Protein 4P3F (pdb70)

Organism: Homo sapiens (NCBI:txid9606)

B-factor: mean 26.04, std 13.27, range [7.31, 86.02]

Foldseek 3Di:
DAEEDPLLVVLVVLCVPQANVVLNLVSSLVVLVVLLVVLVVVQCVQLVCQPPDDPDPDGDDPRNYCSVLSNLSSQLSNLVSVLVNLVVVDVSLVVNLVSLVRSLVSLVVSLVVCVDPRHDPLRNLVSLLSSLQSQLVSCLSVLVLVSNLVSLVSNLVSLCVVLVPDDVVVNVSSVVVNVVCVVSNVVSVVVVD/DLFEEDPLLVVLVVLCVVQAVVPLRLVRSLVVLVVVLVVLVVVQVCQQPDADPPPRHRPDPDPGNYCSVLSNLSSQLSNLQSVLSVLVVVCVPVVVSVVVSLVSLVSSLVSLVVSLVVCVDPRHDPLRNLVSLLVSLQSQLVSCVSVVVLVSNLVSLVSSLVSLVVSLVVDDVVVSVSSVVVNVVCVVVNVVSVVVVD

CATH classification: 1.10.3450.40

Secondary structure (DSSP, 8-state):
--B---HHHHHHHHHHHSSGGGT-HHHHHHHHHHHHHHHHHHHHHHHHTTTS-SS-SSPP-TTSSSHHHHHHHHHHHHHHHHHHHHHH---HHHHHHHHHHHHHHHHHHHHHHTTSTTB-HHHHHHHHHHHHHHHHHHHHHTT-HHHHHHHHHHHHHHHHHHHTTS-HHHHHHHHHHHHHHHHHHHHHHHHH-/---B---HHHHHHHHHHHTTGGGT-HHHHHHHHHHHHHHHHHHHHHHHH-B-TTT--BS--STTSSSHHHHHHHHHHHHHHHHHHHHHHHHTT-GGGHHHHHHHHHHHHHHHHHHHHHHTSTTB-HHHHHHHHHHHHHHHHHHHHHTT-HHHHHHHHHHHHHHHHHHHHSS-HHHHHHHHHHHHHHHHHHHHHHTT--

Structure (mmCIF, N/CA/C/O backbone):
data_4P3F
#
_entry.id   4P3F
#
_cell.length_a   37.810
_cell.length_b   93.310
_cell.length_c   60.100
_cell.angle_alpha   90.000
_cell.angle_beta   109.340
_cell.angle_gamma   90.000
#
_symmetry.space_group_name_H-M   'P 1 21 1'
#
loop_
_entity.id
_entity.type
_entity.pdbx_description
1 polymer 'Signal recognition particle subunit SRP68'
2 non-polymer DI(HYDROXYETHYL)ETHER
3 non-polymer 1,2-ETHANEDIOL
4 water water
#
loop_
_atom_site.group_PDB
_atom_site.id
_atom_site.type_symbol
_atom_site.label_atom_id
_atom_site.label_alt_id
_atom_site.label_comp_id
_atom_site.label_asym_id
_atom_site.label_entity_id
_atom_site.label_seq_id
_atom_site.pdbx_PDB_ins_code
_atom_site.Cartn_x
_atom_site.Cartn_y
_atom_site.Cartn_z
_atom_site.occupancy
_atom_site.B_iso_or_equiv
_atom_site.auth_seq_id
_atom_site.auth_comp_id
_atom_site.auth_asym_id
_atom_site.auth_atom_id
_atom_site.pdbx_PDB_model_num
ATOM 1 N N . ASP A 1 18 ? 15.525 -33.904 -3.128 1.00 44.73 48 ASP A N 1
ATOM 2 C CA . ASP A 1 18 ? 15.344 -33.125 -1.919 1.00 40.13 48 ASP A CA 1
ATOM 3 C C . ASP A 1 18 ? 14.624 -31.811 -2.192 1.00 34.58 48 ASP A C 1
ATOM 4 O O . ASP A 1 18 ? 13.396 -31.731 -2.086 1.00 35.47 48 ASP A O 1
ATOM 9 N N . SER A 1 19 ? 15.378 -30.781 -2.562 1.00 34.30 49 SER A N 1
ATOM 10 C CA . SER A 1 19 ? 14.792 -29.459 -2.748 1.00 26.22 49 SER A CA 1
ATOM 11 C C . SER A 1 19 ? 13.727 -29.447 -3.844 1.00 23.45 49 SER A C 1
ATOM 12 O O . SER A 1 19 ? 13.806 -30.214 -4.814 1.00 27.39 49 SER A O 1
ATOM 15 N N . LEU A 1 20 ? 12.742 -28.562 -3.686 1.00 20.89 50 LEU A N 1
ATOM 16 C CA . LEU A 1 20 ? 11.692 -28.364 -4.674 1.00 18.12 50 LEU A CA 1
ATOM 17 C C . LEU A 1 20 ? 12.231 -27.601 -5.866 1.00 19.66 50 LEU A C 1
ATOM 18 O O . LEU A 1 20 ? 13.077 -26.701 -5.725 1.00 21.15 50 LEU A O 1
ATOM 23 N N . SER A 1 21 ? 11.735 -27.956 -7.044 1.00 16.67 51 SER A N 1
ATOM 24 C CA . SER A 1 21 ? 12.120 -27.264 -8.272 1.00 15.53 51 SER A CA 1
ATOM 25 C C . SER A 1 21 ? 10.874 -26.868 -9.033 1.00 16.23 51 SER A C 1
ATOM 26 O O . SER A 1 21 ? 9.917 -27.643 -9.107 1.00 20.00 51 SER A O 1
ATOM 29 N N . LEU A 1 22 ? 10.857 -25.641 -9.552 1.00 16.99 52 LEU A N 1
ATOM 30 C CA . LEU A 1 22 ? 9.774 -25.212 -10.413 1.00 16.06 52 LEU A CA 1
ATOM 31 C C . LEU A 1 22 ? 10.372 -24.429 -11.573 1.00 17.66 52 LEU A C 1
ATOM 32 O O . LEU A 1 22 ? 10.933 -23.345 -11.378 1.00 12.76 52 LEU A O 1
ATOM 37 N N . GLU A 1 23 ? 10.258 -24.966 -12.780 1.00 13.14 53 GLU A N 1
ATOM 38 C CA . GLU A 1 23 ? 10.921 -24.340 -13.930 1.00 11.48 53 GLU A CA 1
ATOM 39 C C . GLU A 1 23 ? 9.975 -23.318 -14.505 1.00 16.24 53 GLU A C 1
ATOM 40 O O . GLU A 1 23 ? 9.356 -23.557 -15.545 1.00 15.04 53 GLU A O 1
ATOM 46 N N . ILE A 1 24 ? 9.869 -22.161 -13.839 1.00 11.50 54 ILE A N 1
ATOM 47 C CA . ILE A 1 24 ? 8.799 -21.203 -14.127 1.00 13.72 54 ILE A CA 1
ATOM 48 C C . ILE A 1 24 ? 8.782 -20.739 -15.588 1.00 8.83 54 ILE A C 1
ATOM 49 O O . ILE A 1 24 ? 7.746 -20.828 -16.262 1.00 9.15 54 ILE A O 1
ATOM 54 N N . LEU A 1 25 ? 9.908 -20.277 -16.111 1.00 9.27 55 LEU A N 1
ATOM 55 C CA . LEU A 1 25 ? 9.860 -19.744 -17.465 1.00 10.53 55 LEU A CA 1
ATOM 56 C C . LEU A 1 25 ? 9.521 -20.856 -18.483 1.00 9.68 55 LEU A C 1
ATOM 57 O O . LEU A 1 25 ? 8.715 -20.651 -19.394 1.00 11.69 55 LEU A O 1
ATOM 62 N N . GLN A 1 26 ? 10.073 -22.061 -18.301 1.00 10.33 56 GLN A N 1
ATOM 63 C CA . GLN A 1 26 ? 9.783 -23.122 -19.267 1.00 11.49 56 GLN A CA 1
ATOM 64 C C . GLN A 1 26 ? 8.299 -23.476 -19.211 1.00 11.66 56 GLN A C 1
ATOM 65 O O . GLN A 1 26 ? 7.675 -23.721 -20.255 1.00 11.64 56 GLN A O 1
ATOM 71 N N . ILE A 1 27 ? 7.726 -23.493 -18.001 1.00 10.70 57 ILE A N 1
ATOM 72 C CA . ILE A 1 27 ? 6.309 -23.841 -17.868 1.00 9.59 57 ILE A CA 1
ATOM 73 C C . ILE A 1 27 ? 5.424 -22.790 -18.498 1.00 12.88 57 ILE A C 1
ATOM 74 O O . ILE A 1 27 ? 4.500 -23.098 -19.259 1.00 13.44 57 ILE A O 1
ATOM 79 N N . ILE A 1 28 ? 5.679 -21.532 -18.185 1.00 8.43 58 ILE A N 1
ATOM 80 C CA . ILE A 1 28 ? 4.798 -20.496 -18.764 1.00 10.07 58 ILE A CA 1
ATOM 81 C C . ILE A 1 28 ? 4.957 -20.370 -20.271 1.00 10.61 58 ILE A C 1
ATOM 82 O O . ILE A 1 28 ? 3.981 -20.128 -20.976 1.00 8.94 58 ILE A O 1
ATOM 87 N N . LYS A 1 29 ? 6.160 -20.589 -20.810 1.00 8.67 59 LYS A N 1
ATOM 88 C CA . LYS A 1 29 ? 6.278 -20.426 -22.270 1.00 11.66 59 LYS A CA 1
ATOM 89 C C . LYS A 1 29 ? 5.624 -21.597 -23.000 1.00 11.99 59 LYS A C 1
ATOM 90 O O . LYS A 1 29 ? 4.893 -21.399 -23.969 1.00 11.31 59 LYS A O 1
ATOM 96 N N . GLU A 1 30 ? 5.872 -22.819 -22.547 1.00 9.70 60 GLU A N 1
ATOM 97 C CA . GLU A 1 30 ? 5.276 -23.969 -23.241 1.00 12.98 60 GLU A CA 1
ATOM 98 C C . GLU A 1 30 ? 3.754 -23.941 -23.086 1.00 11.43 60 GLU A C 1
ATOM 99 O O . GLU A 1 30 ? 3.017 -24.285 -24.035 1.00 14.75 60 GLU A O 1
ATOM 105 N N . SER A 1 31 ? 3.275 -23.478 -21.937 1.00 9.95 61 SER A N 1
ATOM 106 C CA . SER A 1 31 ? 1.834 -23.413 -21.697 1.00 11.05 61 SER A CA 1
ATOM 107 C C . SER A 1 31 ? 1.179 -22.337 -22.537 1.00 10.61 61 SER A C 1
ATOM 108 O O . SER A 1 31 ? 0.114 -22.557 -23.139 1.00 10.42 61 SER A O 1
ATOM 111 N N . GLN A 1 32 ? 1.785 -21.157 -22.583 1.00 8.36 62 GLN A N 1
ATOM 112 C CA . GLN A 1 32 ? 1.194 -20.062 -23.391 1.00 8.80 62 GLN A CA 1
ATOM 113 C C . GLN A 1 32 ? 1.172 -20.452 -24.883 1.00 11.95 62 GLN A C 1
ATOM 114 O O . GLN A 1 32 ? 0.221 -20.126 -25.621 1.00 12.89 62 GLN A O 1
ATOM 120 N N . GLN A 1 33 ? 2.206 -21.157 -25.320 1.00 13.10 63 GLN A N 1
ATOM 121 C CA . GLN A 1 33 ? 2.307 -21.525 -26.727 1.00 11.14 63 GLN A CA 1
ATOM 122 C C . GLN A 1 33 ? 1.284 -22.591 -27.114 1.00 16.11 63 GLN A C 1
ATOM 123 O O . GLN A 1 33 ? 0.617 -22.445 -28.158 1.00 15.15 63 GLN A O 1
ATOM 129 N N . GLN A 1 34 ? 1.100 -23.630 -26.275 1.00 9.43 64 GLN A N 1
ATOM 130 C CA . GLN A 1 34 ? 0.162 -24.696 -26.656 1.00 9.97 64 GLN A CA 1
ATOM 131 C C . GLN A 1 34 ? -1.284 -24.284 -26.462 1.00 11.98 64 GLN A C 1
ATOM 132 O O . GLN A 1 34 ? -2.169 -24.662 -27.257 1.00 10.76 64 GLN A O 1
ATOM 138 N N . HIS A 1 35 ? -1.534 -23.496 -25.418 1.00 9.51 65 HIS A N 1
ATOM 139 C CA . HIS A 1 35 ? -2.900 -23.333 -24.942 1.00 11.68 65 HIS A CA 1
ATOM 140 C C . HIS A 1 35 ? -3.540 -21.988 -25.210 1.00 12.56 65 HIS A C 1
ATOM 141 O O . HIS A 1 35 ? -4.515 -21.625 -24.577 1.00 11.24 65 HIS A O 1
ATOM 148 N N . GLY A 1 36 ? -3.026 -21.255 -26.183 1.00 13.93 66 GLY A N 1
ATOM 149 C CA . GLY A 1 36 ? -3.878 -20.215 -26.724 1.00 13.15 66 GLY A CA 1
ATOM 150 C C . GLY A 1 36 ? -3.234 -18.863 -26.742 1.00 17.64 66 GLY A C 1
ATOM 151 O O . GLY A 1 36 ? -3.494 -18.078 -27.670 1.00 19.62 66 GLY A O 1
ATOM 152 N N . LEU A 1 37 ? -2.384 -18.583 -25.749 1.00 16.09 67 LEU A N 1
ATOM 153 C CA . LEU A 1 37 ? -2.014 -17.180 -25.513 1.00 29.60 67 LEU A CA 1
ATOM 154 C C . LEU A 1 37 ? -1.200 -16.626 -26.661 1.00 27.51 67 LEU A C 1
ATOM 155 O O . LEU A 1 37 ? -1.340 -15.447 -27.003 1.00 26.41 67 LEU A O 1
ATOM 160 N N . ARG A 1 38 ? -0.341 -17.451 -27.256 1.00 28.15 68 ARG A N 1
ATOM 161 C CA . ARG A 1 38 ? 0.513 -16.958 -28.334 1.00 27.88 68 ARG A CA 1
ATOM 162 C C . ARG A 1 38 ? -0.258 -16.586 -29.593 1.00 34.50 68 ARG A C 1
ATOM 163 O O . ARG A 1 38 ? 0.175 -15.686 -30.331 1.00 36.90 68 ARG A O 1
ATOM 171 N N . HIS A 1 39 ? -1.381 -17.251 -29.871 1.00 34.09 69 HIS A N 1
ATOM 172 C CA . HIS A 1 39 ? -2.174 -16.843 -31.042 1.00 35.10 69 HIS A CA 1
ATOM 173 C C . HIS A 1 39 ? -3.473 -16.107 -30.691 1.00 28.86 69 HIS A C 1
ATOM 174 O O . HIS A 1 39 ? -4.429 -16.056 -31.481 1.00 27.68 69 HIS A O 1
ATOM 181 N N . GLY A 1 40 ? -3.490 -15.542 -29.489 1.00 19.36 70 GLY A N 1
ATOM 182 C CA . GLY A 1 40 ? -4.467 -14.517 -29.148 1.00 16.08 70 GLY A CA 1
ATOM 183 C C . GLY A 1 40 ? -5.779 -15.104 -28.702 1.00 15.32 70 GLY A C 1
ATOM 184 O O . GLY A 1 40 ? -6.805 -14.417 -28.726 1.00 22.27 70 GLY A O 1
ATOM 185 N N . ASP A 1 41 ? -5.755 -16.369 -28.276 1.00 14.01 71 ASP A N 1
ATOM 186 C CA . ASP A 1 41 ? -6.929 -16.989 -27.674 1.00 10.66 71 ASP A CA 1
ATOM 187 C C . ASP A 1 41 ? -6.723 -16.981 -26.161 1.00 12.25 71 ASP A C 1
ATOM 188 O O . ASP A 1 41 ? -6.424 -18.015 -25.553 1.00 10.65 71 ASP A O 1
ATOM 193 N N . PHE A 1 42 ? -6.885 -15.806 -25.584 1.00 11.71 72 PHE A N 1
ATOM 194 C CA . PHE A 1 42 ? -6.519 -15.566 -24.207 1.00 10.95 72 PHE A CA 1
ATOM 195 C C . PHE A 1 42 ? -7.455 -16.325 -23.276 1.00 11.70 72 PHE A C 1
ATOM 196 O O . PHE A 1 42 ? -7.039 -16.806 -22.221 1.00 11.44 72 PHE A O 1
ATOM 204 N N . GLN A 1 43 ? -8.724 -16.461 -23.663 1.00 12.00 73 GLN A N 1
ATOM 205 C CA . GLN A 1 43 ? -9.674 -17.144 -22.789 1.00 14.37 73 GLN A CA 1
ATOM 206 C C . GLN A 1 43 ? -9.410 -18.641 -22.738 1.00 9.98 73 GLN A C 1
ATOM 207 O O . GLN A 1 43 ? -9.560 -19.273 -21.688 1.00 13.75 73 GLN A O 1
ATOM 213 N N . ARG A 1 44 ? -8.988 -19.205 -23.856 1.00 11.19 74 ARG A N 1
ATOM 214 C CA . ARG A 1 44 ? -8.629 -20.618 -23.882 1.00 9.69 74 ARG A CA 1
ATOM 215 C C . ARG A 1 44 ? -7.472 -20.865 -22.924 1.00 12.60 74 ARG A C 1
ATOM 216 O O . ARG A 1 44 ? -7.431 -21.898 -22.253 1.00 11.14 74 ARG A O 1
ATOM 224 N N . TYR A 1 45 ? -6.539 -19.915 -22.859 1.00 8.53 75 TYR A N 1
ATOM 225 C CA . TYR A 1 45 ? -5.370 -20.080 -21.992 1.00 8.56 75 TYR A CA 1
ATOM 226 C C . TYR A 1 45 ? -5.803 -20.047 -20.531 1.00 11.50 75 TYR A C 1
ATOM 227 O O . TYR A 1 45 ? -5.359 -20.865 -19.733 1.00 9.89 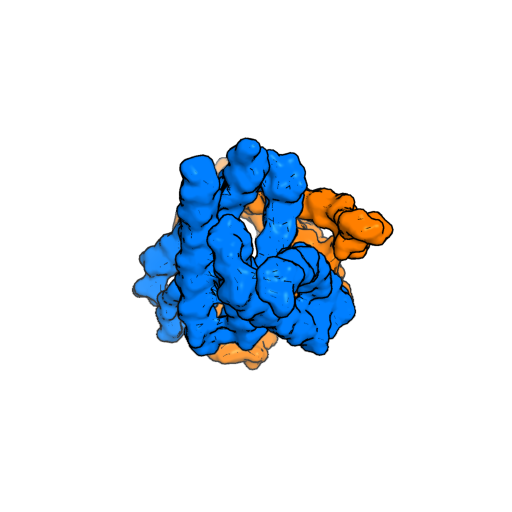75 TYR A O 1
ATOM 236 N N . ARG A 1 46 ? -6.676 -19.096 -20.204 1.00 8.65 76 ARG A N 1
ATOM 237 C CA . ARG A 1 46 ? -7.251 -19.022 -18.863 1.00 10.89 76 ARG A CA 1
ATOM 238 C C . ARG A 1 46 ? -7.937 -20.301 -18.450 1.00 11.70 76 ARG A C 1
ATOM 239 O O . ARG A 1 46 ? -7.830 -20.713 -17.297 1.00 11.46 76 ARG A O 1
ATOM 247 N N . GLY A 1 47 ? -8.681 -20.893 -19.380 1.00 11.27 77 GLY A N 1
ATOM 248 C CA . GLY A 1 47 ? -9.405 -22.134 -19.113 1.00 12.57 77 GLY A CA 1
ATOM 249 C C . GLY A 1 47 ? -8.449 -23.251 -18.812 1.00 9.83 77 GLY A C 1
ATOM 250 O O . GLY A 1 47 ? -8.712 -24.091 -17.947 1.00 10.53 77 GLY A O 1
ATOM 251 N N . TYR A 1 48 ? -7.351 -23.295 -19.561 1.00 8.17 78 TYR A N 1
ATOM 252 C CA . TYR A 1 48 ? -6.353 -24.315 -19.339 1.00 11.09 78 TYR A CA 1
ATOM 253 C C . TYR A 1 48 ? -5.765 -24.101 -17.943 1.00 9.55 78 TYR A C 1
ATOM 254 O O . TYR A 1 48 ? -5.536 -25.068 -17.201 1.00 11.67 78 TYR A O 1
ATOM 263 N N . CYS A 1 49 ? -5.462 -22.852 -17.590 1.00 7.94 79 CYS A N 1
ATOM 264 C CA . CYS A 1 49 ? -4.864 -22.585 -16.258 1.00 7.92 79 CYS A CA 1
ATOM 265 C C . CYS A 1 49 ? -5.847 -23.042 -15.192 1.00 9.70 79 CYS A C 1
ATOM 266 O O . CYS A 1 49 ? -5.453 -23.630 -14.183 1.00 9.95 79 CYS A O 1
ATOM 269 N N . SER A 1 50 ? -7.123 -22.718 -15.378 1.00 9.82 80 SER A N 1
ATOM 270 C CA . SER A 1 50 ? -8.151 -23.120 -14.411 1.00 12.19 80 SER A CA 1
ATOM 271 C C . SER A 1 50 ? -8.302 -24.623 -14.289 1.00 9.03 80 SER A C 1
ATOM 272 O O . SER A 1 50 ? -8.447 -25.157 -13.170 1.00 11.74 80 SER A O 1
ATOM 275 N N . ARG A 1 51 ? -8.321 -25.321 -15.426 1.00 9.55 81 ARG A N 1
ATOM 276 C CA . ARG A 1 51 ? -8.472 -26.772 -15.389 1.00 14.33 81 ARG A CA 1
ATOM 277 C C . ARG A 1 51 ? -7.256 -27.405 -14.697 1.00 12.97 81 ARG A C 1
ATOM 278 O O . ARG A 1 51 ? -7.417 -28.354 -13.908 1.00 13.12 81 ARG A O 1
ATOM 286 N N . ARG A 1 52 ? -6.055 -26.891 -14.979 1.00 10.96 82 ARG A N 1
ATOM 287 C CA . ARG A 1 52 ? -4.832 -27.420 -14.337 1.00 9.73 82 ARG A CA 1
ATOM 288 C C . ARG A 1 52 ? -4.896 -27.162 -12.836 1.00 10.47 82 ARG A C 1
ATOM 289 O O . ARG A 1 52 ? -4.594 -28.041 -12.014 1.00 12.92 82 ARG A O 1
ATOM 297 N N . GLN A 1 53 ? -5.245 -25.938 -12.463 1.00 8.00 83 GLN A N 1
ATOM 298 C CA . GLN A 1 53 ? -5.485 -25.655 -11.045 1.00 10.16 83 GLN A CA 1
ATOM 299 C C . GLN A 1 53 ? -6.466 -26.609 -10.364 1.00 10.60 83 GLN A C 1
ATOM 300 O O . GLN A 1 53 ? -6.249 -27.018 -9.227 1.00 12.35 83 GLN A O 1
ATOM 306 N N . ARG A 1 54 ? -7.562 -26.953 -11.033 1.00 11.13 84 ARG A N 1
ATOM 307 C CA . ARG A 1 54 ? -8.562 -27.807 -10.417 1.00 12.93 84 ARG A CA 1
ATOM 308 C C . ARG A 1 54 ? -7.966 -29.193 -10.162 1.00 14.53 84 ARG A C 1
ATOM 309 O O . ARG A 1 54 ? -8.224 -29.798 -9.112 1.00 15.34 84 ARG A O 1
ATOM 317 N N . ARG A 1 55 ? -7.152 -29.681 -11.102 1.00 10.55 85 ARG A N 1
ATOM 318 C CA . ARG A 1 55 ? -6.490 -30.988 -10.938 1.00 9.75 85 ARG A CA 1
ATOM 319 C C . ARG A 1 55 ? -5.496 -30.899 -9.776 1.00 10.67 85 ARG A C 1
ATOM 320 O O . ARG A 1 55 ? -5.450 -31.820 -8.959 1.00 12.57 85 ARG A O 1
ATOM 328 N N . LEU A 1 56 ? -4.742 -29.789 -9.689 1.00 11.40 86 LEU A N 1
ATOM 329 C CA . LEU A 1 56 ? -3.747 -29.622 -8.608 1.00 9.82 86 LEU A CA 1
ATOM 330 C C . LEU A 1 56 ? -4.450 -29.544 -7.260 1.00 11.53 86 LEU A C 1
ATOM 331 O O . LEU A 1 56 ? -3.978 -30.111 -6.267 1.00 14.62 86 LEU A O 1
ATOM 336 N N . ARG A 1 57 ? -5.557 -28.810 -7.217 1.00 11.33 87 ARG A N 1
ATOM 337 C CA . ARG A 1 57 ? -6.332 -28.680 -5.975 1.00 11.89 87 ARG A CA 1
ATOM 338 C C . ARG A 1 57 ? -6.774 -30.050 -5.488 1.00 18.33 87 ARG A C 1
ATOM 339 O O . ARG A 1 57 ? -6.655 -30.370 -4.299 1.00 15.14 87 ARG A O 1
ATOM 347 N N . LYS A 1 58 ? -7.260 -30.892 -6.401 1.00 10.93 88 LYS A N 1
ATOM 348 C CA . LYS A 1 58 ? -7.775 -32.198 -5.957 1.00 13.95 88 LYS A CA 1
ATOM 349 C C . LYS A 1 58 ? -6.672 -33.086 -5.398 1.00 14.96 88 LYS A C 1
ATOM 350 O O . LYS A 1 58 ? -6.885 -33.804 -4.401 1.00 17.95 88 LYS A O 1
ATOM 356 N N . THR A 1 59 ? -5.504 -33.047 -6.041 1.00 13.51 89 THR A N 1
ATOM 357 C CA . THR A 1 59 ? -4.345 -33.841 -5.615 1.00 12.45 89 THR A CA 1
ATOM 358 C C . THR A 1 59 ? -3.867 -33.335 -4.262 1.00 14.91 89 THR A C 1
ATOM 359 O O . THR A 1 59 ? -3.579 -34.103 -3.353 1.00 14.98 89 THR A O 1
ATOM 363 N N . LEU A 1 60 ? -3.815 -32.015 -4.106 1.00 10.93 90 LEU A N 1
ATOM 364 C CA . LEU A 1 60 ? -3.356 -31.439 -2.844 1.00 14.21 90 LEU A CA 1
ATOM 365 C C . LEU A 1 60 ? -4.333 -31.737 -1.722 1.00 17.54 90 LEU A C 1
ATOM 366 O O . LEU A 1 60 ? -3.907 -32.016 -0.614 1.00 18.14 90 LEU A O 1
ATOM 371 N N . ASN A 1 61 ? -5.637 -31.662 -1.998 1.00 13.61 91 ASN A N 1
ATOM 372 C CA . ASN A 1 61 ? -6.632 -31.980 -0.985 1.00 13.59 91 ASN A CA 1
ATOM 373 C C . ASN A 1 61 ? -6.557 -33.440 -0.581 1.00 16.49 91 ASN A C 1
ATOM 374 O O . ASN A 1 61 ? -6.755 -33.780 0.599 1.00 17.44 91 ASN A O 1
ATOM 379 N N . PHE A 1 62 ? -6.294 -34.300 -1.561 1.00 13.99 92 PHE A N 1
ATOM 380 C CA . PHE A 1 62 ? -6.232 -35.727 -1.288 1.00 15.55 92 PHE A CA 1
ATOM 381 C C . PHE A 1 62 ? -5.043 -36.002 -0.369 1.00 21.99 92 PHE A C 1
ATOM 382 O O . PHE A 1 62 ? -5.158 -36.740 0.633 1.00 20.61 92 PHE A O 1
ATOM 390 N N . LYS A 1 63 ? -3.903 -35.415 -0.708 1.00 17.82 93 LYS A N 1
ATOM 391 C CA . LYS A 1 63 ? -2.687 -35.628 0.076 1.00 18.20 93 LYS A CA 1
ATOM 392 C C . LYS A 1 63 ? -2.839 -35.078 1.491 1.00 16.73 93 LYS A C 1
ATOM 393 O O . LYS A 1 63 ? -2.539 -35.764 2.470 1.00 20.13 93 LYS A O 1
ATOM 399 N N . MET A 1 64 ? -3.310 -33.844 1.597 1.00 18.76 94 MET A N 1
ATOM 400 C CA . MET A 1 64 ? -3.386 -33.200 2.900 1.00 17.23 94 MET A CA 1
ATOM 401 C C . MET A 1 64 ? -4.500 -33.813 3.738 1.00 21.17 94 MET A C 1
ATOM 402 O O . MET A 1 64 ? -4.443 -33.782 4.983 1.00 22.74 94 MET A O 1
ATOM 407 N N . GLY A 1 65 ? -5.503 -34.379 3.056 1.00 21.25 95 GLY A N 1
ATOM 408 C CA . GLY A 1 65 ? -6.642 -34.955 3.755 1.00 26.16 95 GLY A CA 1
ATOM 409 C C . GLY A 1 65 ? -6.248 -36.222 4.482 1.00 30.37 95 GLY A C 1
ATOM 410 O O . GLY A 1 65 ? -6.859 -36.569 5.494 1.00 35.63 95 GLY A O 1
ATOM 411 N N . ASN A 1 66 ? -5.224 -36.901 3.970 1.00 23.83 96 ASN A N 1
ATOM 412 C CA . ASN A 1 66 ? -4.758 -38.173 4.511 1.00 28.24 96 ASN A CA 1
ATOM 413 C C . ASN A 1 66 ? -3.518 -38.027 5.381 1.00 23.48 96 ASN A C 1
ATOM 414 O O . ASN A 1 66 ? -2.939 -39.026 5.816 1.00 24.92 96 ASN A O 1
ATOM 419 N N . ARG A 1 67 ? -3.050 -36.800 5.584 1.00 22.49 97 ARG A N 1
ATOM 420 C CA . ARG A 1 67 ? -1.694 -36.671 6.097 1.00 24.17 97 ARG A CA 1
ATOM 421 C C . ARG A 1 67 ? -1.555 -37.158 7.539 1.00 28.16 97 ARG A C 1
ATOM 422 O O . ARG A 1 67 ? -0.450 -37.409 8.008 1.00 28.79 97 ARG A O 1
ATOM 430 N N . HIS A 1 68 ? -2.677 -37.338 8.229 1.00 27.07 98 HIS A N 1
ATOM 431 C CA A HIS A 1 68 ? -2.718 -37.794 9.620 0.50 30.51 98 HIS A CA 1
ATOM 432 C CA B HIS A 1 68 ? -2.584 -37.806 9.610 0.50 30.92 98 HIS A CA 1
ATOM 433 C C . HIS A 1 68 ? -2.753 -39.314 9.745 1.00 28.11 98 HIS A C 1
ATOM 434 O O . HIS A 1 68 ? -2.811 -39.864 10.858 1.00 25.46 98 HIS A O 1
ATOM 447 N N . LYS A 1 69 ? -2.764 -39.998 8.608 1.00 22.02 99 LYS A N 1
ATOM 448 C CA . LYS A 1 69 ? -2.766 -41.448 8.650 1.00 23.72 99 LYS A CA 1
ATOM 449 C C . LYS A 1 69 ? -1.348 -41.988 8.824 1.00 28.25 99 LYS A C 1
ATOM 450 O O . LYS A 1 69 ? -0.383 -41.417 8.307 1.00 29.31 99 LYS A O 1
ATOM 456 N N . PHE A 1 70 ? -1.205 -43.066 9.586 1.00 21.84 100 PHE A N 1
ATOM 457 C CA . PHE A 1 70 ? 0.094 -43.722 9.666 1.00 22.10 100 PHE A CA 1
ATOM 458 C C . PHE A 1 70 ? 0.349 -44.523 8.413 1.00 37.67 100 PHE A C 1
ATOM 459 O O . PHE A 1 70 ? -0.429 -45.414 8.057 1.00 44.08 100 PHE A O 1
ATOM 467 N N . THR A 1 71 ? 1.460 -44.229 7.758 1.00 28.90 101 THR A N 1
ATOM 468 C CA . THR A 1 71 ? 1.841 -45.001 6.578 1.00 30.21 101 THR A CA 1
ATOM 469 C C . THR A 1 71 ? 3.304 -45.415 6.607 1.00 36.21 101 THR A C 1
ATOM 470 O O . THR A 1 71 ? 3.893 -45.668 5.547 1.00 38.09 101 THR A O 1
ATOM 474 N N . GLY A 1 72 ? 3.903 -45.454 7.796 1.00 28.51 102 GLY A N 1
ATOM 475 C CA . GLY A 1 72 ? 5.310 -45.816 7.905 1.00 31.35 102 GLY A CA 1
ATOM 476 C C . GLY A 1 72 ? 6.315 -44.666 7.742 1.00 35.03 102 GLY A C 1
ATOM 477 O O . GLY A 1 72 ? 7.514 -44.861 7.974 1.00 38.54 102 GLY A O 1
ATOM 478 N N . LYS A 1 73 ? 5.860 -43.479 7.343 1.00 34.43 103 LYS A N 1
ATOM 479 C CA . LYS A 1 73 ? 6.765 -42.322 7.309 1.00 31.16 103 LYS A CA 1
ATOM 480 C C . LYS A 1 73 ? 6.919 -41.659 8.690 1.00 37.85 103 LYS A C 1
ATOM 481 O O . LYS A 1 73 ? 6.087 -41.860 9.583 1.00 33.60 103 LYS A O 1
ATOM 487 N N . LYS A 1 74 ? 8.012 -40.918 8.875 1.00 36.39 104 LYS A N 1
ATOM 488 C CA . LYS A 1 74 ? 8.275 -40.227 10.137 1.00 38.91 104 LYS A CA 1
ATOM 489 C C . LYS A 1 74 ? 7.856 -38.784 10.007 1.00 42.04 104 LYS A C 1
ATOM 490 O O . LYS A 1 74 ? 7.483 -38.137 10.983 1.00 48.87 104 LYS A O 1
ATOM 496 N N . VAL A 1 75 ? 7.924 -38.283 8.783 1.00 37.41 105 VAL A N 1
ATOM 497 C CA . VAL A 1 75 ? 7.619 -36.890 8.529 1.00 39.02 105 VAL A CA 1
ATOM 498 C C . VAL A 1 75 ? 6.190 -36.758 8.018 1.00 37.72 105 VAL A C 1
ATOM 499 O O . VAL A 1 75 ? 5.719 -37.593 7.235 1.00 29.78 105 VAL A O 1
ATOM 503 N N . THR A 1 76 ? 5.502 -35.716 8.479 1.00 36.98 106 THR A N 1
ATOM 504 C CA . THR A 1 76 ? 4.138 -35.444 8.034 1.00 26.33 106 THR A CA 1
ATOM 505 C C . THR A 1 76 ? 4.171 -34.541 6.815 1.00 32.44 106 THR A C 1
ATOM 506 O O . THR A 1 76 ? 4.837 -33.496 6.824 1.00 32.44 106 THR A O 1
ATOM 510 N N . GLU A 1 77 ? 3.457 -34.944 5.769 1.00 36.27 107 GLU A N 1
ATOM 511 C CA . GLU A 1 77 ? 3.418 -34.172 4.541 1.00 33.61 107 GLU A CA 1
ATOM 512 C C . GLU A 1 77 ? 2.888 -32.754 4.754 1.00 32.32 107 GLU A C 1
ATOM 513 O O . GLU A 1 77 ? 2.199 -32.479 5.735 1.00 36.33 107 GLU A O 1
ATOM 519 N N . ASP A 1 78 ? 3.243 -31.856 3.848 1.00 26.60 108 ASP A N 1
ATOM 520 C CA . ASP A 1 78 ? 2.704 -30.491 3.874 1.00 25.76 108 ASP A CA 1
ATOM 521 C C . ASP A 1 78 ? 2.701 -29.876 2.479 1.00 24.96 108 ASP A C 1
ATOM 522 O O . ASP A 1 78 ? 2.937 -30.567 1.489 1.00 26.16 108 ASP A O 1
ATOM 527 N N . LEU A 1 79 ? 2.426 -28.582 2.376 1.00 22.02 109 LEU A N 1
ATOM 528 C CA . LEU A 1 79 ? 2.223 -28.023 1.040 1.00 20.84 109 LEU A CA 1
ATOM 529 C C . LEU A 1 79 ? 3.536 -27.848 0.257 1.00 23.59 109 LEU A C 1
ATOM 530 O O . LEU A 1 79 ? 3.517 -27.566 -0.945 1.00 27.22 109 LEU A 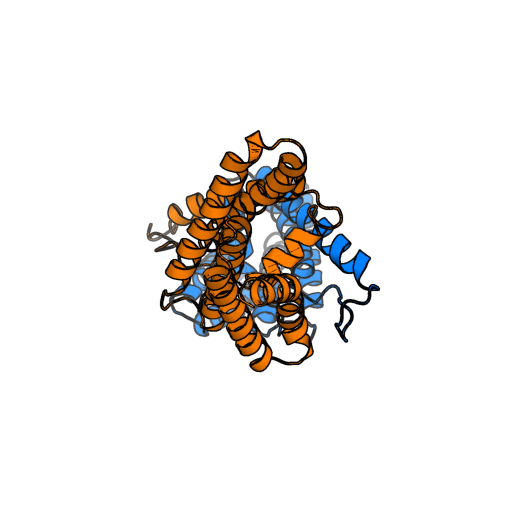O 1
ATOM 535 N N . LEU A 1 80 ? 4.671 -27.993 0.932 1.00 21.50 110 LEU A N 1
ATOM 536 C CA . LEU A 1 80 ? 5.966 -27.877 0.243 1.00 20.89 110 LEU A CA 1
ATOM 537 C C . LEU A 1 80 ? 6.644 -29.246 0.130 1.00 28.35 110 LEU A C 1
ATOM 538 O O . LEU A 1 80 ? 7.861 -29.320 -0.039 1.00 29.46 110 LEU A O 1
ATOM 543 N N . THR A 1 81 ? 5.857 -30.317 0.224 1.00 21.92 111 THR A N 1
ATOM 544 C CA . THR A 1 81 ? 6.370 -31.670 0.054 1.00 26.68 111 THR A CA 1
ATOM 545 C C . THR A 1 81 ? 6.703 -31.906 -1.411 1.00 21.42 111 THR A C 1
ATOM 546 O O . TH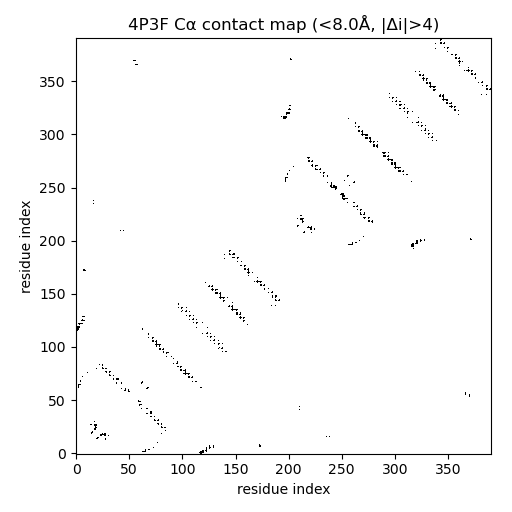R A 1 81 ? 7.643 -32.633 -1.740 1.00 23.36 111 THR A O 1
ATOM 550 N N . ASP A 1 82 ? 5.904 -31.308 -2.288 1.00 21.26 112 ASP A N 1
ATOM 551 C CA . ASP A 1 82 ? 6.179 -31.318 -3.725 1.00 21.06 112 ASP A CA 1
ATOM 552 C C . ASP A 1 82 ? 5.903 -29.919 -4.241 1.00 16.02 112 ASP A C 1
ATOM 553 O O . ASP A 1 82 ? 5.555 -29.036 -3.444 1.00 18.12 112 ASP A O 1
ATOM 558 N N . ASN A 1 83 ? 6.015 -29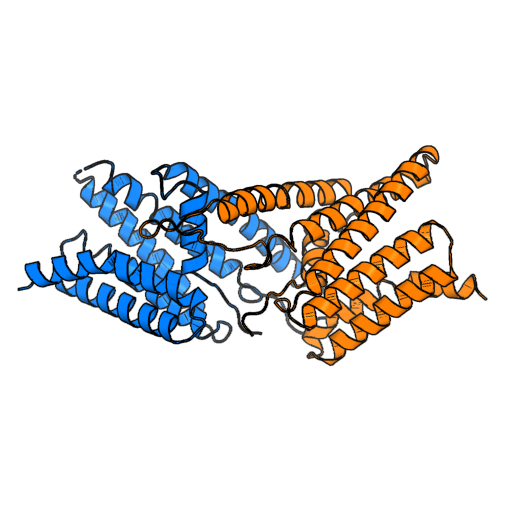.705 -5.550 1.00 15.65 113 ASN A N 1
ATOM 559 C CA . ASN A 1 83 ? 5.911 -28.324 -6.062 1.00 16.52 113 ASN A CA 1
ATOM 560 C C . ASN A 1 83 ? 4.512 -27.916 -6.520 1.00 15.49 113 ASN A C 1
ATOM 561 O O . ASN A 1 83 ? 4.343 -26.863 -7.165 1.00 13.50 113 ASN A O 1
ATOM 566 N N . ARG A 1 84 ? 3.518 -28.752 -6.218 1.00 12.45 114 ARG A N 1
ATOM 567 C CA . ARG A 1 84 ? 2.174 -28.538 -6.754 1.00 11.66 114 ARG A CA 1
ATOM 568 C C . ARG A 1 84 ? 1.534 -27.260 -6.209 1.00 11.64 114 ARG A C 1
ATOM 569 O O . ARG A 1 84 ? 0.768 -26.593 -6.909 1.00 14.49 114 ARG A O 1
ATOM 577 N N . TYR A 1 85 ? 1.809 -26.909 -4.958 1.00 12.92 115 TYR A N 1
ATOM 578 C CA . TYR A 1 85 ? 1.186 -25.689 -4.436 1.00 11.54 115 TYR A CA 1
ATOM 579 C C . TYR A 1 85 ? 1.808 -24.474 -5.111 1.00 11.88 115 TYR A C 1
ATOM 580 O O . TYR A 1 85 ? 1.107 -23.490 -5.417 1.00 13.17 115 TYR A O 1
ATOM 589 N N . LEU A 1 86 ? 3.129 -24.517 -5.294 1.00 10.80 116 LEU A N 1
ATOM 590 C CA . LEU A 1 86 ? 3.808 -23.425 -6.019 1.00 11.18 116 LEU A CA 1
ATOM 591 C C . LEU A 1 86 ? 3.210 -23.277 -7.430 1.00 13.13 116 LEU A C 1
ATOM 592 O O . LEU A 1 86 ? 2.958 -22.170 -7.907 1.00 10.43 116 LEU A O 1
ATOM 597 N N . LEU A 1 87 ? 2.977 -24.398 -8.111 1.00 12.17 117 LEU A N 1
ATOM 598 C CA . LEU A 1 87 ? 2.424 -24.355 -9.484 1.00 8.38 117 LEU A CA 1
ATOM 599 C C . LEU A 1 87 ? 1.009 -23.786 -9.490 1.00 13.30 117 LEU A C 1
ATOM 600 O O . LEU A 1 87 ? 0.637 -23.039 -10.402 1.00 12.92 117 LEU A O 1
ATOM 605 N N . LEU A 1 88 ? 0.229 -24.098 -8.449 1.00 12.08 118 LEU A N 1
ATOM 606 C CA . LEU A 1 88 ? -1.107 -23.516 -8.284 1.00 10.26 118 LEU A CA 1
ATOM 607 C C . LEU A 1 88 ? -1.074 -21.990 -8.230 1.00 10.15 118 LEU A C 1
ATOM 608 O O . LEU A 1 88 ? -1.924 -21.301 -8.840 1.00 15.18 118 LEU A O 1
ATOM 613 N N . VAL A 1 89 ? -0.133 -21.448 -7.479 1.00 9.15 119 VAL A N 1
ATOM 614 C CA . VAL A 1 89 ? -0.025 -20.011 -7.377 1.00 9.33 119 VAL A CA 1
ATOM 615 C C . VAL A 1 89 ? 0.469 -19.455 -8.716 1.00 11.12 119 VAL A C 1
ATOM 616 O O . VAL A 1 89 ? -0.009 -18.409 -9.165 1.00 12.93 119 VAL A O 1
ATOM 620 N N . LEU A 1 90 ? 1.405 -20.141 -9.372 1.00 10.55 120 LEU A N 1
ATOM 621 C CA . LEU A 1 90 ? 1.865 -19.685 -10.703 1.00 7.31 120 LEU A CA 1
ATOM 622 C C . LEU A 1 90 ? 0.684 -19.544 -11.668 1.00 7.77 120 LEU A C 1
ATOM 623 O O . LEU A 1 90 ? 0.589 -18.548 -12.437 1.00 9.51 120 LEU A O 1
ATOM 628 N N . MET A 1 91 ? -0.241 -20.488 -11.651 1.00 13.22 121 MET A N 1
ATOM 629 C CA . MET A 1 91 ? -1.375 -20.395 -12.569 1.00 14.45 121 MET A CA 1
ATOM 630 C C . MET A 1 91 ? -2.281 -19.183 -12.318 1.00 11.92 121 MET A C 1
ATOM 631 O O . MET A 1 91 ? -2.926 -18.677 -13.260 1.00 10.77 121 MET A O 1
ATOM 636 N N . ASP A 1 92 ? -2.369 -18.734 -11.062 1.00 9.73 122 ASP A N 1
ATOM 637 C CA . ASP A 1 92 ? -3.110 -17.510 -10.771 1.00 9.05 122 ASP A CA 1
ATOM 638 C C . ASP A 1 92 ? -2.457 -16.320 -11.472 1.00 9.83 122 ASP A C 1
ATOM 639 O O . ASP A 1 92 ? -3.167 -15.456 -11.994 1.00 10.42 122 ASP A O 1
ATOM 644 N N . ALA A 1 93 ? -1.119 -16.239 -11.431 1.00 7.78 123 ALA A N 1
ATOM 645 C CA . ALA A 1 93 ? -0.436 -15.076 -11.996 1.00 8.86 123 ALA A CA 1
ATOM 646 C C . ALA A 1 93 ? -0.638 -15.134 -13.502 1.00 7.90 123 ALA A C 1
ATOM 647 O O . ALA A 1 93 ? -0.889 -14.115 -14.158 1.00 10.73 123 ALA A O 1
ATOM 649 N N . GLU A 1 94 ? -0.566 -16.336 -14.072 1.00 7.37 124 GLU A N 1
ATOM 650 C CA . GLU A 1 94 ? -0.726 -16.448 -15.523 1.00 8.29 124 GLU A CA 1
ATOM 651 C C . GLU A 1 94 ? -2.141 -16.087 -15.977 1.00 10.23 124 GLU A C 1
ATOM 652 O O . GLU A 1 94 ? -2.323 -15.505 -17.058 1.00 9.66 124 GLU A O 1
ATOM 658 N N . ARG A 1 95 ? -3.153 -16.435 -15.189 1.00 9.92 125 ARG A N 1
ATOM 659 C CA . ARG A 1 95 ? -4.526 -16.091 -15.597 1.00 10.53 125 ARG A CA 1
ATOM 660 C C . ARG A 1 95 ? -4.674 -14.558 -15.597 1.00 10.70 125 ARG A C 1
ATOM 661 O O . ARG A 1 95 ? -5.266 -13.963 -16.515 1.00 10.22 125 ARG A O 1
ATOM 669 N N . ALA A 1 96 ? -4.125 -13.917 -14.578 1.00 10.75 126 ALA A N 1
ATOM 670 C CA . ALA A 1 96 ? -4.175 -12.447 -14.493 1.00 12.00 126 ALA A CA 1
ATOM 671 C C . ALA A 1 96 ? -3.414 -11.832 -15.652 1.00 14.76 126 ALA A C 1
ATOM 672 O O . ALA A 1 96 ? -3.884 -10.875 -16.256 1.00 12.02 126 ALA A O 1
ATOM 674 N N . TRP A 1 97 ? -2.248 -12.399 -15.998 1.00 10.52 127 TRP A N 1
ATOM 675 C CA . TRP A 1 97 ? -1.475 -11.894 -17.134 1.00 10.44 127 TRP A CA 1
ATOM 676 C C . TRP A 1 97 ? -2.277 -12.000 -18.431 1.00 11.98 127 TRP A C 1
ATOM 677 O O . TRP A 1 97 ? -2.261 -11.080 -19.270 1.00 12.05 127 TRP A O 1
ATOM 688 N N . SER A 1 98 ? -2.992 -13.111 -18.626 1.00 10.47 128 SER A N 1
ATOM 689 C CA A SER A 1 98 ? -3.740 -13.310 -19.865 0.50 11.40 128 SER A CA 1
ATOM 690 C CA B SER A 1 98 ? -3.722 -13.288 -19.888 0.50 11.43 128 SER A CA 1
ATOM 691 C C . SER A 1 98 ? -4.848 -12.262 -20.014 1.00 12.47 128 SER A C 1
ATOM 692 O O . SER A 1 98 ? -5.131 -11.774 -21.103 1.00 13.72 128 SER A O 1
ATOM 697 N N . TYR A 1 99 ? -5.494 -11.928 -18.893 1.00 12.99 129 TYR A N 1
ATOM 698 C CA . TYR A 1 99 ? -6.522 -10.881 -18.925 1.00 14.99 129 TYR A CA 1
ATOM 699 C C . TYR A 1 99 ? -5.860 -9.588 -19.329 1.00 14.56 129 TYR A C 1
ATOM 700 O O . TYR A 1 99 ? -6.421 -8.813 -20.087 1.00 16.02 129 TYR A O 1
ATOM 709 N N . ALA A 1 100 ? -4.683 -9.319 -18.778 1.00 13.92 130 ALA A N 1
ATOM 710 C CA . ALA A 1 100 ? -3.984 -8.090 -19.124 1.00 19.31 130 ALA A CA 1
ATOM 711 C C . ALA A 1 100 ? -3.638 -8.070 -20.606 1.00 15.77 130 ALA A C 1
ATOM 712 O O . ALA A 1 100 ? -3.785 -7.059 -21.280 1.00 17.36 130 ALA A O 1
ATOM 714 N N . MET A 1 101 ? -3.201 -9.211 -21.129 1.00 14.96 131 MET A N 1
ATOM 715 C CA . MET A 1 101 ? -2.799 -9.255 -22.535 1.00 16.14 131 MET A CA 1
ATOM 716 C C . MET A 1 101 ? -3.975 -9.092 -23.453 1.00 20.79 131 MET A C 1
ATOM 717 O O . MET A 1 101 ? -3.859 -8.488 -24.545 1.00 19.38 131 MET A O 1
ATOM 722 N N . GLN A 1 102 ? -5.120 -9.604 -23.020 1.00 16.90 132 GLN A N 1
ATOM 723 C CA . GLN A 1 102 ? -6.304 -9.493 -23.843 1.00 18.51 132 GLN A CA 1
ATOM 724 C C . GLN A 1 102 ? -6.694 -8.032 -23.934 1.00 19.99 132 GLN A C 1
ATOM 725 O O . GLN A 1 102 ? -7.013 -7.535 -25.026 1.00 23.57 132 GLN A O 1
ATOM 731 N N . LEU A 1 103 ? -6.639 -7.335 -22.799 1.00 20.96 133 LEU A N 1
ATOM 732 C CA . LEU A 1 103 ? -7.004 -5.905 -22.752 1.00 22.79 133 LEU A CA 1
ATOM 733 C C . LEU A 1 103 ? -6.035 -5.058 -23.555 1.00 29.53 133 LEU A C 1
ATOM 734 O O . LEU A 1 103 ? -6.457 -4.134 -24.261 1.00 35.74 133 LEU A O 1
ATOM 739 N N . LYS A 1 104 ? -4.739 -5.356 -23.437 1.00 29.38 134 LYS A N 1
ATOM 740 C CA . LYS A 1 104 ? -3.707 -4.636 -24.198 1.00 40.13 134 LYS A CA 1
ATOM 741 C C . LYS A 1 104 ? -4.121 -4.583 -25.661 1.00 43.27 134 LYS A C 1
ATOM 742 O O . LYS A 1 104 ? -3.988 -3.548 -26.317 1.00 45.16 134 LYS A O 1
ATOM 748 N N . GLN A 1 105 ? -4.664 -5.700 -26.142 1.00 42.68 135 GLN A N 1
ATOM 749 C CA . GLN A 1 105 ? -5.191 -5.824 -27.498 1.00 48.79 135 GLN A CA 1
ATOM 750 C C . GLN A 1 105 ? -6.541 -5.113 -27.679 1.00 53.26 135 GLN A C 1
ATOM 751 O O . GLN A 1 105 ? -6.719 -4.341 -28.624 1.00 59.18 135 GLN A O 1
ATOM 757 N N . GLU A 1 106 ? -7.489 -5.375 -26.779 1.00 54.32 136 GLU A N 1
ATOM 758 C CA . GLU A 1 106 ? -8.763 -4.658 -26.784 1.00 60.12 136 GLU A CA 1
ATOM 759 C C . GLU A 1 106 ? -8.523 -3.215 -26.362 1.00 67.02 136 GLU A C 1
ATOM 760 O O . GLU A 1 106 ? -8.687 -2.858 -25.193 1.00 73.70 136 GLU A O 1
ATOM 766 N N . ALA A 1 107 ? -8.131 -2.387 -27.326 1.00 64.42 137 ALA A N 1
ATOM 767 C CA . ALA A 1 107 ? -7.676 -1.035 -27.036 1.00 59.15 137 ALA A CA 1
ATOM 768 C C . ALA A 1 107 ? -8.335 -0.040 -27.968 1.00 59.99 137 ALA A C 1
ATOM 769 O O . ALA A 1 107 ? -7.655 0.593 -28.776 1.00 61.86 137 ALA A O 1
ATOM 771 N N . ARG A 1 112 ? -8.776 4.197 -18.505 1.00 55.12 142 ARG A N 1
ATOM 772 C CA . ARG A 1 112 ? -10.175 3.782 -18.406 1.00 64.29 142 ARG A CA 1
ATOM 773 C C . ARG A 1 112 ? -10.305 2.300 -18.705 1.00 69.59 142 ARG A C 1
ATOM 774 O O . ARG A 1 112 ? -10.638 1.510 -17.817 1.00 74.04 142 ARG A O 1
ATOM 782 N N . LYS A 1 113 ? -10.057 1.918 -19.956 1.00 55.12 143 LYS A N 1
ATOM 783 C CA . LYS A 1 113 ? -9.775 0.521 -20.231 1.00 48.90 143 LYS A CA 1
ATOM 784 C C . LYS A 1 113 ? -8.322 0.361 -19.878 1.00 37.62 143 LYS A C 1
ATOM 785 O O . LYS A 1 113 ? -7.874 -0.731 -19.522 1.00 36.10 143 LYS A O 1
ATOM 791 N N . ARG A 1 114 ? -7.589 1.473 -19.961 1.00 32.96 144 ARG A N 1
ATOM 792 C CA . ARG A 1 114 ? -6.217 1.510 -19.469 1.00 37.57 144 ARG A CA 1
ATOM 793 C C . ARG A 1 114 ? -6.170 1.231 -17.957 1.00 35.71 144 ARG A C 1
ATOM 794 O O . ARG A 1 114 ? -5.263 0.541 -17.490 1.00 27.04 144 ARG A O 1
ATOM 802 N N . PHE A 1 115 ? -7.148 1.742 -17.200 1.00 30.47 145 PHE A N 1
ATOM 803 C CA . PHE A 1 115 ? -7.178 1.491 -15.762 1.00 28.42 145 PHE A CA 1
ATOM 804 C C . PHE A 1 115 ? -7.376 -0.005 -15.534 1.00 26.81 145 PHE A C 1
ATOM 805 O O . PHE A 1 115 ? -6.743 -0.612 -14.664 1.00 17.64 145 PHE A O 1
ATOM 813 N N . HIS A 1 116 ? -8.236 -0.629 -16.329 1.00 21.51 146 HIS A N 1
ATOM 814 C CA . HIS A 1 116 ? -8.442 -2.074 -16.174 1.00 23.27 146 HIS A CA 1
ATOM 815 C C . HIS A 1 116 ? -7.213 -2.862 -16.561 1.00 17.40 146 HIS A C 1
ATOM 816 O O . HIS A 1 116 ? -6.926 -3.913 -15.974 1.00 17.95 146 HIS A O 1
ATOM 823 N N . LEU A 1 117 ? -6.500 -2.381 -17.574 1.00 19.15 147 LEU A N 1
ATOM 824 C CA . LEU A 1 117 ? -5.237 -3.002 -17.928 1.00 15.16 147 LEU A CA 1
ATOM 825 C C . LEU A 1 117 ? -4.285 -2.976 -16.724 1.00 14.59 147 LEU A C 1
ATOM 826 O O . LEU A 1 117 ? -3.674 -3.995 -16.360 1.00 13.84 147 LEU A O 1
ATOM 831 N N . LEU A 1 118 ? -4.159 -1.799 -16.126 1.00 16.63 148 LEU A N 1
ATOM 832 C CA . LEU A 1 118 ? -3.194 -1.618 -15.052 1.00 15.53 148 LEU A CA 1
ATOM 833 C C . LEU A 1 118 ? -3.652 -2.492 -13.905 1.00 15.60 148 LEU A C 1
ATOM 834 O O . LEU A 1 118 ? -2.832 -3.089 -13.200 1.00 16.49 148 LEU A O 1
ATOM 839 N N . SER A 1 119 ? -4.964 -2.592 -13.725 1.00 15.70 149 SER A N 1
ATOM 840 C CA . SER A 1 119 ? -5.463 -3.390 -12.597 1.00 18.07 149 SER A CA 1
ATOM 841 C C . SER A 1 119 ? -5.126 -4.845 -12.769 1.00 14.96 149 SER A C 1
ATOM 842 O O . SER A 1 119 ? -4.739 -5.522 -11.799 1.00 14.36 149 SER A O 1
ATOM 845 N N . ARG A 1 120 ? -5.252 -5.352 -13.999 1.00 14.56 150 ARG A N 1
ATOM 846 C CA . ARG A 1 120 ? -4.961 -6.764 -14.213 1.00 16.20 150 ARG A CA 1
ATOM 847 C C . ARG A 1 120 ? -3.477 -7.035 -14.039 1.00 14.10 150 ARG A C 1
ATOM 848 O O . ARG A 1 120 ? -3.091 -8.072 -13.479 1.00 14.65 150 ARG A O 1
ATOM 856 N N . LEU A 1 121 ? -2.650 -6.098 -14.508 1.00 14.14 151 LEU A N 1
ATOM 857 C CA . LEU A 1 121 ? -1.204 -6.248 -14.390 1.00 14.26 151 LEU A CA 1
ATOM 858 C C . LEU A 1 121 ? -0.796 -6.225 -12.922 1.00 15.55 151 LEU A C 1
ATOM 859 O O . LEU A 1 121 ? 0.090 -6.997 -12.511 1.00 12.69 151 LEU A O 1
ATOM 864 N N . ARG A 1 122 ? -1.422 -5.356 -12.127 1.00 11.64 152 ARG A N 1
ATOM 865 C CA . ARG A 1 122 ? -1.052 -5.287 -10.735 1.00 11.83 152 ARG A CA 1
ATOM 866 C C . ARG A 1 122 ? -1.434 -6.600 -10.049 1.00 11.88 152 ARG A C 1
ATOM 867 O O . ARG A 1 122 ? -0.722 -7.073 -9.163 1.00 13.64 152 ARG A O 1
ATOM 875 N N . LYS A 1 123 ? -2.557 -7.181 -10.438 1.00 11.20 153 LYS A N 1
ATOM 876 C CA . LYS A 1 123 ? -2.966 -8.471 -9.850 1.00 15.69 153 LYS A CA 1
ATOM 877 C C . LYS A 1 123 ? -1.985 -9.602 -10.187 1.00 10.96 153 LYS A C 1
ATOM 878 O O . LYS A 1 123 ? -1.714 -10.482 -9.374 1.00 16.87 153 LYS A O 1
ATOM 884 N N . ALA A 1 124 ? -1.455 -9.583 -11.397 1.00 12.63 154 ALA A N 1
ATOM 885 C CA . ALA A 1 124 ? -0.509 -10.624 -11.814 1.00 9.71 154 ALA A CA 1
ATOM 886 C C . ALA A 1 124 ? 0.722 -10.452 -10.953 1.00 14.84 154 ALA A C 1
ATOM 887 O O . ALA A 1 124 ? 1.297 -11.440 -10.486 1.00 12.20 154 ALA A O 1
ATOM 889 N N . VAL A 1 125 ? 1.116 -9.205 -10.724 1.00 12.14 155 VAL A N 1
ATOM 890 C CA . VAL A 1 125 ? 2.292 -8.944 -9.897 1.00 13.57 155 VAL A CA 1
ATOM 891 C C . VAL A 1 125 ? 2.080 -9.447 -8.480 1.00 13.71 155 VAL A C 1
ATOM 892 O O . VAL A 1 125 ? 2.983 -10.067 -7.884 1.00 15.21 155 VAL A O 1
ATOM 896 N N . LYS A 1 126 ? 0.881 -9.240 -7.939 1.00 11.87 156 LYS A N 1
ATOM 897 C CA . LYS A 1 126 ? 0.660 -9.651 -6.544 1.00 11.88 156 LYS A CA 1
ATOM 898 C C . LYS A 1 126 ? 0.748 -11.172 -6.427 1.00 11.64 156 LYS A C 1
ATOM 899 O O . LYS A 1 126 ? 1.256 -11.679 -5.432 1.00 17.35 156 LYS A O 1
ATOM 905 N N . HIS A 1 127 ? 0.234 -11.894 -7.421 1.00 10.97 157 HIS A N 1
ATOM 906 C CA . HIS A 1 127 ? 0.323 -13.357 -7.415 1.00 9.53 157 HIS A CA 1
ATOM 907 C C . HIS A 1 127 ? 1.760 -13.803 -7.521 1.00 12.44 157 HIS A C 1
ATOM 908 O O . HIS A 1 127 ? 2.180 -14.729 -6.841 1.00 12.09 157 HIS A O 1
ATOM 915 N N . ALA A 1 128 ? 2.525 -13.165 -8.402 1.00 11.53 158 ALA A N 1
ATOM 916 C CA . ALA A 1 128 ? 3.938 -13.497 -8.518 1.00 11.68 158 ALA A CA 1
ATOM 917 C C . ALA A 1 128 ? 4.668 -13.202 -7.219 1.00 13.05 158 ALA A C 1
ATOM 918 O O . ALA A 1 128 ? 5.615 -13.910 -6.855 1.00 11.10 158 ALA A O 1
ATOM 920 N N . GLU A 1 129 ? 4.268 -12.134 -6.520 1.00 13.05 159 GLU A N 1
ATOM 921 C CA . GLU A 1 129 ? 4.925 -11.815 -5.267 1.00 13.64 159 GLU A CA 1
ATOM 922 C C . GLU A 1 129 ? 4.656 -12.924 -4.244 1.00 15.40 159 GLU A C 1
ATOM 923 O O . GLU A 1 129 ? 5.547 -13.255 -3.447 1.00 14.63 159 GLU A O 1
ATOM 929 N N . GLU A 1 130 ? 3.440 -13.488 -4.272 1.00 12.39 160 GLU A N 1
ATOM 930 C CA . GLU A 1 130 ? 3.075 -14.622 -3.394 1.00 13.84 160 GLU A CA 1
ATOM 931 C C . GLU A 1 130 ? 3.966 -15.827 -3.684 1.00 13.92 160 GLU A C 1
ATOM 932 O O . GLU A 1 130 ? 4.481 -16.474 -2.748 1.00 15.04 160 GLU A O 1
ATOM 938 N N . LEU A 1 131 ? 4.145 -16.124 -4.972 1.00 11.07 161 LEU A N 1
ATOM 939 C CA . LEU A 1 131 ? 4.974 -17.250 -5.394 1.00 12.61 161 LEU A CA 1
ATOM 940 C C . LEU A 1 131 ? 6.400 -17.011 -4.972 1.00 12.81 161 LEU A C 1
ATOM 941 O O . LEU A 1 131 ? 7.065 -17.923 -4.452 1.00 14.66 161 LEU A O 1
ATOM 946 N N . GLU A 1 132 ? 6.879 -15.782 -5.150 1.00 11.22 162 GLU A N 1
ATOM 947 C CA . GLU A 1 132 ? 8.234 -15.468 -4.714 1.00 12.92 162 GLU A CA 1
ATOM 948 C C . GLU A 1 132 ? 8.416 -15.629 -3.189 1.00 15.07 162 GLU A C 1
ATOM 949 O O . GLU A 1 132 ? 9.449 -16.167 -2.728 1.00 15.74 162 GLU A O 1
ATOM 955 N N . ARG A 1 133 ? 7.447 -15.172 -2.393 1.00 15.45 163 ARG A N 1
ATOM 956 C CA . ARG A 1 133 ? 7.558 -15.336 -0.944 1.00 20.12 163 ARG A CA 1
ATOM 957 C C . ARG A 1 133 ? 7.580 -16.820 -0.571 1.00 18.09 163 ARG A C 1
ATOM 958 O O . ARG A 1 133 ? 8.325 -17.223 0.323 1.00 22.85 163 ARG A O 1
ATOM 966 N N . LEU A 1 134 ? 6.770 -17.623 -1.265 1.00 16.38 164 LEU A N 1
ATOM 967 C CA . LEU A 1 134 ? 6.728 -19.067 -1.002 1.00 20.56 164 LEU A CA 1
ATOM 968 C C . LEU A 1 134 ? 8.085 -19.664 -1.298 1.00 16.53 164 LEU A C 1
ATOM 969 O O . LEU A 1 134 ? 8.564 -20.507 -0.556 1.00 19.87 164 LEU A O 1
ATOM 974 N N . CYS A 1 135 ? 8.731 -19.171 -2.349 1.00 19.50 165 CYS A N 1
ATOM 975 C CA . CYS A 1 135 ? 10.006 -19.743 -2.765 1.00 16.58 165 CYS A CA 1
ATOM 976 C C . CYS A 1 135 ? 11.157 -19.343 -1.870 1.00 19.06 165 CYS A C 1
ATOM 977 O O . CYS A 1 135 ? 12.257 -19.851 -2.065 1.00 23.68 165 CYS A O 1
ATOM 980 N N . GLU A 1 136 ? 10.922 -18.437 -0.906 1.00 18.87 166 GLU A N 1
ATOM 981 C CA . GLU A 1 136 ? 11.952 -18.065 0.066 1.00 23.17 166 GLU A CA 1
ATOM 982 C C . GLU A 1 136 ? 12.244 -19.200 1.019 1.00 25.36 166 GLU A C 1
ATOM 983 O O . GLU A 1 136 ? 13.255 -19.176 1.728 1.00 26.19 166 GLU A O 1
ATOM 989 N N . SER A 1 137 ? 11.329 -20.160 1.090 1.00 27.60 167 SER A N 1
ATOM 990 C CA . SER A 1 137 ? 11.526 -21.349 1.909 1.00 26.10 167 SER A CA 1
ATOM 991 C C . SER A 1 137 ? 12.855 -22.063 1.623 1.00 26.05 167 SER A C 1
ATOM 992 O O . SER A 1 137 ? 13.304 -22.117 0.483 1.00 22.80 167 SER A O 1
ATOM 995 N N . ASN A 1 138 ? 13.487 -22.619 2.660 1.00 30.47 168 ASN A N 1
ATOM 996 C CA . ASN A 1 138 ? 14.716 -23.386 2.458 1.00 32.23 168 ASN A CA 1
ATOM 997 C C . ASN A 1 138 ? 14.472 -24.729 1.751 1.00 26.56 168 ASN A C 1
ATOM 998 O O . ASN A 1 138 ? 15.411 -25.482 1.485 1.00 32.11 168 ASN A O 1
ATOM 1003 N N . ARG A 1 139 ? 13.204 -25.004 1.442 1.00 25.87 169 ARG A N 1
ATOM 1004 C CA . ARG A 1 139 ? 12.803 -26.243 0.782 1.00 24.47 169 ARG A CA 1
ATOM 1005 C C . ARG A 1 139 ? 12.962 -26.095 -0.709 1.00 22.34 169 ARG A C 1
ATOM 1006 O O . ARG A 1 139 ? 12.907 -27.068 -1.435 1.00 24.32 169 ARG A O 1
ATOM 1014 N N . VAL A 1 140 ? 13.172 -24.865 -1.154 1.00 21.11 170 VAL A N 1
ATOM 1015 C CA . VAL A 1 140 ? 13.110 -24.543 -2.586 1.00 19.38 170 VAL A CA 1
ATOM 1016 C C . VAL A 1 140 ? 14.531 -24.306 -3.107 1.00 20.30 170 VAL A C 1
ATOM 1017 O O . VAL A 1 140 ? 15.329 -23.653 -2.429 1.00 22.57 170 VAL A O 1
ATOM 1021 N N . ASP A 1 141 ? 14.877 -24.835 -4.285 1.00 20.35 171 ASP A N 1
ATOM 1022 C CA . ASP A 1 141 ? 16.265 -24.707 -4.725 1.00 23.85 171 ASP A CA 1
ATOM 1023 C C . ASP A 1 141 ? 16.639 -23.316 -5.230 1.00 22.10 171 ASP A C 1
ATOM 1024 O O . ASP A 1 141 ? 15.758 -22.504 -5.533 1.00 20.34 171 ASP A O 1
ATOM 1029 N N . ALA A 1 142 ? 17.947 -23.069 -5.319 1.00 21.66 172 ALA A N 1
ATOM 1030 C CA . ALA A 1 142 ? 18.480 -21.759 -5.678 1.00 24.57 172 ALA A CA 1
ATOM 1031 C C . ALA A 1 142 ? 17.981 -21.310 -7.017 1.00 17.79 172 ALA A C 1
ATOM 1032 O O . ALA A 1 142 ? 17.699 -20.118 -7.225 1.00 16.80 172 ALA A O 1
ATOM 1034 N N . LYS A 1 143 ? 17.891 -22.253 -7.954 1.00 15.66 173 LYS A N 1
ATOM 1035 C CA . LYS A 1 143 ? 17.519 -21.903 -9.322 1.00 16.48 173 LYS A CA 1
ATOM 1036 C C . LYS A 1 143 ? 16.088 -21.415 -9.350 1.00 14.36 173 LYS A C 1
ATOM 1037 O O . LYS A 1 143 ? 15.756 -20.439 -10.033 1.00 12.72 173 LYS A O 1
ATOM 1043 N N . THR A 1 144 ? 15.239 -22.088 -8.593 1.00 15.32 174 THR A N 1
ATOM 1044 C CA . THR A 1 144 ? 13.832 -21.755 -8.570 1.00 13.77 174 THR A CA 1
ATOM 1045 C C . THR A 1 144 ? 13.607 -20.398 -7.902 1.00 14.79 174 THR A C 1
ATOM 1046 O O . THR A 1 144 ? 12.734 -19.611 -8.323 1.00 14.18 174 THR A O 1
ATOM 1050 N N . LYS A 1 145 ? 14.398 -20.089 -6.870 1.00 15.70 175 LYS A N 1
ATOM 1051 C CA . LYS A 1 145 ? 14.317 -18.746 -6.258 1.00 14.36 175 LYS A CA 1
ATOM 1052 C C . LYS A 1 145 ? 14.632 -17.657 -7.283 1.00 18.01 175 LYS A C 1
ATOM 1053 O O . LYS A 1 145 ? 13.951 -16.621 -7.336 1.00 13.61 175 LYS A O 1
ATOM 1059 N N . LEU A 1 146 ? 15.652 -17.882 -8.097 1.00 14.12 176 LEU A N 1
ATOM 1060 C CA . LEU A 1 146 ? 15.979 -16.910 -9.136 1.00 15.09 176 LEU A CA 1
ATOM 1061 C C . LEU A 1 146 ? 14.872 -16.809 -10.180 1.00 11.30 176 LEU A C 1
ATOM 1062 O O . LEU A 1 146 ? 14.513 -15.704 -10.571 1.00 12.27 176 LEU A O 1
ATOM 1067 N N . GLU A 1 147 ? 14.332 -17.946 -10.628 1.00 11.62 177 GLU A N 1
ATOM 1068 C CA . GLU A 1 147 ? 13.209 -17.904 -11.579 1.00 11.75 177 GLU A CA 1
ATOM 1069 C C . GLU A 1 147 ? 12.028 -17.116 -11.027 1.00 11.77 177 GLU A C 1
ATOM 1070 O O . GLU A 1 147 ? 11.367 -16.336 -11.740 1.00 11.26 177 GLU A O 1
ATOM 1076 N N . ALA A 1 148 ? 11.734 -17.318 -9.751 1.00 12.05 178 ALA A N 1
ATOM 1077 C CA . ALA A 1 148 ? 10.624 -16.572 -9.151 1.00 12.36 178 ALA A CA 1
ATOM 1078 C C . ALA A 1 148 ? 10.913 -15.070 -9.083 1.00 10.69 178 ALA A C 1
ATOM 1079 O O . ALA A 1 148 ? 10.051 -14.237 -9.374 1.00 10.98 178 ALA A O 1
ATOM 1081 N N . GLN A 1 149 ? 12.135 -14.711 -8.694 1.00 10.46 179 GLN A N 1
ATOM 1082 C CA . GLN A 1 149 ? 12.516 -13.300 -8.661 1.00 10.68 179 GLN A CA 1
ATOM 1083 C C . GLN A 1 149 ? 12.414 -12.649 -10.030 1.00 14.26 179 GLN A C 1
ATOM 1084 O O . GLN A 1 149 ? 11.949 -11.508 -10.166 1.00 12.81 179 GLN A O 1
ATOM 1090 N N . ALA A 1 150 ? 12.851 -13.383 -11.045 1.00 9.11 180 ALA A N 1
ATOM 1091 C CA . ALA A 1 150 ? 12.850 -12.898 -12.435 1.00 8.50 180 ALA A CA 1
ATOM 1092 C C . ALA A 1 150 ? 11.424 -12.744 -12.976 1.00 11.72 180 ALA A C 1
ATOM 1093 O O . ALA A 1 150 ? 11.148 -11.839 -13.753 1.00 13.57 180 ALA A O 1
ATOM 1095 N N . TYR A 1 151 ? 10.522 -13.631 -12.565 1.00 11.07 181 TYR A N 1
ATOM 1096 C CA . TYR A 1 151 ? 9.143 -13.583 -13.039 1.00 8.91 181 TYR A CA 1
ATOM 1097 C C . TYR A 1 151 ? 8.440 -12.366 -12.423 1.00 13.55 181 TYR A C 1
ATOM 1098 O O . TYR A 1 151 ? 7.741 -11.592 -13.126 1.00 12.66 181 TYR A O 1
ATOM 1107 N N . THR A 1 152 ? 8.630 -12.175 -11.113 1.00 11.09 182 THR A N 1
ATOM 1108 C CA . THR A 1 152 ? 8.067 -10.982 -10.482 1.00 9.23 182 THR A CA 1
ATOM 1109 C C . THR A 1 152 ? 8.617 -9.709 -11.117 1.00 14.50 182 THR A C 1
ATOM 1110 O O . THR A 1 152 ? 7.882 -8.753 -11.390 1.00 11.15 182 THR A O 1
ATOM 1114 N N . ALA A 1 153 ? 9.926 -9.684 -11.339 1.00 15.14 183 ALA A N 1
ATOM 1115 C CA . ALA A 1 153 ? 10.544 -8.510 -11.942 1.00 14.76 183 ALA A CA 1
ATOM 1116 C C . ALA A 1 153 ? 9.953 -8.205 -13.313 1.00 10.78 183 ALA A C 1
ATOM 1117 O O . ALA A 1 153 ? 9.708 -7.039 -13.653 1.00 12.18 183 ALA A O 1
ATOM 1119 N N . TYR A 1 154 ? 9.689 -9.247 -14.097 1.00 10.84 184 TYR A N 1
ATOM 1120 C CA . TYR A 1 154 ? 9.168 -9.069 -15.442 1.00 8.71 184 TYR A CA 1
ATOM 1121 C C . TYR A 1 154 ? 7.766 -8.477 -15.355 1.00 10.51 184 TYR A C 1
ATOM 1122 O O . TYR A 1 154 ? 7.429 -7.566 -16.093 1.00 9.06 184 TYR A O 1
ATOM 1131 N N . LEU A 1 155 ? 6.936 -9.012 -14.473 1.00 8.68 185 LEU A N 1
ATOM 1132 C CA . LEU A 1 155 ? 5.560 -8.538 -14.416 1.00 9.01 185 LEU A CA 1
ATOM 1133 C C . LEU A 1 155 ? 5.522 -7.122 -13.829 1.00 9.47 185 LEU A C 1
ATOM 1134 O O . LEU A 1 155 ? 4.717 -6.267 -14.235 1.00 11.26 185 LEU A O 1
ATOM 1139 N N . SER A 1 156 ? 6.396 -6.873 -12.852 1.00 8.63 186 SER A N 1
ATOM 1140 C CA A SER A 1 156 ? 6.492 -5.547 -12.245 0.50 10.47 186 SER A CA 1
ATOM 1141 C CA B SER A 1 156 ? 6.508 -5.549 -12.243 0.50 10.53 186 SER A CA 1
ATOM 1142 C C . SER A 1 156 ? 6.952 -4.531 -13.293 1.00 12.36 186 SER A C 1
ATOM 1143 O O . SER A 1 156 ? 6.495 -3.363 -13.327 1.00 11.68 186 SER A O 1
ATOM 1148 N N . GLY A 1 157 ? 7.868 -4.955 -14.136 1.00 8.98 187 GLY A N 1
ATOM 1149 C CA . GLY A 1 157 ? 8.371 -4.070 -15.161 1.00 13.88 187 GLY A CA 1
ATOM 1150 C C . GLY A 1 157 ? 7.225 -3.737 -16.088 1.00 10.32 187 GLY A C 1
ATOM 1151 O O . GLY A 1 157 ? 7.069 -2.580 -16.474 1.00 13.44 187 GLY A O 1
ATOM 1152 N N . MET A 1 158 ? 6.431 -4.741 -16.459 1.00 10.15 188 MET A N 1
ATOM 1153 C CA . MET A 1 158 ? 5.317 -4.509 -17.367 1.00 11.02 188 MET A CA 1
ATOM 1154 C C . MET A 1 158 ? 4.262 -3.537 -16.783 1.00 14.27 188 MET A C 1
ATOM 1155 O O . MET A 1 158 ? 3.755 -2.642 -17.462 1.00 13.52 188 MET A O 1
ATOM 1160 N N . LEU A 1 159 ? 3.959 -3.697 -15.508 1.00 10.24 189 LEU A N 1
ATOM 1161 C CA . LEU A 1 159 ? 3.025 -2.771 -14.846 1.00 9.07 189 LEU A CA 1
ATOM 1162 C C . LEU A 1 159 ? 3.546 -1.322 -14.889 1.00 13.82 189 LEU A C 1
ATOM 1163 O O . LEU A 1 159 ? 2.831 -0.378 -15.303 1.00 13.02 189 LEU A O 1
ATOM 1168 N N A ARG A 1 160 ? 4.787 -1.132 -14.449 0.50 10.70 190 ARG A N 1
ATOM 1169 N N B ARG A 1 160 ? 4.787 -1.137 -14.448 0.50 10.64 190 ARG A N 1
ATOM 1170 C CA A ARG A 1 160 ? 5.375 0.208 -14.434 0.50 13.39 190 ARG A CA 1
ATOM 1171 C CA B ARG A 1 160 ? 5.389 0.198 -14.424 0.50 13.49 190 ARG A CA 1
ATOM 1172 C C A ARG A 1 160 ? 5.495 0.776 -15.836 0.50 13.49 190 ARG A C 1
ATOM 1173 C C B ARG A 1 160 ? 5.532 0.777 -15.824 0.50 13.33 190 ARG A C 1
ATOM 1174 O O A ARG A 1 160 ? 5.266 1.964 -16.050 0.50 12.57 190 ARG A O 1
ATOM 1175 O O B ARG A 1 160 ? 5.352 1.974 -16.026 0.50 13.54 190 ARG A O 1
ATOM 1190 N N . PHE A 1 161 ? 5.842 -0.072 -16.792 1.00 12.90 191 PHE A N 1
ATOM 1191 C CA . PHE A 1 161 ? 6.027 0.377 -18.162 1.00 11.83 191 PHE A CA 1
ATOM 1192 C C . PHE A 1 161 ? 4.707 0.902 -18.723 1.00 13.24 191 PHE A C 1
ATOM 1193 O O . PHE A 1 161 ? 4.662 1.976 -19.347 1.00 13.98 191 PHE A O 1
ATOM 1201 N N . GLU A 1 162 ? 3.631 0.148 -18.520 1.00 12.38 192 GLU A N 1
ATOM 1202 C CA . GLU A 1 162 ? 2.324 0.589 -19.007 1.00 13.14 192 GLU A CA 1
ATOM 1203 C C . GLU A 1 162 ? 1.812 1.835 -18.257 1.00 14.47 192 GLU A C 1
ATOM 1204 O O . GLU A 1 162 ? 1.062 2.639 -18.821 1.00 21.57 192 GLU A O 1
ATOM 1210 N N . HIS A 1 163 ? 2.257 2.038 -17.024 1.00 11.63 193 HIS A N 1
ATOM 1211 C CA . HIS A 1 163 ? 1.918 3.271 -16.320 1.00 13.06 193 HIS A CA 1
ATOM 1212 C C . HIS A 1 163 ? 2.883 4.457 -16.554 1.00 16.63 193 HIS A C 1
ATOM 1213 O O . HIS A 1 163 ? 2.743 5.521 -15.906 1.00 16.65 193 HIS A O 1
ATOM 1220 N N . GLN A 1 164 ? 3.837 4.273 -17.471 1.00 13.13 194 GLN A N 1
ATOM 1221 C CA . GLN A 1 164 ? 4.863 5.273 -17.831 1.00 16.71 194 GLN A CA 1
ATOM 1222 C C . GLN A 1 164 ? 5.796 5.644 -16.690 1.00 18.16 194 GLN A C 1
ATOM 1223 O O . GLN A 1 164 ? 6.390 6.743 -16.683 1.00 17.78 194 GLN A O 1
ATOM 1229 N N . GLU A 1 165 ? 5.927 4.736 -15.726 1.00 14.00 195 GLU A N 1
ATOM 1230 C CA . GLU A 1 165 ? 6.896 4.911 -14.626 1.00 12.81 195 GLU A CA 1
ATOM 1231 C C . GLU A 1 165 ? 8.240 4.405 -15.142 1.00 20.27 195 GLU A C 1
ATOM 1232 O O . GLU A 1 165 ? 8.658 3.282 -14.824 1.00 14.18 195 GLU A O 1
ATOM 1238 N N . TRP A 1 166 ? 8.903 5.231 -15.951 1.00 16.10 196 TRP A N 1
ATOM 1239 C CA . TRP A 1 166 ? 9.992 4.745 -16.790 1.00 17.19 196 TRP A CA 1
ATOM 1240 C C . TRP A 1 166 ? 11.185 4.292 -15.950 1.00 24.33 196 TRP A C 1
ATOM 1241 O O . TRP A 1 166 ? 11.775 3.268 -16.219 1.00 17.30 196 TRP A O 1
ATOM 1252 N N . LYS A 1 167 ? 11.543 5.059 -14.932 1.00 16.90 197 LYS A N 1
ATOM 1253 C CA . LYS A 1 167 ? 12.719 4.703 -14.151 1.00 17.54 197 LYS A CA 1
ATOM 1254 C C . LYS A 1 167 ? 12.462 3.438 -13.359 1.00 17.73 197 LYS A C 1
ATOM 1255 O O . LYS A 1 167 ? 13.342 2.570 -13.237 1.00 21.05 197 LYS A O 1
ATOM 1261 N N . ALA A 1 168 ? 11.270 3.338 -12.774 1.00 17.64 198 ALA A N 1
ATOM 1262 C CA . ALA A 1 168 ? 10.924 2.123 -12.050 1.00 17.40 198 ALA A CA 1
ATOM 1263 C C . ALA A 1 168 ? 10.815 0.906 -12.989 1.00 13.12 198 ALA A C 1
ATOM 1264 O O . ALA A 1 168 ? 11.175 -0.215 -12.600 1.00 13.73 198 ALA A O 1
ATOM 1266 N N . ALA A 1 169 ? 10.308 1.119 -14.208 1.00 14.02 199 ALA A N 1
ATOM 1267 C CA . ALA A 1 169 ? 10.188 0.026 -15.189 1.00 9.86 199 ALA A CA 1
ATOM 1268 C C . ALA A 1 169 ? 11.564 -0.481 -15.591 1.00 15.89 199 ALA A C 1
ATOM 1269 O O . ALA A 1 169 ? 11.803 -1.706 -15.664 1.00 14.41 199 ALA A O 1
ATOM 1271 N N . ILE A 1 170 ? 12.465 0.446 -15.900 1.00 15.70 200 ILE A N 1
ATOM 1272 C CA . ILE A 1 170 ? 13.808 0.053 -16.317 1.00 17.06 200 ILE A CA 1
ATOM 1273 C C . ILE A 1 170 ? 14.558 -0.676 -15.175 1.00 17.36 200 ILE A C 1
ATOM 1274 O O . ILE A 1 170 ? 15.300 -1.648 -15.422 1.00 14.02 200 ILE A O 1
ATOM 1279 N N . GLU A 1 171 ? 14.332 -0.257 -13.928 1.00 13.29 201 GLU A N 1
ATOM 1280 C CA . GLU A 1 171 ? 14.920 -0.968 -12.793 1.00 16.13 201 GLU A CA 1
ATOM 1281 C C . GLU A 1 171 ? 14.465 -2.426 -12.745 1.00 16.42 201 GLU A C 1
ATOM 1282 O O . GLU A 1 171 ? 15.285 -3.341 -12.549 1.00 16.42 201 GLU A O 1
ATOM 1288 N N . ALA A 1 172 ? 13.165 -2.651 -12.919 1.00 11.89 202 ALA A N 1
ATOM 1289 C CA . ALA A 1 172 ? 12.632 -3.999 -12.852 1.00 10.02 202 ALA A CA 1
ATOM 1290 C C . ALA A 1 172 ? 13.071 -4.831 -14.053 1.00 11.28 202 ALA A C 1
ATOM 1291 O O . ALA A 1 172 ? 13.431 -6.001 -13.897 1.00 10.66 202 ALA A O 1
ATOM 1293 N N . PHE A 1 173 ? 13.020 -4.249 -15.250 1.00 11.31 203 PHE A N 1
ATOM 1294 C CA . PHE A 1 173 ? 13.451 -4.998 -16.441 1.00 12.37 203 PHE A CA 1
ATOM 1295 C C . PHE A 1 173 ? 14.947 -5.335 -16.386 1.00 12.08 203 PHE A C 1
ATOM 1296 O O . PHE A 1 173 ? 15.356 -6.424 -16.820 1.00 15.65 203 PHE A O 1
ATOM 1304 N N . ASN A 1 174 ? 15.759 -4.408 -15.886 1.00 12.06 204 ASN A N 1
ATOM 1305 C CA . ASN A 1 174 ? 17.204 -4.662 -15.737 1.00 14.28 204 ASN A CA 1
ATOM 1306 C C . ASN A 1 174 ? 17.465 -5.803 -14.748 1.00 20.85 204 ASN A C 1
ATOM 1307 O O . ASN A 1 174 ? 18.346 -6.647 -14.978 1.00 17.36 204 ASN A O 1
ATOM 1312 N N . LYS A 1 175 ? 16.699 -5.846 -13.659 1.00 17.71 205 LYS A N 1
ATOM 1313 C CA . LYS A 1 175 ? 16.813 -6.945 -12.700 1.00 14.70 205 LYS A CA 1
ATOM 1314 C C . LYS A 1 175 ? 16.445 -8.262 -13.380 1.00 13.29 205 LYS A C 1
ATOM 1315 O O . LYS A 1 175 ? 17.121 -9.284 -13.211 1.00 15.57 205 LYS A O 1
ATOM 1321 N N . CYS A 1 176 ? 15.354 -8.233 -14.147 1.00 11.95 2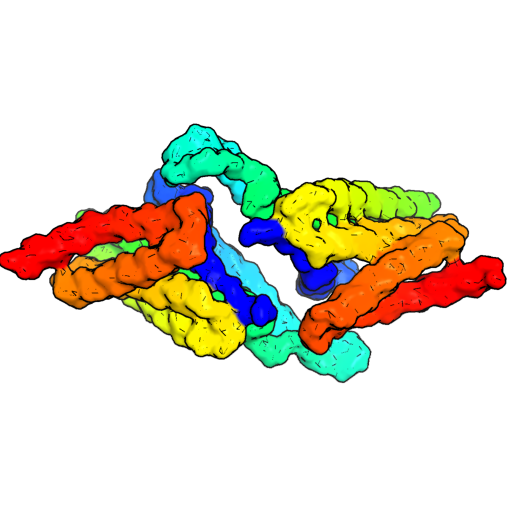06 CYS A N 1
ATOM 1322 C CA . CYS A 1 176 ? 14.861 -9.400 -14.857 1.00 11.56 206 CYS A CA 1
ATOM 1323 C C . CYS A 1 176 ? 15.946 -9.905 -15.833 1.00 13.17 206 CYS A C 1
ATOM 1324 O O . CYS A 1 176 ? 16.289 -11.113 -15.841 1.00 14.16 206 CYS A O 1
ATOM 1327 N N . LYS A 1 177 ? 16.445 -8.993 -16.675 1.00 10.95 207 LYS A N 1
ATOM 1328 C CA . LYS A 1 177 ? 17.514 -9.315 -17.616 1.00 13.11 207 LYS A CA 1
ATOM 1329 C C . LYS A 1 177 ? 18.755 -9.878 -16.949 1.00 15.15 207 LYS A C 1
ATOM 1330 O O . LYS A 1 177 ? 19.322 -10.880 -17.412 1.00 17.91 207 LYS A O 1
ATOM 1336 N N . THR A 1 178 ? 19.166 -9.283 -15.834 1.00 12.89 208 THR A N 1
ATOM 1337 C CA . THR A 1 178 ? 20.373 -9.745 -15.152 1.00 14.52 208 THR A CA 1
ATOM 1338 C C . THR A 1 178 ? 20.217 -11.191 -14.656 1.00 17.74 208 THR A C 1
ATOM 1339 O O . THR A 1 178 ? 21.139 -12.025 -14.786 1.00 15.19 208 THR A O 1
ATOM 1343 N N . ILE A 1 179 ? 19.042 -11.487 -14.110 1.00 13.57 209 ILE A N 1
ATOM 1344 C CA . ILE A 1 179 ? 18.785 -12.821 -13.566 1.00 10.90 209 ILE A CA 1
ATOM 1345 C C . ILE A 1 179 ? 18.704 -13.832 -14.690 1.00 10.37 209 ILE A C 1
ATOM 1346 O O . ILE A 1 179 ? 19.294 -14.909 -14.620 1.00 13.28 209 ILE A O 1
ATOM 1351 N N . TYR A 1 180 ? 17.977 -13.514 -15.751 1.00 10.90 210 TYR A N 1
ATOM 1352 C CA . TYR A 1 180 ? 17.907 -14.489 -16.839 1.00 10.15 210 TYR A CA 1
ATOM 1353 C C . TYR A 1 180 ? 19.239 -14.692 -17.547 1.00 10.88 210 TYR A C 1
ATOM 1354 O O . TYR A 1 180 ? 19.500 -15.799 -17.999 1.00 12.40 210 TYR A O 1
ATOM 1363 N N . GLU A 1 181 ? 20.083 -13.657 -17.655 1.00 16.73 211 GLU A N 1
ATOM 1364 C CA . GLU A 1 181 ? 21.436 -13.847 -18.203 1.00 17.35 211 GLU A CA 1
ATOM 1365 C C . GLU A 1 181 ? 22.262 -14.777 -17.319 1.00 19.84 211 GLU A C 1
ATOM 1366 O O . GLU A 1 181 ? 23.004 -15.652 -17.801 1.00 15.72 211 GLU A O 1
ATOM 1372 N N . LYS A 1 182 ? 22.169 -14.565 -16.014 1.00 14.35 212 LYS A N 1
ATOM 1373 C CA . LYS A 1 182 ? 22.788 -15.472 -15.037 1.00 16.02 212 LYS A CA 1
ATOM 1374 C C . LYS A 1 182 ? 22.312 -16.934 -15.185 1.00 16.94 212 LYS A C 1
ATOM 1375 O O . LYS A 1 182 ? 23.112 -17.863 -15.159 1.00 16.18 212 LYS A O 1
ATOM 1381 N N . LEU A 1 183 ? 21.012 -17.149 -15.343 1.00 13.47 213 LEU A N 1
ATOM 1382 C CA . LEU A 1 183 ? 20.510 -18.510 -15.546 1.00 12.53 213 LEU A CA 1
ATOM 1383 C C . LEU A 1 183 ? 20.984 -19.060 -16.900 1.00 13.10 213 LEU A C 1
ATOM 1384 O O . LEU A 1 183 ? 21.362 -20.245 -16.996 1.00 13.81 213 LEU A O 1
ATOM 1389 N N . ALA A 1 184 ? 20.973 -18.210 -17.942 1.00 13.13 214 ALA A N 1
ATOM 1390 C CA . ALA A 1 184 ? 21.454 -18.662 -19.263 1.00 15.41 214 ALA A CA 1
ATOM 1391 C C . ALA A 1 184 ? 22.929 -19.099 -19.198 1.00 14.68 214 ALA A C 1
ATOM 1392 O O . ALA A 1 184 ? 23.362 -20.076 -19.870 1.00 15.60 214 ALA A O 1
ATOM 1394 N N . SER A 1 185 ? 23.699 -18.386 -18.378 1.00 16.06 215 SER A N 1
ATOM 1395 C CA . SER A 1 185 ? 25.135 -18.615 -18.280 1.00 18.12 215 SER A CA 1
ATOM 1396 C C . SER A 1 185 ? 25.503 -19.748 -17.336 1.00 18.98 215 SER A C 1
ATOM 1397 O O . SER A 1 185 ? 26.677 -20.019 -17.138 1.00 20.36 215 SER A O 1
ATOM 1400 N N . ALA A 1 186 ? 24.523 -20.391 -16.729 1.00 17.07 216 ALA A N 1
ATOM 1401 C CA . ALA A 1 186 ? 24.844 -21.371 -15.686 1.00 16.97 216 ALA A CA 1
ATOM 1402 C C . ALA A 1 186 ? 24.655 -22.817 -16.114 1.00 19.72 216 ALA A C 1
ATOM 1403 O O . ALA A 1 186 ? 25.276 -23.718 -15.541 1.00 19.58 216 ALA A O 1
ATOM 1405 N N . PHE A 1 187 ? 23.790 -23.060 -17.093 1.00 26.45 217 PHE A N 1
ATOM 1406 C CA . PHE A 1 187 ? 23.519 -24.451 -17.461 1.00 29.02 217 PHE A CA 1
ATOM 1407 C C . PHE A 1 187 ? 23.940 -24.820 -18.879 1.00 35.73 217 PHE A C 1
ATOM 1408 O O . PHE A 1 187 ? 24.960 -24.328 -19.374 1.00 37.57 217 PHE A O 1
ATOM 1416 N N . THR A 1 188 ? 23.185 -25.712 -19.514 1.00 40.36 218 THR A N 1
ATOM 1417 C CA . THR A 1 188 ? 23.537 -26.202 -20.846 1.00 40.76 218 THR A CA 1
ATOM 1418 C C . THR A 1 188 ? 23.289 -25.131 -21.893 1.00 28.80 218 THR A C 1
ATOM 1419 O O . THR A 1 188 ? 22.416 -24.288 -21.715 1.00 29.23 218 THR A O 1
ATOM 1423 N N . GLU A 1 189 ? 24.035 -25.188 -22.991 1.00 34.46 219 GLU A N 1
ATOM 1424 C CA . GLU A 1 189 ? 23.747 -24.334 -24.140 1.00 31.12 219 GLU A CA 1
ATOM 1425 C C . GLU A 1 189 ? 22.281 -24.453 -24.540 1.00 33.02 219 GLU A C 1
ATOM 1426 O O . GLU A 1 189 ? 21.660 -23.476 -24.983 1.00 33.84 219 GLU A O 1
ATOM 1432 N N . GLU A 1 190 ? 21.732 -25.653 -24.373 1.00 41.30 220 GLU A N 1
ATOM 1433 C CA . GLU A 1 190 ? 20.337 -25.915 -24.714 1.00 42.05 220 GLU A CA 1
ATOM 1434 C C . GLU A 1 190 ? 19.335 -25.138 -23.869 1.00 37.81 220 GLU A C 1
ATOM 1435 O O . GLU A 1 190 ? 18.421 -24.516 -24.419 1.00 32.77 220 GLU A O 1
ATOM 1441 N N . GLN A 1 191 ? 19.489 -25.162 -22.541 1.00 30.23 221 GLN A N 1
ATOM 1442 C CA . GLN A 1 191 ? 18.621 -24.358 -21.680 1.00 27.13 221 GLN A CA 1
ATOM 1443 C C . GLN A 1 191 ? 18.826 -22.858 -21.855 1.00 21.55 221 GLN A C 1
ATOM 1444 O O . GLN A 1 191 ? 17.916 -22.069 -21.596 1.00 23.11 221 GLN A O 1
ATOM 1450 N N . ALA A 1 192 ? 20.010 -22.462 -22.303 1.00 22.40 222 ALA A N 1
ATOM 1451 C CA . ALA A 1 192 ? 20.293 -21.042 -22.451 1.00 22.74 222 ALA A CA 1
ATOM 1452 C C . ALA A 1 192 ? 19.333 -20.391 -23.457 1.00 21.50 222 ALA A C 1
ATOM 1453 O O . ALA A 1 192 ? 18.998 -19.211 -23.346 1.00 17.20 222 ALA A O 1
ATOM 1455 N N . VAL A 1 193 ? 18.887 -21.153 -24.453 1.00 18.50 223 VAL A N 1
ATOM 1456 C CA . VAL A 1 193 ? 18.057 -20.557 -25.504 1.00 19.51 223 VAL A CA 1
ATOM 1457 C C . VAL A 1 193 ? 16.762 -19.919 -24.962 1.00 16.44 223 VAL A C 1
ATOM 1458 O O . VAL A 1 193 ? 16.388 -18.823 -25.354 1.00 14.15 223 VAL A O 1
ATOM 1462 N N . LEU A 1 194 ? 16.075 -20.610 -24.068 1.00 14.22 224 LEU A N 1
ATOM 1463 C CA . LEU A 1 194 ? 14.856 -20.090 -23.474 1.00 15.02 224 LEU A CA 1
ATOM 1464 C C . LEU A 1 194 ? 15.108 -18.788 -22.745 1.00 12.12 224 LEU A C 1
ATOM 1465 O O . LEU A 1 194 ? 14.374 -17.799 -22.899 1.00 14.48 224 LEU A O 1
ATOM 1470 N N . TYR A 1 195 ? 16.155 -18.770 -21.919 1.00 11.95 225 TYR A N 1
ATOM 1471 C CA . TYR A 1 195 ? 16.428 -17.583 -21.133 1.00 11.13 225 TYR A CA 1
ATOM 1472 C C . TYR A 1 195 ? 16.876 -16.446 -21.996 1.00 11.81 225 TYR A C 1
ATOM 1473 O O . TYR A 1 195 ? 16.526 -15.290 -21.748 1.00 13.86 225 TYR A O 1
ATOM 1482 N N . ASN A 1 196 ? 17.706 -16.760 -22.986 1.00 12.14 226 ASN A N 1
ATOM 1483 C CA . ASN A 1 196 ? 18.164 -15.695 -23.879 1.00 17.40 226 ASN A CA 1
ATOM 1484 C C . ASN A 1 196 ? 17.003 -15.073 -24.656 1.00 15.78 226 ASN A C 1
ATOM 1485 O O . ASN A 1 196 ? 17.014 -13.857 -24.948 1.00 13.99 226 ASN A O 1
ATOM 1490 N N . GLN A 1 197 ? 16.029 -15.908 -25.026 1.00 15.21 227 GLN A N 1
ATOM 1491 C CA . GLN A 1 197 ? 14.874 -15.402 -25.756 1.00 15.11 227 GLN A CA 1
ATOM 1492 C C . GLN A 1 197 ? 14.020 -14.493 -24.884 1.00 16.92 227 GLN A C 1
ATOM 1493 O O . GLN A 1 197 ? 13.408 -13.535 -25.371 1.00 13.83 227 GLN A O 1
ATOM 1499 N N . ARG A 1 198 ? 14.008 -14.731 -23.574 1.00 13.80 228 ARG A N 1
ATOM 1500 C CA . ARG A 1 198 ? 13.209 -13.892 -22.701 1.00 15.72 228 ARG A CA 1
ATOM 1501 C C . ARG A 1 198 ? 13.916 -12.561 -22.558 1.00 13.82 228 ARG A C 1
ATOM 1502 O O . ARG A 1 198 ? 13.258 -11.527 -22.464 1.00 15.11 228 ARG A O 1
ATOM 1510 N N . VAL A 1 199 ? 15.250 -12.573 -22.607 1.00 10.07 229 VAL A N 1
ATOM 1511 C CA . VAL A 1 199 ? 16.001 -11.312 -22.521 1.00 15.62 229 VAL A CA 1
ATOM 1512 C C . VAL A 1 199 ? 15.747 -10.518 -23.792 1.00 18.19 229 VAL A C 1
ATOM 1513 O O . VAL A 1 199 ? 15.552 -9.293 -23.727 1.00 15.31 229 VAL A O 1
ATOM 1517 N N . GLU A 1 200 ? 15.727 -11.202 -24.942 1.00 14.69 230 GLU A N 1
ATOM 1518 C CA . GLU A 1 200 ? 15.426 -10.521 -26.207 1.00 12.66 230 GLU A CA 1
ATOM 1519 C C . GLU A 1 200 ? 14.070 -9.824 -26.148 1.00 17.96 230 GLU A C 1
ATOM 1520 O O . GLU A 1 200 ? 13.892 -8.725 -26.710 1.00 19.32 230 GLU A O 1
ATOM 1526 N N . GLU A 1 201 ? 13.107 -10.482 -25.494 1.00 12.26 231 GLU A N 1
ATOM 1527 C CA . GLU A 1 201 ? 11.732 -10.049 -25.505 1.00 12.50 231 GLU A CA 1
ATOM 1528 C C . GLU A 1 201 ? 11.573 -8.698 -24.820 1.00 18.21 231 GLU A C 1
ATOM 1529 O O . GLU A 1 201 ? 10.748 -7.881 -25.243 1.00 14.06 231 GLU A O 1
ATOM 1535 N N . ILE A 1 202 ? 12.334 -8.486 -23.751 1.00 14.81 232 ILE A N 1
ATOM 1536 C CA . ILE A 1 202 ? 12.176 -7.244 -22.993 1.00 13.35 232 ILE A CA 1
ATOM 1537 C C . ILE A 1 202 ? 13.168 -6.152 -23.365 1.00 14.71 232 ILE A C 1
ATOM 1538 O O . ILE A 1 202 ? 13.050 -5.026 -22.874 1.00 14.96 232 ILE A O 1
ATOM 1543 N N . SER A 1 203 ? 14.127 -6.456 -24.228 1.00 14.37 233 SER A N 1
ATOM 1544 C CA . SER A 1 203 ? 15.084 -5.452 -24.650 1.00 13.67 233 SER A CA 1
ATOM 1545 C C . SER A 1 203 ? 14.454 -4.211 -25.272 1.00 14.32 233 SER A C 1
ATOM 1546 O O . SER A 1 203 ? 14.888 -3.096 -24.938 1.00 16.09 233 SER A O 1
ATOM 1549 N N . PRO A 1 204 ? 13.437 -4.367 -26.158 1.00 17.56 234 PRO A N 1
ATOM 1550 C CA . PRO A 1 204 ? 12.834 -3.126 -26.680 1.00 15.60 234 PRO A CA 1
ATOM 1551 C C . PRO A 1 204 ? 12.185 -2.276 -25.604 1.00 16.88 234 PRO A C 1
ATOM 1552 O O . PRO A 1 204 ? 12.167 -1.044 -25.728 1.00 13.81 234 PRO A O 1
ATOM 1556 N N . ASN A 1 205 ? 11.582 -2.912 -24.597 1.00 13.52 235 ASN A N 1
ATOM 1557 C CA . ASN A 1 205 ? 11.020 -2.146 -23.498 1.00 13.82 235 ASN A CA 1
ATOM 1558 C C . ASN A 1 205 ? 12.109 -1.346 -22.787 1.00 11.34 235 ASN A C 1
ATOM 1559 O O . ASN A 1 205 ? 11.915 -0.164 -22.417 1.00 11.54 235 ASN A O 1
ATOM 1564 N N . ILE A 1 206 ? 13.246 -1.977 -22.557 1.00 12.33 236 ILE A N 1
ATOM 1565 C CA . ILE A 1 206 ? 14.315 -1.295 -21.858 1.00 12.63 236 ILE A CA 1
ATOM 1566 C C . ILE A 1 206 ? 14.746 -0.091 -22.695 1.00 13.81 236 ILE A C 1
ATOM 1567 O O . ILE A 1 206 ? 14.879 1.015 -22.171 1.00 14.77 236 ILE A O 1
ATOM 1572 N N . ARG A 1 207 ? 14.956 -0.280 -23.998 1.00 16.91 237 ARG A N 1
ATOM 1573 C CA . ARG A 1 207 ? 15.325 0.862 -24.842 1.00 13.92 237 ARG A CA 1
ATOM 1574 C C . ARG A 1 207 ? 14.286 1.991 -24.781 1.00 14.09 237 ARG A C 1
ATOM 1575 O O . ARG A 1 207 ? 14.630 3.175 -24.697 1.00 15.02 237 ARG A O 1
ATOM 1583 N N . TYR A 1 208 ? 13.004 1.633 -24.781 1.00 13.78 238 TYR A N 1
ATOM 1584 C CA . TYR A 1 208 ? 11.955 2.659 -24.810 1.00 13.64 238 TYR A CA 1
ATOM 1585 C C . TYR A 1 208 ? 11.980 3.464 -23.506 1.00 16.41 238 TYR A C 1
ATOM 1586 O O . TYR A 1 208 ? 11.825 4.697 -23.493 1.00 17.16 238 TYR A O 1
ATOM 1595 N N . CYS A 1 209 ? 12.187 2.758 -22.396 1.00 16.05 239 CYS A N 1
ATOM 1596 C CA . CYS A 1 209 ? 12.302 3.442 -21.100 1.00 15.55 239 CYS A CA 1
ATOM 1597 C C . CYS A 1 209 ? 13.466 4.414 -21.139 1.00 15.17 239 CYS A C 1
ATOM 1598 O O . CYS A 1 209 ? 13.349 5.575 -20.752 1.00 16.41 239 CYS A O 1
ATOM 1601 N N . ALA A 1 210 ? 14.610 3.926 -21.596 1.00 14.35 240 ALA A N 1
ATOM 1602 C CA . ALA A 1 210 ? 15.818 4.736 -21.534 1.00 15.69 240 ALA A CA 1
ATOM 1603 C C . ALA A 1 210 ? 15.657 6.042 -22.292 1.00 19.32 240 ALA A C 1
ATOM 1604 O O . ALA A 1 210 ? 16.096 7.084 -21.818 1.00 20.79 240 ALA A O 1
ATOM 1606 N N . TYR A 1 211 ? 15.052 5.982 -23.478 1.00 21.94 241 TYR A N 1
ATOM 1607 C CA . TYR A 1 211 ? 14.889 7.192 -24.311 1.00 19.32 241 TYR A CA 1
ATOM 1608 C C . TYR A 1 211 ? 13.788 8.118 -23.792 1.00 25.61 241 TYR A C 1
ATOM 1609 O O . TYR A 1 211 ? 13.774 9.323 -24.085 1.00 25.53 241 TYR A O 1
ATOM 1618 N N . ASN A 1 212 ? 12.869 7.579 -22.997 1.00 25.55 242 ASN A N 1
ATOM 1619 C CA . ASN A 1 212 ? 11.948 8.465 -22.298 1.00 24.06 242 ASN A CA 1
ATOM 1620 C C . ASN A 1 212 ? 12.617 9.164 -21.121 1.00 33.90 242 ASN A C 1
ATOM 1621 O O . ASN A 1 212 ? 12.330 10.331 -20.827 1.00 42.15 242 ASN A O 1
ATOM 1626 N N . ILE A 1 213 ? 13.535 8.463 -20.470 1.00 27.79 243 ILE A N 1
ATOM 1627 C CA . ILE A 1 213 ? 14.293 9.040 -19.371 1.00 33.36 243 ILE A CA 1
ATOM 1628 C C . ILE A 1 213 ? 15.258 10.094 -19.924 1.00 37.62 243 ILE A C 1
ATOM 1629 O O . ILE A 1 213 ? 15.220 11.248 -19.504 1.00 37.16 243 ILE A O 1
ATOM 1634 N N . GLY A 1 214 ? 16.093 9.702 -20.887 1.00 32.32 244 GLY A N 1
ATOM 1635 C CA . GLY A 1 214 ? 16.985 10.637 -21.558 1.00 42.68 244 GLY A CA 1
ATOM 1636 C C . GLY A 1 214 ? 18.287 10.781 -20.801 1.00 40.25 244 GLY A C 1
ATOM 1637 O O . GLY A 1 214 ? 18.596 9.928 -19.963 1.00 38.15 244 GLY A O 1
ATOM 1638 N N . GLY B 1 17 ? 23.979 -34.225 -15.327 1.00 56.43 47 GLY B N 1
ATOM 1639 C CA . GLY B 1 17 ? 22.883 -34.136 -14.374 1.00 59.50 47 GLY B CA 1
ATOM 1640 C C . GLY B 1 17 ? 21.638 -33.453 -14.924 1.00 59.91 47 GLY B C 1
ATOM 1641 O O . GLY B 1 17 ? 20.662 -33.251 -14.199 1.00 60.49 47 GLY B O 1
ATOM 1642 N N . ASP B 1 18 ? 21.670 -33.082 -16.203 1.00 59.85 48 ASP B N 1
ATOM 1643 C CA . ASP B 1 18 ? 20.467 -32.591 -16.874 1.00 55.58 48 ASP B CA 1
ATOM 1644 C C . ASP B 1 18 ? 19.733 -33.777 -17.497 1.00 51.43 48 ASP B C 1
ATOM 1645 O O . ASP B 1 18 ? 19.013 -33.657 -18.494 1.00 50.57 48 ASP B O 1
ATOM 1650 N N . SER B 1 19 ? 19.912 -34.929 -16.866 1.00 48.17 49 SER B N 1
ATOM 1651 C CA . SER B 1 19 ? 19.307 -36.168 -17.315 1.00 46.19 49 SER B CA 1
ATOM 1652 C C . SER B 1 19 ? 17.793 -36.160 -17.126 1.00 38.33 49 SER B C 1
ATOM 1653 O O . SER B 1 19 ? 17.249 -35.358 -16.367 1.00 37.66 49 SER B O 1
ATOM 1656 N N . LEU B 1 20 ? 17.108 -37.053 -17.824 1.00 26.90 50 LEU B N 1
ATOM 1657 C CA . LEU B 1 20 ? 15.679 -37.206 -17.621 1.00 24.18 50 LEU B CA 1
ATOM 1658 C C . LEU B 1 20 ? 15.494 -38.060 -16.389 1.00 22.94 50 LEU B C 1
ATOM 1659 O O . LEU B 1 20 ? 16.334 -38.926 -16.082 1.00 28.11 50 LEU B O 1
ATOM 1664 N N . SER B 1 21 ? 14.389 -37.822 -15.700 1.00 20.94 51 SER B N 1
ATOM 1665 C CA . SER B 1 21 ? 14.036 -38.609 -14.530 1.00 21.38 51 SER B CA 1
ATOM 1666 C C . SER B 1 21 ? 12.539 -38.931 -14.596 1.00 27.90 51 SER B C 1
ATOM 1667 O O . SER B 1 21 ? 11.736 -38.084 -15.041 1.00 27.67 51 SER B O 1
ATOM 1670 N N . LEU B 1 22 ? 12.162 -40.149 -14.187 1.00 19.69 52 LEU B N 1
ATOM 1671 C CA . LEU B 1 22 ? 10.750 -40.510 -14.037 1.00 17.43 52 LEU B CA 1
ATOM 1672 C C . LEU B 1 22 ? 10.613 -41.331 -12.762 1.00 17.08 52 LEU B C 1
ATOM 1673 O O . LEU B 1 22 ? 11.120 -42.453 -12.689 1.00 20.25 52 LEU B O 1
ATOM 1678 N N . GLU B 1 23 ? 9.938 -40.775 -11.759 1.00 18.24 53 GLU B N 1
ATOM 1679 C CA . GLU B 1 23 ? 9.820 -41.434 -10.458 1.00 19.29 53 GLU B CA 1
ATOM 1680 C C . GLU B 1 23 ? 8.662 -42.422 -10.530 1.00 18.11 53 GLU B C 1
ATOM 1681 O O . GLU B 1 23 ? 7.591 -42.182 -9.987 1.00 15.57 53 GLU B O 1
ATOM 1687 N N . ILE B 1 24 ? 8.889 -43.530 -11.231 1.00 13.12 54 ILE B N 1
ATOM 1688 C CA . ILE B 1 24 ? 7.795 -44.412 -11.613 1.00 13.73 54 ILE B CA 1
ATOM 1689 C C . ILE B 1 24 ? 6.962 -44.911 -10.412 1.00 17.44 54 ILE B C 1
ATOM 1690 O O . ILE B 1 24 ? 5.728 -44.832 -10.455 1.00 15.90 54 ILE B O 1
ATOM 1695 N N . LEU B 1 25 ? 7.603 -45.432 -9.363 1.00 16.32 55 LEU B N 1
ATOM 1696 C CA . LEU B 1 25 ? 6.816 -46.013 -8.258 1.00 17.24 55 LEU B C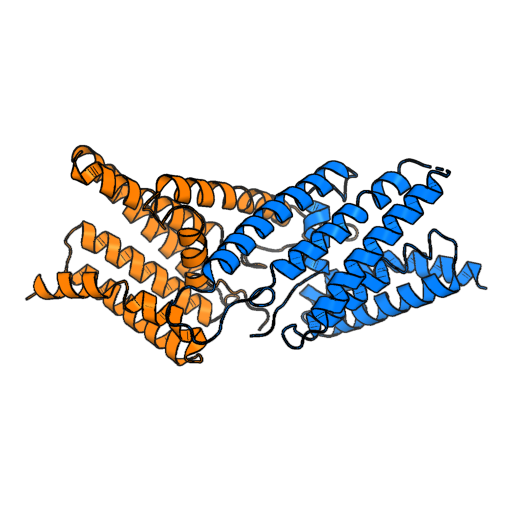A 1
ATOM 1697 C C . LEU B 1 25 ? 6.008 -44.922 -7.548 1.00 15.89 55 LEU B C 1
ATOM 1698 O O . LEU B 1 25 ? 4.838 -45.109 -7.252 1.00 14.72 55 LEU B O 1
ATOM 1703 N N . GLN B 1 26 ? 6.635 -43.786 -7.290 1.00 16.63 56 GLN B N 1
ATOM 1704 C CA . GLN B 1 26 ? 5.952 -42.652 -6.695 1.00 19.70 56 GLN B CA 1
ATOM 1705 C C . GLN B 1 26 ? 4.721 -42.210 -7.503 1.00 18.81 56 GLN B C 1
ATOM 1706 O O . GLN B 1 26 ? 3.659 -41.948 -6.938 1.00 18.19 56 GLN B O 1
ATOM 1712 N N . ILE B 1 27 ? 4.900 -42.051 -8.804 1.00 14.12 57 ILE B N 1
ATOM 1713 C CA . ILE B 1 27 ? 3.823 -41.646 -9.704 1.00 10.74 57 ILE B CA 1
ATOM 1714 C C . ILE B 1 27 ? 2.647 -42.632 -9.702 1.00 14.98 57 ILE B C 1
ATOM 1715 O O . ILE B 1 27 ? 1.483 -42.206 -9.522 1.00 17.04 57 ILE B O 1
ATOM 1720 N N . ILE B 1 28 ? 2.927 -43.924 -9.870 1.00 13.16 58 ILE B N 1
ATOM 1721 C CA . ILE B 1 28 ? 1.839 -44.901 -9.938 1.00 10.08 58 ILE B CA 1
ATOM 1722 C C . ILE B 1 28 ? 1.132 -45.040 -8.580 1.00 15.80 58 ILE B C 1
ATOM 1723 O O . ILE B 1 28 ? -0.084 -45.154 -8.537 1.00 15.25 58 ILE B O 1
ATOM 1728 N N . LYS B 1 29 ? 1.883 -45.020 -7.487 1.00 11.88 59 LYS B N 1
ATOM 1729 C CA . LYS B 1 29 ? 1.247 -45.234 -6.171 1.00 16.85 59 LYS B CA 1
ATOM 1730 C C . LYS B 1 29 ? 0.348 -44.060 -5.803 1.00 14.34 59 LYS B C 1
ATOM 1731 O O . LYS B 1 29 ? -0.739 -44.234 -5.202 1.00 18.70 59 LYS B O 1
ATOM 1737 N N . GLU B 1 30 ? 0.804 -42.850 -6.109 1.00 13.67 60 GLU B N 1
ATOM 1738 C CA . GLU B 1 30 ? 0.041 -41.666 -5.713 1.00 15.53 60 GLU B CA 1
ATOM 1739 C C . GLU B 1 30 ? -1.204 -41.540 -6.602 1.00 14.87 60 GLU B C 1
ATOM 1740 O O . GLU B 1 30 ? -2.297 -41.230 -6.113 1.00 20.29 60 GLU B O 1
ATOM 1746 N N . SER B 1 31 ? -1.032 -41.801 -7.895 1.00 13.27 61 SER B N 1
ATOM 1747 C CA . SER B 1 31 ? -2.139 -41.855 -8.854 1.00 16.79 61 SER B CA 1
ATOM 1748 C C . SER B 1 31 ? -3.169 -42.935 -8.517 1.00 14.20 61 SER B C 1
ATOM 1749 O O . SER B 1 31 ? -4.377 -42.679 -8.537 1.00 15.62 61 SER B O 1
ATOM 1752 N N . GLN B 1 32 ? -2.696 -44.133 -8.231 1.00 12.40 62 GLN B N 1
ATOM 1753 C CA . GLN B 1 32 ? -3.611 -45.228 -7.915 1.00 13.96 62 GLN B CA 1
ATOM 1754 C C . GLN B 1 32 ? -4.431 -44.912 -6.689 1.00 16.59 62 GLN B C 1
ATOM 1755 O O . GLN B 1 32 ? -5.637 -45.179 -6.675 1.00 17.98 62 GLN B O 1
ATOM 1761 N N . GLN B 1 33 ? -3.794 -44.352 -5.658 1.00 15.82 63 GLN B N 1
ATOM 1762 C CA . GLN B 1 33 ? -4.508 -44.058 -4.422 1.00 18.05 63 GLN B CA 1
ATOM 1763 C C . GLN B 1 33 ? -5.543 -42.950 -4.574 1.00 18.89 63 GLN B C 1
ATOM 1764 O O . GLN B 1 33 ? -6.618 -43.007 -3.971 1.00 20.80 63 GLN B O 1
ATOM 1770 N N . GLN B 1 34 ? -5.243 -41.931 -5.378 1.00 17.89 64 GLN B N 1
ATOM 1771 C CA . GLN B 1 34 ? -6.191 -40.821 -5.496 1.00 19.23 64 GLN B CA 1
ATOM 1772 C C . GLN B 1 34 ? -7.379 -41.203 -6.384 1.00 19.21 64 GLN B C 1
ATOM 1773 O O . GLN B 1 34 ? -8.535 -40.778 -6.137 1.00 23.25 64 GLN B O 1
ATOM 1779 N N . HIS B 1 35 ? -7.110 -42.030 -7.381 1.00 18.46 65 HIS B N 1
ATOM 1780 C CA . HIS B 1 35 ? -8.056 -42.221 -8.480 1.00 20.24 65 HIS B CA 1
ATOM 1781 C C . HIS B 1 35 ? -8.742 -43.579 -8.563 1.00 24.49 65 HIS B C 1
ATOM 1782 O O . HIS B 1 35 ? -9.019 -44.052 -9.652 1.00 23.62 65 HIS B O 1
ATOM 1789 N N . GLY B 1 36 ? -9.018 -44.202 -7.424 1.00 25.45 66 GLY B N 1
ATOM 1790 C CA . GLY B 1 36 ? -9.925 -45.334 -7.425 1.00 23.37 66 GLY B CA 1
ATOM 1791 C C . GLY B 1 36 ? -9.516 -46.547 -6.617 1.00 27.17 66 GLY B C 1
ATOM 1792 O O . GLY B 1 36 ? -10.379 -47.312 -6.174 1.00 26.47 66 GLY B O 1
ATOM 1793 N N . LEU B 1 37 ? -8.220 -46.742 -6.407 1.00 24.95 67 LEU B N 1
ATOM 1794 C CA . LEU B 1 37 ? -7.787 -48.035 -5.868 1.00 26.00 67 LEU B CA 1
ATOM 1795 C C . LEU B 1 37 ? -7.931 -48.161 -4.356 1.00 22.46 67 LEU B C 1
ATOM 1796 O O . LEU B 1 37 ? -7.799 -49.261 -3.800 1.00 23.87 67 LEU B O 1
ATOM 1801 N N . ARG B 1 38 ? -8.224 -47.045 -3.697 1.00 30.66 68 ARG B N 1
ATOM 1802 C CA . ARG B 1 38 ? -8.694 -47.089 -2.307 1.00 38.60 68 ARG B CA 1
ATOM 1803 C C . ARG B 1 38 ? -9.849 -48.084 -2.112 1.00 38.10 68 ARG B C 1
ATOM 1804 O O . ARG B 1 38 ? -9.972 -48.711 -1.049 1.00 37.00 68 ARG B O 1
ATOM 1812 N N . HIS B 1 39 ? -10.700 -48.246 -3.126 1.00 28.17 69 HIS B N 1
ATOM 1813 C CA A HIS B 1 39 ? -11.811 -49.201 -3.013 0.50 34.36 69 HIS B CA 1
ATOM 1814 C CA B HIS B 1 39 ? -11.822 -49.181 -3.022 0.50 34.37 69 HIS B CA 1
ATOM 1815 C C . HIS B 1 39 ? -11.931 -50.090 -4.244 1.00 31.41 69 HIS B C 1
ATOM 1816 O O . HIS B 1 39 ? -13.031 -50.487 -4.630 1.00 37.25 69 HIS B O 1
ATOM 1829 N N . GLY B 1 40 ? -10.793 -50.393 -4.851 1.00 28.07 70 GLY B N 1
ATOM 1830 C CA . GLY B 1 40 ? -10.747 -51.314 -5.968 1.00 34.73 70 GLY B CA 1
ATOM 1831 C C . GLY B 1 40 ? -11.522 -50.859 -7.188 1.00 33.69 70 GLY B C 1
ATOM 1832 O O . GLY B 1 40 ? -12.123 -51.690 -7.880 1.00 27.78 70 GLY B O 1
ATOM 1833 N N . ASP B 1 41 ? -11.517 -49.552 -7.462 1.00 26.04 71 ASP B N 1
ATOM 1834 C CA . ASP B 1 41 ? -12.253 -49.058 -8.608 1.00 25.98 71 ASP B CA 1
ATOM 1835 C C . ASP B 1 41 ? -11.260 -48.910 -9.720 1.00 22.53 71 ASP B C 1
ATOM 1836 O O . ASP B 1 41 ? -10.757 -47.807 -10.012 1.00 20.89 71 ASP B O 1
ATOM 1841 N N . PHE B 1 42 ? -10.935 -50.050 -10.316 1.00 20.88 72 PHE B N 1
ATOM 1842 C CA . PHE B 1 42 ? -9.925 -50.083 -11.364 1.00 18.55 72 PHE B CA 1
ATOM 1843 C C . PHE B 1 42 ? -10.464 -49.429 -12.636 1.00 22.36 72 PHE B C 1
ATOM 1844 O O . PHE B 1 42 ? -9.700 -48.891 -13.443 1.00 26.54 72 PHE B O 1
ATOM 1852 N N . GLN B 1 43 ? -11.776 -49.492 -12.835 1.00 23.57 73 GLN B N 1
ATOM 1853 C CA . GLN B 1 43 ? -12.379 -48.807 -13.975 1.00 22.63 73 GLN B CA 1
ATOM 1854 C C . GLN B 1 43 ? -12.193 -47.294 -13.845 1.00 22.53 73 GLN B C 1
ATOM 1855 O O . GLN B 1 43 ? -11.914 -46.595 -14.833 1.00 23.48 73 GLN B O 1
ATOM 1861 N N . ARG B 1 44 ? -12.349 -46.773 -12.631 1.00 24.10 74 ARG B N 1
ATOM 1862 C CA . ARG B 1 44 ? -12.138 -45.335 -12.429 1.00 18.07 74 ARG B CA 1
ATOM 1863 C C . ARG B 1 44 ? -10.667 -44.977 -12.707 1.00 22.13 74 ARG B C 1
ATOM 1864 O O . ARG B 1 44 ? -10.374 -43.972 -13.382 1.00 22.93 74 ARG B O 1
ATOM 1872 N N . TYR B 1 45 ? -9.748 -45.809 -12.221 1.00 17.18 75 TYR B N 1
ATOM 1873 C CA . TYR B 1 45 ? -8.312 -45.531 -12.412 1.00 20.76 75 TYR B CA 1
ATOM 1874 C C . TYR B 1 45 ? -7.908 -45.551 -13.892 1.00 23.53 75 TYR B C 1
ATOM 1875 O O . TYR B 1 45 ? -7.137 -44.703 -14.368 1.00 19.07 75 TYR B O 1
ATOM 1884 N N . ARG B 1 46 ? -8.431 -46.519 -14.624 1.00 18.51 76 ARG B N 1
ATOM 1885 C CA . ARG B 1 46 ? -8.118 -46.612 -16.035 1.00 21.06 76 ARG B CA 1
ATOM 1886 C C . ARG B 1 46 ? -8.578 -45.358 -16.778 1.00 19.88 76 ARG B C 1
ATOM 1887 O O . ARG B 1 46 ? -7.894 -44.884 -17.702 1.00 17.20 76 ARG B O 1
ATOM 1895 N N . GLY B 1 47 ? -9.734 -44.839 -16.388 1.00 18.38 77 GLY B N 1
ATOM 1896 C CA . GLY B 1 47 ? -10.290 -43.629 -16.964 1.00 23.24 77 GLY B CA 1
ATOM 1897 C C . GLY B 1 47 ? -9.320 -42.490 -16.759 1.00 21.77 77 GLY B C 1
ATOM 1898 O O . GLY B 1 47 ? -9.006 -41.745 -17.702 1.00 20.71 77 GLY B O 1
ATOM 1899 N N . TYR B 1 48 ? -8.826 -42.362 -15.532 1.00 21.36 78 TYR B N 1
ATOM 1900 C CA . TYR B 1 48 ? -7.862 -41.316 -15.212 1.00 23.06 78 TYR B CA 1
ATOM 1901 C C . TYR B 1 48 ? -6.614 -41.424 -16.083 1.00 22.39 78 TYR B C 1
ATOM 1902 O O . TYR B 1 48 ? -6.145 -40.428 -16.613 1.00 17.84 78 TYR B O 1
ATOM 1911 N N . CYS B 1 49 ? -6.074 -42.632 -16.225 1.00 18.20 79 CYS B N 1
ATOM 1912 C CA . CYS B 1 49 ? -4.844 -42.817 -17.002 1.00 13.42 79 CYS B CA 1
ATOM 1913 C C . CYS B 1 49 ? -5.087 -42.429 -18.440 1.00 16.28 79 CYS B C 1
ATOM 1914 O O . CYS B 1 49 ? -4.197 -41.880 -19.123 1.00 15.72 79 CYS B O 1
ATOM 1917 N N . SER B 1 50 ? -6.284 -42.738 -18.920 1.00 18.17 80 SER B N 1
ATOM 1918 C CA . SER B 1 50 ? -6.632 -42.457 -20.301 1.00 20.10 80 SER B CA 1
ATOM 1919 C C . SER B 1 50 ? -6.669 -40.959 -20.525 1.00 18.49 80 SER B C 1
ATOM 1920 O O . SER B 1 50 ? -6.145 -40.470 -21.528 1.00 17.88 80 SER B O 1
ATOM 1923 N N . ARG B 1 51 ? -7.292 -40.237 -19.598 1.00 17.21 81 ARG B N 1
ATOM 1924 C CA . ARG B 1 51 ? -7.358 -38.765 -19.694 1.00 18.17 81 ARG B CA 1
ATOM 1925 C C . ARG B 1 51 ? -5.976 -38.129 -19.593 1.00 21.99 81 ARG B C 1
ATOM 1926 O O . ARG B 1 51 ? -5.640 -37.243 -20.393 1.00 20.84 81 ARG B O 1
ATOM 1934 N N . ARG B 1 52 ? -5.167 -38.579 -18.632 1.00 14.55 82 ARG B N 1
ATOM 1935 C CA . ARG B 1 52 ? -3.763 -38.136 -18.605 1.00 20.59 82 ARG B CA 1
ATOM 1936 C C . ARG B 1 52 ? -3.002 -38.392 -19.907 1.00 21.49 82 ARG B C 1
ATOM 1937 O O . ARG B 1 52 ? -2.268 -37.524 -20.423 1.00 17.17 82 ARG B O 1
ATOM 1945 N N . GLN B 1 53 ? -3.158 -39.591 -20.453 1.00 12.66 83 GLN B N 1
ATOM 1946 C CA . GLN B 1 53 ? -2.452 -39.936 -21.670 1.00 12.87 83 GLN B CA 1
ATOM 1947 C C . GLN B 1 53 ? -2.847 -39.054 -22.825 1.00 15.78 83 GLN B C 1
ATOM 1948 O O . GLN B 1 53 ? -2.002 -38.701 -23.652 1.00 16.22 83 GLN B O 1
ATOM 1954 N N . ARG B 1 54 ? -4.125 -38.709 -22.909 1.00 16.92 84 ARG B N 1
ATOM 1955 C CA A ARG B 1 54 ? -4.595 -37.840 -23.976 0.50 20.25 84 ARG B CA 1
ATOM 1956 C CA B ARG B 1 54 ? -4.583 -37.844 -23.984 0.50 20.30 84 ARG B CA 1
ATOM 1957 C C . ARG B 1 54 ? -3.975 -36.448 -23.880 1.00 22.46 84 ARG B C 1
ATOM 1958 O O . ARG B 1 54 ? -3.581 -35.861 -24.901 1.00 16.94 84 ARG B O 1
ATOM 1973 N N . ARG B 1 55 ? -3.889 -35.915 -22.658 1.00 18.87 85 ARG B N 1
ATOM 1974 C CA . ARG B 1 55 ? -3.240 -34.614 -22.445 1.00 15.38 85 ARG B CA 1
ATOM 1975 C C . ARG B 1 55 ? -1.787 -34.721 -22.863 1.00 19.23 85 ARG B C 1
ATOM 1976 O O . ARG B 1 55 ? -1.252 -33.824 -23.505 1.00 14.26 85 ARG B O 1
ATOM 1984 N N . LEU B 1 56 ? -1.137 -35.814 -22.488 1.00 13.36 86 LEU B N 1
ATOM 1985 C CA . LEU B 1 56 ? 0.272 -36.017 -22.860 1.00 14.09 86 LEU B CA 1
ATOM 1986 C C . LEU B 1 56 ? 0.470 -36.108 -24.363 1.00 14.56 86 LEU B C 1
ATOM 1987 O O . LEU B 1 56 ? 1.432 -35.517 -24.894 1.00 17.44 86 LEU B O 1
ATOM 1992 N N . ARG B 1 57 ? -0.416 -36.839 -25.049 1.00 14.02 87 ARG B N 1
ATOM 1993 C CA . ARG B 1 57 ? -0.344 -36.922 -26.512 1.00 15.00 87 ARG B CA 1
ATOM 1994 C C . ARG B 1 57 ? -0.467 -35.547 -27.157 1.00 15.83 87 ARG B C 1
ATOM 1995 O O . ARG B 1 57 ? 0.292 -35.243 -28.097 1.00 19.02 87 ARG B O 1
ATOM 2003 N N . LYS B 1 58 ? -1.420 -34.732 -26.701 1.00 15.32 88 LYS B N 1
ATOM 2004 C CA . LYS B 1 58 ? -1.589 -33.413 -27.315 1.00 18.98 88 LYS B CA 1
ATOM 2005 C C . LYS B 1 58 ? -0.346 -32.548 -27.098 1.00 17.12 88 LYS B C 1
ATOM 2006 O O . LYS B 1 58 ? 0.127 -31.864 -28.036 1.00 18.11 88 LYS B O 1
ATOM 2012 N N . THR B 1 59 ? 0.202 -32.598 -25.886 1.00 15.19 89 THR B N 1
ATOM 2013 C CA . THR B 1 59 ? 1.437 -31.872 -25.622 1.00 16.50 89 THR B CA 1
ATOM 2014 C C . THR B 1 59 ? 2.589 -32.386 -26.514 1.00 18.21 89 THR B C 1
ATOM 2015 O O . THR B 1 59 ? 3.340 -31.586 -27.049 1.00 16.40 89 THR B O 1
ATOM 2019 N N . LEU B 1 60 ? 2.730 -33.704 -26.693 1.00 15.62 90 LEU B N 1
ATOM 2020 C CA . LEU B 1 60 ? 3.837 -34.222 -27.503 1.00 16.61 90 LEU B CA 1
ATOM 2021 C C . LEU B 1 60 ? 3.672 -33.783 -28.933 1.00 17.44 90 LEU B C 1
ATOM 2022 O O . LEU B 1 60 ? 4.636 -33.394 -29.599 1.00 20.18 90 LEU B O 1
ATOM 2027 N N . ASN B 1 61 ? 2.440 -33.811 -29.417 1.00 17.44 91 ASN B N 1
ATOM 2028 C CA . ASN B 1 61 ? 2.218 -33.392 -30.789 1.00 18.82 91 ASN B CA 1
ATOM 2029 C C . ASN B 1 61 ? 2.543 -31.921 -30.998 1.00 19.01 91 ASN B C 1
ATOM 2030 O O . ASN B 1 61 ? 3.077 -31.536 -32.054 1.00 20.28 91 ASN B O 1
ATOM 2035 N N . PHE B 1 62 ? 2.191 -31.098 -30.021 1.00 19.57 92 PHE B N 1
ATOM 2036 C CA . PHE B 1 62 ? 2.558 -29.682 -30.046 1.00 20.25 92 PHE B CA 1
ATOM 2037 C C . PHE B 1 62 ? 4.074 -29.494 -29.999 1.00 19.46 92 PHE B C 1
ATOM 2038 O O . PHE B 1 62 ? 4.642 -28.709 -30.784 1.00 20.29 92 PHE B O 1
ATOM 2046 N N . LYS B 1 63 ? 4.739 -30.169 -29.067 1.00 20.83 93 LYS B N 1
ATOM 2047 C CA . LYS B 1 63 ? 6.178 -29.948 -28.942 1.00 19.65 93 LYS B CA 1
ATOM 2048 C C . LYS B 1 63 ? 6.931 -30.398 -30.175 1.00 24.12 93 LYS B C 1
ATOM 2049 O O . LYS B 1 63 ? 7.901 -29.742 -30.558 1.00 25.74 93 LYS B O 1
ATOM 2055 N N . MET B 1 64 ? 6.506 -31.505 -30.789 1.00 22.04 94 MET B N 1
ATOM 2056 C CA . MET B 1 64 ? 7.246 -32.012 -31.951 1.00 22.24 94 MET B CA 1
ATOM 2057 C C . MET B 1 64 ? 7.053 -31.111 -33.160 1.00 29.43 94 MET B C 1
ATOM 2058 O O . MET B 1 64 ? 7.823 -31.196 -34.118 1.00 32.88 94 MET B O 1
ATOM 2063 N N . GLY B 1 65 ? 6.033 -30.250 -33.116 1.00 23.78 95 GLY B N 1
ATOM 2064 C CA . GLY B 1 65 ? 5.777 -29.327 -34.219 1.00 24.11 95 GLY B CA 1
ATOM 2065 C C . GLY B 1 65 ? 6.303 -27.921 -33.995 1.00 26.75 95 GLY B C 1
ATOM 2066 O O . GLY B 1 65 ? 6.395 -27.143 -34.932 1.00 28.12 95 GLY B O 1
ATOM 2067 N N . ASN B 1 66 ? 6.676 -27.610 -32.761 1.00 24.80 96 ASN B N 1
ATOM 2068 C CA . ASN B 1 66 ? 6.962 -26.230 -32.348 1.00 24.96 96 ASN B CA 1
ATOM 2069 C C . ASN B 1 66 ? 8.277 -25.738 -32.946 1.00 27.77 96 ASN B C 1
ATOM 2070 O O . ASN B 1 66 ? 9.254 -26.493 -33.010 1.00 24.78 96 ASN B O 1
ATOM 2075 N N . ARG B 1 67 ? 8.282 -24.482 -33.404 1.00 26.62 97 ARG B N 1
ATOM 2076 C CA . ARG B 1 67 ? 9.425 -23.885 -34.101 1.00 28.59 97 ARG B CA 1
ATOM 2077 C C . ARG B 1 67 ? 9.760 -22.527 -33.531 1.00 27.52 97 ARG B C 1
ATOM 2078 O O . ARG B 1 67 ? 8.864 -21.780 -33.122 1.00 27.41 97 ARG B O 1
ATOM 2086 N N . HIS B 1 68 ? 11.050 -22.198 -33.516 1.00 28.82 98 HIS B N 1
ATOM 2087 C CA A HIS B 1 68 ? 11.488 -20.898 -33.025 0.50 30.12 98 HIS B CA 1
ATOM 2088 C CA B HIS B 1 68 ? 11.485 -20.892 -33.024 0.50 30.12 98 HIS B CA 1
ATOM 2089 C C . HIS B 1 68 ? 11.060 -19.797 -33.988 1.00 37.90 98 HIS B C 1
ATOM 2090 O O . HIS B 1 68 ? 11.147 -19.966 -35.216 1.00 36.96 98 HIS B O 1
ATOM 2103 N N . LYS B 1 69 ? 10.601 -18.676 -33.423 1.00 31.91 99 LYS B N 1
ATOM 2104 C CA . LYS B 1 69 ? 10.090 -17.564 -34.207 1.00 37.51 99 LYS B CA 1
ATOM 2105 C C . LYS B 1 69 ? 11.118 -17.008 -35.185 1.00 41.38 99 LYS B C 1
ATOM 2106 O O . LYS B 1 69 ? 10.819 -16.838 -36.372 1.00 41.66 99 LYS B O 1
ATOM 2112 N N . PHE B 1 70 ? 12.321 -16.718 -34.687 1.00 40.34 100 PHE B N 1
ATOM 2113 C CA . PHE B 1 70 ? 13.358 -16.071 -35.514 1.00 37.85 100 PHE B CA 1
ATOM 2114 C C . PHE B 1 70 ? 13.997 -16.994 -36.562 1.00 37.75 100 PHE B C 1
ATOM 2115 O O . PHE B 1 70 ? 13.974 -16.697 -37.761 1.00 38.73 100 PHE B O 1
ATOM 2123 N N . THR B 1 71 ? 14.563 -18.113 -36.113 1.00 40.73 101 THR B N 1
ATOM 2124 C CA . THR B 1 71 ? 15.365 -18.992 -36.977 1.00 37.89 101 THR B CA 1
ATOM 2125 C C . THR B 1 71 ? 14.522 -20.054 -37.684 1.00 36.67 101 THR B C 1
ATOM 2126 O O . THR B 1 71 ? 14.995 -20.714 -38.606 1.00 44.30 101 THR B O 1
ATOM 2130 N N . GLY B 1 72 ? 13.287 -20.252 -37.225 1.00 37.21 102 GLY B N 1
ATOM 2131 C CA . GLY B 1 72 ? 12.432 -21.268 -37.807 1.00 37.56 102 GLY B CA 1
ATOM 2132 C C . GLY B 1 72 ? 12.843 -22.682 -37.429 1.00 40.54 102 GLY B C 1
ATOM 2133 O O . GLY B 1 72 ? 12.217 -23.659 -37.874 1.00 33.03 102 GLY B O 1
ATOM 2134 N N . LYS B 1 73 ? 13.886 -22.810 -36.608 1.00 33.83 103 LYS B N 1
ATOM 2135 C CA . LYS B 1 73 ? 14.374 -24.141 -36.221 1.00 34.00 103 LYS B CA 1
ATOM 2136 C C . LYS B 1 73 ? 13.430 -24.847 -35.252 1.00 31.71 103 LYS B C 1
ATOM 2137 O O . LYS B 1 73 ? 12.766 -24.212 -34.415 1.00 30.27 103 LYS B O 1
ATOM 2143 N N . LYS B 1 74 ? 13.361 -26.169 -35.366 1.00 31.73 104 LYS B N 1
ATOM 2144 C CA . LYS B 1 74 ? 12.616 -26.948 -34.393 1.00 33.21 104 LYS B CA 1
ATOM 2145 C C . LYS B 1 74 ? 13.067 -26.624 -32.962 1.00 29.54 104 LYS B C 1
ATOM 2146 O O . LYS B 1 74 ? 14.261 -26.433 -32.709 1.00 33.55 104 LYS B O 1
ATOM 2152 N N . VAL B 1 75 ? 12.107 -26.542 -32.041 1.00 27.60 105 VAL B N 1
ATOM 2153 C CA . VAL B 1 75 ? 12.386 -26.186 -30.651 1.00 27.72 105 VAL B CA 1
ATOM 2154 C C . VAL B 1 75 ? 12.849 -27.423 -29.888 1.00 29.33 105 VAL B C 1
ATOM 2155 O O . VAL B 1 75 ? 13.794 -27.358 -29.084 1.00 31.60 105 VAL B O 1
ATOM 2159 N N . THR B 1 76 ? 12.189 -28.549 -30.162 1.00 32.49 106 THR B N 1
ATOM 2160 C CA . THR B 1 76 ? 12.454 -29.795 -29.470 1.00 29.25 106 THR B CA 1
ATOM 2161 C C . THR B 1 76 ? 12.927 -30.860 -30.459 1.00 44.30 106 THR B C 1
ATOM 2162 O O . THR B 1 76 ? 12.136 -31.339 -31.279 1.00 43.48 106 THR B O 1
ATOM 2166 N N . GLU B 1 77 ? 14.198 -31.257 -30.369 1.00 43.69 107 GLU B N 1
ATOM 2167 C CA . GLU B 1 77 ? 14.783 -32.109 -31.410 1.00 47.73 107 GLU B CA 1
ATOM 2168 C C . GLU B 1 77 ? 14.229 -33.537 -31.404 1.00 40.55 107 GLU B C 1
ATOM 2169 O O . GLU B 1 77 ? 14.075 -34.144 -32.477 1.00 38.07 107 GLU B O 1
ATOM 2175 N N . ASP B 1 78 ? 13.927 -34.083 -30.225 1.00 25.27 108 ASP B N 1
ATOM 2176 C CA . ASP B 1 78 ? 13.351 -35.431 -30.188 1.00 30.57 108 ASP B CA 1
ATOM 2177 C C . ASP B 1 78 ? 12.443 -35.706 -28.993 1.00 28.75 108 ASP B C 1
ATOM 2178 O O . ASP B 1 78 ? 12.133 -34.805 -28.193 1.00 25.73 108 ASP B O 1
ATOM 2183 N N . LEU B 1 79 ? 12.006 -36.955 -28.874 1.00 20.63 109 LEU B N 1
ATOM 2184 C CA . LEU B 1 79 ? 11.014 -37.294 -27.859 1.00 21.81 109 LEU B CA 1
ATOM 2185 C C . LEU B 1 79 ? 11.624 -37.383 -26.472 1.00 18.79 109 LEU B C 1
ATOM 2186 O O . LEU B 1 79 ? 10.889 -37.587 -25.486 1.00 18.59 109 LEU B O 1
ATOM 2191 N N . LEU B 1 80 ? 12.950 -37.222 -26.382 1.00 20.17 110 LEU B N 1
ATOM 2192 C CA . LEU B 1 80 ? 13.619 -37.416 -25.097 1.00 20.08 110 LEU B CA 1
ATOM 2193 C C . LEU B 1 80 ? 14.291 -36.155 -24.521 1.00 19.46 110 LEU B C 1
ATOM 2194 O O . LEU B 1 80 ? 15.269 -36.244 -23.773 1.00 24.00 110 LEU B O 1
ATOM 2199 N N . THR B 1 81 ? 13.788 -34.978 -24.889 1.00 21.45 111 THR B N 1
ATOM 2200 C CA . THR B 1 81 ? 14.269 -33.754 -24.271 1.00 22.68 111 THR B CA 1
ATOM 2201 C C . THR B 1 81 ? 13.505 -33.483 -22.973 1.00 23.05 111 THR B C 1
ATOM 2202 O O . THR B 1 81 ? 13.886 -32.601 -22.192 1.00 25.90 111 THR B O 1
ATOM 2206 N N . ASP B 1 82 ? 12.400 -34.195 -22.770 1.00 21.43 112 ASP B N 1
ATOM 2207 C CA . ASP B 1 82 ? 11.735 -34.201 -21.456 1.00 19.97 112 ASP B CA 1
ATOM 2208 C C . ASP B 1 82 ? 11.144 -35.565 -21.184 1.00 21.29 112 ASP B C 1
ATOM 2209 O O . ASP B 1 82 ? 11.224 -36.447 -22.032 1.00 20.89 112 ASP B O 1
ATOM 221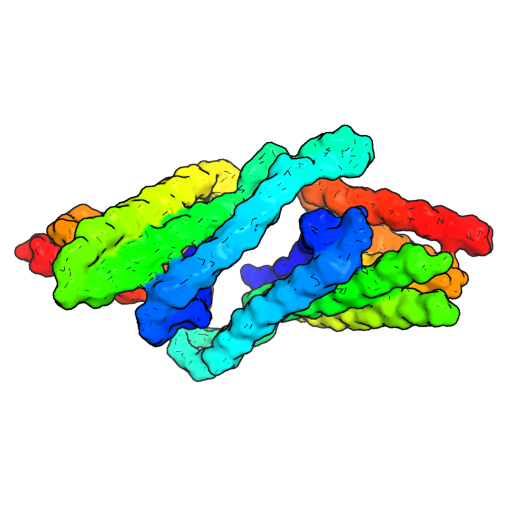4 N N . ASN B 1 83 ? 10.530 -35.759 -20.019 1.00 19.50 113 ASN B N 1
ATOM 2215 C CA . ASN B 1 83 ? 10.065 -37.118 -19.722 1.00 18.85 113 ASN B CA 1
ATOM 2216 C C . ASN B 1 83 ? 8.646 -37.453 -20.175 1.00 14.71 113 ASN B C 1
ATOM 2217 O O . ASN B 1 83 ? 8.114 -38.500 -19.816 1.00 13.32 113 ASN B O 1
ATOM 2222 N N . ARG B 1 84 ? 8.044 -36.606 -20.997 1.00 16.26 114 ARG B N 1
ATOM 2223 C CA . ARG B 1 84 ? 6.633 -36.818 -21.351 1.00 13.12 114 ARG B CA 1
ATOM 2224 C C . ARG B 1 84 ? 6.318 -38.056 -22.192 1.00 12.75 114 ARG B C 1
ATOM 2225 O O . ARG B 1 84 ? 5.269 -38.700 -22.020 1.00 12.99 114 ARG B O 1
ATOM 2233 N N . TYR B 1 85 ? 7.211 -38.428 -23.093 1.00 11.88 115 TYR B N 1
ATOM 2234 C CA . TYR B 1 85 ? 6.976 -39.645 -23.848 1.00 11.81 115 TYR B CA 1
ATOM 2235 C C . TYR B 1 85 ? 7.121 -40.871 -22.949 1.00 14.36 115 TYR B C 1
ATOM 2236 O O . TYR B 1 85 ? 6.361 -41.845 -23.072 1.00 11.77 115 TYR B O 1
ATOM 2245 N N . LEU B 1 86 ? 8.093 -40.830 -22.042 1.00 10.28 116 LEU B N 1
ATOM 2246 C CA . LEU B 1 86 ? 8.240 -41.904 -21.081 1.00 10.56 116 LEU B CA 1
ATOM 2247 C C . LEU B 1 86 ? 6.950 -42.027 -20.259 1.00 12.90 116 LEU B C 1
ATOM 2248 O O . LEU B 1 86 ? 6.458 -43.142 -19.999 1.00 14.37 116 LEU B O 1
ATOM 2253 N N . LEU B 1 87 ? 6.379 -40.890 -19.886 1.00 13.83 117 LEU B N 1
ATOM 2254 C CA A LEU B 1 87 ? 5.166 -40.898 -19.079 0.50 12.92 117 LEU B CA 1
ATOM 2255 C CA B LEU B 1 87 ? 5.147 -40.854 -19.096 0.50 12.85 117 LEU B CA 1
ATOM 2256 C C . LEU B 1 87 ? 3.971 -41.407 -19.895 1.00 13.85 117 LEU B C 1
ATOM 2257 O O . LEU B 1 87 ? 3.095 -42.080 -19.371 1.00 12.12 117 LEU B O 1
ATOM 2266 N N . LEU B 1 88 ? 3.950 -41.112 -21.193 1.00 9.69 118 LEU B N 1
ATOM 2267 C CA . LEU B 1 88 ? 2.875 -41.629 -22.041 1.00 12.18 118 LEU B CA 1
ATOM 2268 C C . LEU B 1 88 ? 2.889 -43.173 -22.089 1.00 13.57 118 LEU B C 1
ATOM 2269 O O . LEU B 1 88 ? 1.839 -43.823 -22.046 1.00 12.51 118 LEU B O 1
ATOM 2274 N N . VAL B 1 89 ? 4.083 -43.764 -22.167 1.00 10.58 119 VAL B N 1
ATOM 2275 C CA . VAL B 1 89 ? 4.192 -45.228 -22.227 1.00 9.04 119 VAL B CA 1
ATOM 2276 C C . VAL B 1 89 ? 3.816 -45.791 -20.844 1.00 8.58 119 VAL B C 1
ATOM 2277 O O . VAL B 1 89 ? 3.134 -46.829 -20.716 1.00 12.38 119 VAL B O 1
ATOM 2281 N N . LEU B 1 90 ? 4.249 -45.113 -19.789 1.00 10.95 120 LEU B N 1
ATOM 2282 C CA . LEU B 1 90 ? 3.866 -45.597 -18.452 1.00 12.64 120 LEU B CA 1
ATOM 2283 C C . LEU B 1 90 ? 2.330 -45.612 -18.303 1.00 10.62 120 LEU B C 1
ATOM 2284 O O . LEU B 1 90 ? 1.768 -46.574 -17.743 1.00 14.39 120 LEU B O 1
ATOM 2289 N N . MET B 1 91 ? 1.640 -44.586 -18.790 1.00 12.45 121 MET B N 1
ATOM 2290 C CA . MET B 1 91 ? 0.169 -44.622 -18.764 1.00 17.11 121 MET B CA 1
ATOM 2291 C C . MET B 1 91 ? -0.409 -45.783 -19.562 1.00 14.37 121 MET B C 1
ATOM 2292 O O . MET B 1 91 ? -1.473 -46.312 -19.208 1.00 11.27 121 MET B O 1
ATOM 2297 N N . ASP B 1 92 ? 0.243 -46.192 -20.645 1.00 14.41 122 ASP B N 1
ATOM 2298 C CA . ASP B 1 92 ? -0.301 -47.279 -21.446 1.00 15.56 122 ASP B CA 1
ATOM 2299 C C . ASP B 1 92 ? -0.187 -48.532 -20.597 1.00 13.46 122 ASP B C 1
ATOM 2300 O O . ASP B 1 92 ? -1.101 -49.374 -20.588 1.00 14.05 122 ASP B O 1
ATOM 2305 N N . ALA B 1 93 ? 0.944 -48.671 -19.895 1.00 10.67 123 ALA B N 1
ATOM 2306 C CA . ALA B 1 93 ? 1.147 -49.844 -19.040 1.00 11.96 123 ALA B CA 1
ATOM 2307 C C . ALA B 1 93 ? 0.110 -49.859 -17.925 1.00 10.72 123 ALA B C 1
ATOM 2308 O O . ALA B 1 93 ? -0.495 -50.914 -17.635 1.00 10.90 123 ALA B O 1
ATOM 2310 N N . GLU B 1 94 ? -0.072 -48.715 -17.277 1.00 9.01 124 GLU B N 1
ATOM 2311 C CA . GLU B 1 94 ? -0.966 -48.629 -16.127 1.00 9.04 124 GLU B CA 1
ATOM 2312 C C . GLU B 1 94 ? -2.394 -48.874 -16.573 1.00 12.25 124 GLU B C 1
ATOM 2313 O O . GLU B 1 94 ? -3.174 -49.476 -15.835 1.00 15.63 124 GLU B O 1
ATOM 2319 N N . ARG B 1 95 ? -2.760 -48.375 -17.753 1.00 10.81 125 ARG B N 1
ATOM 2320 C CA . ARG B 1 95 ? -4.111 -48.579 -18.265 1.00 10.43 125 ARG B CA 1
ATOM 2321 C C . ARG B 1 95 ? -4.405 -50.055 -18.520 1.00 16.36 125 ARG B C 1
ATOM 2322 O O . ARG B 1 95 ? -5.495 -50.550 -18.157 1.00 17.34 125 ARG B O 1
ATOM 2330 N N . ALA B 1 96 ? -3.464 -50.750 -19.177 1.00 12.07 126 ALA B N 1
ATOM 2331 C CA . ALA B 1 96 ? -3.611 -52.186 -19.459 1.00 14.43 126 ALA B CA 1
ATOM 2332 C C . ALA B 1 96 ? -3.666 -52.965 -18.137 1.00 16.61 126 ALA B C 1
ATOM 2333 O O . ALA B 1 96 ? -4.485 -53.877 -17.959 1.00 15.54 126 ALA B O 1
ATOM 2335 N N . TRP B 1 97 ? -2.816 -52.592 -17.189 1.00 14.69 127 TRP B N 1
ATOM 2336 C CA . TRP B 1 97 ? -2.809 -53.326 -15.932 1.00 13.63 127 TRP B CA 1
ATOM 2337 C C . TRP B 1 97 ? -4.108 -53.132 -15.149 1.00 16.28 127 TRP B C 1
ATOM 2338 O O . TRP B 1 97 ? -4.665 -54.091 -14.585 1.00 14.28 127 TRP B O 1
ATOM 2349 N N A SER B 1 98 ? -4.608 -51.900 -15.104 0.50 14.75 128 SER B N 1
ATOM 2350 N N B SER B 1 98 ? -4.610 -51.903 -15.097 0.50 14.77 128 SER B N 1
ATOM 2351 C CA A SER B 1 98 ? -5.845 -51.646 -14.375 0.50 14.63 128 SER B CA 1
ATOM 2352 C CA B SER B 1 98 ? -5.845 -51.665 -14.361 0.50 14.62 128 SER B CA 1
ATOM 2353 C C A SER B 1 98 ? -7.016 -52.379 -15.026 0.50 14.21 128 SER B C 1
ATOM 2354 C C B SER B 1 98 ? -7.021 -52.375 -15.024 0.50 14.22 128 SER B C 1
ATOM 2355 O O A SER B 1 98 ? -7.929 -52.836 -14.341 0.50 15.65 128 SER B O 1
ATOM 2356 O O B SER B 1 98 ? -7.948 -52.809 -14.343 0.50 15.67 128 SER B O 1
ATOM 2361 N N . TYR B 1 99 ? -6.966 -52.502 -16.351 1.00 19.62 129 TYR B N 1
ATOM 2362 C CA . TYR B 1 99 ? -8.013 -53.177 -17.107 1.00 18.25 129 TYR B CA 1
ATOM 2363 C C . TYR B 1 99 ? -7.941 -54.643 -16.777 1.00 17.16 129 TYR B C 1
ATOM 2364 O O . TYR B 1 99 ? -8.973 -55.308 -16.591 1.00 18.59 129 TYR B O 1
ATOM 2373 N N . ALA B 1 100 ? -6.721 -55.157 -16.659 1.00 14.94 130 ALA B N 1
ATOM 2374 C CA . ALA B 1 100 ? -6.555 -56.558 -16.287 1.00 17.77 130 ALA B CA 1
ATOM 2375 C C . ALA B 1 100 ? -7.102 -56.813 -14.905 1.00 17.02 130 ALA B C 1
ATOM 2376 O O . ALA B 1 100 ? -7.684 -57.873 -14.634 1.00 18.64 130 ALA B O 1
ATOM 2378 N N . MET B 1 101 ? -6.899 -55.864 -14.001 1.00 16.44 131 MET B N 1
ATOM 2379 C CA . MET B 1 101 ? -7.335 -56.094 -12.623 1.00 17.93 131 MET B CA 1
ATOM 2380 C C . MET B 1 101 ? -8.859 -55.970 -12.494 1.00 20.44 131 MET B C 1
ATOM 2381 O O . MET B 1 101 ? -9.474 -56.632 -11.659 1.00 22.95 131 MET B O 1
ATOM 2386 N N . GLN B 1 102 ? -9.459 -55.119 -13.321 1.00 18.85 132 GLN B N 1
ATOM 2387 C CA . GLN B 1 102 ? -10.910 -55.037 -13.401 1.00 20.69 132 GLN B CA 1
ATOM 2388 C C . GLN B 1 102 ? -11.435 -56.377 -13.878 1.00 23.88 132 GLN B C 1
ATOM 2389 O O . GLN B 1 102 ? -12.382 -56.933 -13.325 1.00 24.31 132 GLN B O 1
ATOM 2395 N N . LEU B 1 103 ? -10.810 -56.897 -14.930 1.00 20.95 133 LEU B N 1
ATOM 2396 C CA . LEU B 1 103 ? -11.277 -58.153 -15.518 1.00 22.55 133 LEU B CA 1
ATOM 2397 C C . LEU B 1 103 ? -11.103 -59.312 -14.555 1.00 23.61 133 LEU B C 1
ATOM 2398 O O . LEU B 1 103 ? -11.895 -60.259 -14.549 1.00 27.90 133 LEU B O 1
ATOM 2403 N N . LYS B 1 104 ? -10.055 -59.247 -13.744 1.00 22.62 134 LYS B N 1
ATOM 2404 C CA . LYS B 1 104 ? -9.847 -60.305 -12.775 1.00 24.21 134 LYS B CA 1
ATOM 2405 C C . LYS B 1 104 ? -11.001 -60.329 -11.777 1.00 29.90 134 LYS B C 1
ATOM 2406 O O . LYS B 1 104 ? -11.464 -61.408 -11.379 1.00 28.68 134 LYS B O 1
ATOM 2412 N N . GLN B 1 105 ? -11.481 -59.149 -11.383 1.00 25.63 135 GLN B N 1
ATOM 2413 C CA . GLN B 1 105 ? -12.635 -59.086 -10.480 1.00 36.18 135 GLN B CA 1
ATOM 2414 C C . GLN B 1 105 ? -13.844 -59.744 -11.153 1.00 37.83 135 GLN B C 1
ATOM 2415 O O . GLN B 1 105 ? -14.578 -60.520 -10.543 1.00 38.84 135 GLN B O 1
ATOM 2421 N N . GLU B 1 106 ? -14.031 -59.449 -12.433 1.00 35.06 136 GLU B N 1
ATOM 2422 C CA . GLU B 1 106 ? -15.190 -59.962 -13.165 1.00 34.14 136 GLU B CA 1
ATOM 2423 C C . GLU B 1 106 ? -15.086 -61.458 -13.463 1.00 32.11 136 GLU B C 1
ATOM 2424 O O . GLU B 1 106 ? -16.108 -62.155 -13.518 1.00 34.73 136 GLU B O 1
ATOM 2430 N N . ALA B 1 107 ? -13.855 -61.948 -13.633 1.00 31.08 137 ALA B N 1
ATOM 2431 C CA . ALA B 1 107 ? -13.598 -63.335 -14.059 1.00 32.29 137 ALA B CA 1
ATOM 2432 C C . ALA B 1 107 ? -13.760 -64.301 -12.895 1.00 58.43 137 ALA B C 1
ATOM 2433 O O . ALA B 1 107 ? -13.932 -65.515 -13.083 1.00 56.33 137 ALA B O 1
ATOM 2435 N N . ASN B 1 108 ? -13.698 -63.742 -11.690 1.00 56.44 138 ASN B N 1
ATOM 2436 C CA . ASN B 1 108 ? -14.026 -64.462 -10.474 1.00 57.01 138 ASN B CA 1
ATOM 2437 C C . ASN B 1 108 ? -15.344 -65.220 -10.644 1.00 58.72 138 ASN B C 1
ATOM 2438 O O . ASN B 1 108 ? -15.487 -66.353 -10.184 1.00 62.09 138 ASN B O 1
ATOM 2443 N N . THR B 1 109 ? -16.287 -64.597 -11.348 1.00 57.51 139 THR B N 1
ATOM 2444 C CA . THR B 1 109 ? -17.625 -65.158 -11.544 1.00 54.18 139 THR B CA 1
ATOM 2445 C C . THR B 1 109 ? -17.953 -65.421 -13.025 1.00 56.49 139 THR B C 1
ATOM 2446 O O . THR B 1 109 ? -18.830 -66.239 -13.342 1.00 54.05 139 THR B O 1
ATOM 2450 N N . GLU B 1 110 ? -17.251 -64.713 -13.916 1.00 49.24 140 GLU B N 1
ATOM 2451 C CA . GLU B 1 110 ? -17.423 -64.839 -15.360 1.00 48.64 140 GLU B CA 1
ATOM 2452 C C . GLU B 1 110 ? -16.150 -65.417 -15.975 1.00 51.07 140 GLU B C 1
ATOM 2453 O O . GLU B 1 110 ? -15.269 -64.670 -16.400 1.00 46.26 140 GLU B O 1
ATOM 2459 N N . PRO B 1 111 ? -16.042 -66.749 -16.030 1.00 48.35 141 PRO B N 1
ATOM 2460 C CA . PRO B 1 111 ? -14.806 -67.359 -16.540 1.00 51.40 141 PRO B CA 1
ATOM 2461 C C . PRO B 1 111 ? -14.455 -66.967 -17.985 1.00 52.01 141 PRO B C 1
ATOM 2462 O O . PRO B 1 111 ? -13.275 -66.999 -18.361 1.00 48.17 141 PRO B O 1
ATOM 2466 N N . ARG B 1 112 ? -15.458 -66.590 -18.776 1.00 50.35 142 ARG B N 1
ATOM 2467 C CA . ARG B 1 112 ? -15.232 -66.163 -20.158 1.00 47.79 142 ARG B CA 1
ATOM 2468 C C . ARG B 1 112 ? -14.343 -64.917 -20.247 1.00 48.33 142 ARG B C 1
ATOM 2469 O O . ARG B 1 112 ? -13.816 -64.598 -21.318 1.00 47.08 142 ARG B O 1
ATOM 2477 N N . LYS B 1 113 ? -14.190 -64.204 -19.137 1.00 29.00 143 LYS B N 1
ATOM 2478 C CA . LYS B 1 113 ? -13.393 -62.976 -19.153 1.00 28.06 143 LYS B CA 1
ATOM 2479 C C . LYS B 1 113 ? -11.894 -63.231 -19.007 1.00 30.03 143 LYS B C 1
ATOM 2480 O O . LYS B 1 113 ? -11.078 -62.311 -19.132 1.00 28.65 143 LYS B O 1
ATOM 2486 N N . ARG B 1 114 ? -11.525 -64.483 -18.761 1.00 32.47 144 ARG B N 1
ATOM 2487 C CA . ARG B 1 114 ? -10.117 -64.803 -18.564 1.00 34.63 144 ARG B CA 1
ATOM 2488 C C . ARG B 1 114 ? -9.214 -64.512 -19.772 1.00 26.55 144 ARG B C 1
ATOM 2489 O O . ARG B 1 114 ? -8.110 -64.013 -19.569 1.00 23.29 144 ARG B O 1
ATOM 2497 N N . PHE B 1 115 ? -9.663 -64.816 -20.997 1.00 27.43 145 PHE B N 1
ATOM 2498 C CA . PHE B 1 115 ? -8.905 -64.465 -22.198 1.00 21.59 145 PHE B CA 1
ATOM 2499 C C . PHE B 1 115 ? -8.573 -62.974 -22.188 1.00 22.85 145 PHE B C 1
ATOM 2500 O O . PHE B 1 115 ? -7.416 -62.548 -22.394 1.00 19.36 145 PHE B O 1
ATOM 2508 N N . HIS B 1 116 ? -9.608 -62.166 -21.974 1.00 24.58 146 HIS B N 1
ATOM 2509 C CA . HIS B 1 116 ? -9.442 -60.726 -22.029 1.00 24.47 146 HIS B CA 1
ATOM 2510 C C . HIS B 1 116 ? -8.536 -60.262 -20.866 1.00 24.31 146 HIS B C 1
ATOM 2511 O O . HIS B 1 116 ? -7.674 -59.387 -21.054 1.00 23.26 146 HIS B O 1
ATOM 2518 N N . LEU B 1 117 ? -8.714 -60.844 -19.676 1.00 19.57 147 LEU B N 1
ATOM 2519 C CA . LEU B 1 117 ? -7.791 -60.588 -18.558 1.00 18.92 147 LEU B CA 1
ATOM 2520 C C . LEU B 1 117 ? -6.335 -60.845 -18.969 1.00 24.40 147 LEU B C 1
ATOM 2521 O O . LEU B 1 117 ? -5.473 -59.974 -18.818 1.00 21.58 147 LEU B O 1
ATOM 2526 N N . LEU B 1 118 ? -6.058 -62.052 -19.457 1.00 18.33 148 LEU B N 1
ATOM 2527 C CA . LEU B 1 118 ? -4.681 -62.437 -19.788 1.00 23.14 148 LEU B CA 1
ATOM 2528 C C . LEU B 1 118 ? -4.076 -61.568 -20.886 1.00 17.72 148 LEU B C 1
ATOM 2529 O O . LEU B 1 118 ? -2.869 -61.268 -20.861 1.00 18.20 148 LEU B O 1
ATOM 2534 N N . SER B 1 119 ? -4.915 -61.122 -21.826 1.00 15.97 149 SER B N 1
ATOM 2535 C CA . SER B 1 119 ? -4.459 -60.304 -22.942 1.00 17.42 149 SER B CA 1
ATOM 2536 C C . SER B 1 119 ? -4.032 -58.930 -22.459 1.00 16.72 149 SER B C 1
ATOM 2537 O O . SER B 1 119 ? -3.031 -58.366 -22.920 1.00 15.77 149 SER B O 1
ATOM 2540 N N . ARG B 1 120 ? -4.812 -58.369 -21.538 1.00 23.87 150 ARG B N 1
ATOM 2541 C CA . ARG B 1 120 ? -4.499 -57.045 -21.043 1.00 17.21 150 ARG B CA 1
ATOM 2542 C C . ARG B 1 120 ? -3.277 -57.079 -20.151 1.00 17.73 150 ARG B C 1
ATOM 2543 O O . ARG B 1 120 ? -2.487 -56.133 -20.160 1.00 16.66 150 ARG B O 1
ATOM 2551 N N . LEU B 1 121 ? -3.133 -58.137 -19.351 1.00 14.14 151 LEU B N 1
ATOM 2552 C CA . LEU B 1 121 ? -1.970 -58.226 -18.471 1.00 15.24 151 LEU B CA 1
ATOM 2553 C C . LEU B 1 121 ? -0.674 -58.367 -19.258 1.00 12.65 151 LEU B C 1
ATOM 2554 O O . LEU B 1 121 ? 0.340 -57.725 -18.927 1.00 17.16 151 LEU B O 1
ATOM 2559 N N . ARG B 1 122 ? -0.715 -59.164 -20.328 1.00 12.94 152 ARG B N 1
ATOM 2560 C CA . ARG B 1 122 ? 0.433 -59.268 -21.204 1.00 12.99 152 ARG B CA 1
ATOM 2561 C C . ARG B 1 122 ? 0.727 -57.919 -21.860 1.00 13.28 152 ARG B C 1
ATOM 2562 O O . ARG B 1 122 ? 1.883 -57.525 -22.027 1.00 14.11 152 ARG B O 1
ATOM 2570 N N . LYS B 1 123 ? -0.324 -57.238 -22.290 1.00 14.29 153 LYS B N 1
ATOM 2571 C CA . LYS B 1 123 ? -0.172 -55.901 -22.864 1.00 18.97 153 LYS B CA 1
ATOM 2572 C C . LYS B 1 123 ? 0.562 -54.979 -21.877 1.00 16.88 153 LYS B C 1
ATOM 2573 O O . LYS B 1 123 ? 1.426 -54.199 -22.279 1.00 16.33 153 LYS B O 1
ATOM 2579 N N . ALA B 1 124 ? 0.232 -55.065 -20.594 1.00 13.02 154 ALA B N 1
ATOM 2580 C CA . ALA B 1 124 ? 0.893 -54.196 -19.606 1.00 15.01 154 ALA B CA 1
ATOM 2581 C C . ALA B 1 124 ? 2.393 -54.474 -19.543 1.00 12.71 154 ALA B C 1
ATOM 2582 O O . ALA B 1 124 ? 3.203 -53.537 -19.458 1.00 12.98 154 ALA B O 1
ATOM 2584 N N . VAL B 1 125 ? 2.756 -55.746 -19.530 1.00 12.23 155 VAL B N 1
ATOM 2585 C CA . VAL B 1 125 ? 4.178 -56.121 -19.500 1.00 14.89 155 VAL B CA 1
ATOM 2586 C C . VAL B 1 125 ? 4.881 -55.583 -20.735 1.00 15.25 155 VAL B C 1
ATOM 2587 O O . VAL B 1 125 ? 6.031 -55.110 -20.682 1.00 13.52 155 VAL B O 1
ATOM 2591 N N . LYS B 1 126 ? 4.193 -55.677 -21.865 1.00 14.97 156 LYS B N 1
ATOM 2592 C CA . LYS B 1 126 ? 4.786 -55.222 -23.116 1.00 12.76 156 LYS B CA 1
ATOM 2593 C C . LYS B 1 126 ? 5.090 -53.724 -23.095 1.00 12.53 156 LYS B C 1
ATOM 2594 O O . LYS B 1 126 ? 6.152 -53.277 -23.577 1.00 15.34 156 LYS B O 1
ATOM 2600 N N . HIS B 1 127 ? 4.166 -52.941 -22.541 1.00 12.17 157 HIS B N 1
ATOM 2601 C CA . HIS B 1 127 ? 4.396 -51.503 -22.435 1.00 9.88 157 HIS B CA 1
ATOM 2602 C C . HIS B 1 127 ? 5.486 -51.203 -21.428 1.00 10.70 157 HIS B C 1
ATOM 2603 O O . HIS B 1 127 ? 6.282 -50.277 -21.613 1.00 10.94 157 HIS B O 1
ATOM 2610 N N . ALA B 1 128 ? 5.564 -52.000 -20.376 1.00 10.57 158 ALA B N 1
ATOM 2611 C CA . ALA B 1 128 ? 6.613 -51.780 -19.379 1.00 9.94 158 ALA B CA 1
ATOM 2612 C C . ALA B 1 128 ? 7.976 -52.086 -20.028 1.00 9.91 158 ALA B C 1
ATOM 2613 O O . ALA B 1 128 ? 8.967 -51.403 -19.767 1.00 13.28 158 ALA B O 1
ATOM 2615 N N . GLU B 1 129 ? 8.040 -53.137 -20.856 1.00 11.71 159 GLU B N 1
ATOM 2616 C CA . GLU B 1 129 ? 9.257 -53.487 -21.574 1.00 11.98 159 GLU B CA 1
ATOM 2617 C C . GLU B 1 129 ? 9.696 -52.339 -22.487 1.00 16.55 159 GLU B C 1
ATOM 2618 O O . GLU B 1 129 ? 10.881 -52.001 -22.588 1.00 14.17 159 GLU B O 1
ATOM 2624 N N . GLU B 1 130 ? 8.723 -51.760 -23.172 1.00 12.50 160 GLU B N 1
ATOM 2625 C CA . GLU B 1 130 ? 8.980 -50.614 -24.057 1.00 15.73 160 GLU B CA 1
ATOM 2626 C C . GLU B 1 130 ? 9.540 -49.466 -23.218 1.00 15.44 160 GLU B C 1
ATOM 2627 O O . GLU B 1 130 ? 10.524 -48.842 -23.604 1.00 15.63 160 GLU B O 1
ATOM 2633 N N . LEU B 1 131 ? 8.948 -49.209 -22.052 1.00 13.53 161 LEU B N 1
ATOM 2634 C CA . LEU B 1 131 ? 9.420 -48.102 -21.226 1.00 17.29 161 LEU B CA 1
ATOM 2635 C C . LEU B 1 131 ? 10.841 -48.404 -20.761 1.00 14.83 161 LEU B C 1
ATOM 2636 O O . LEU B 1 131 ? 11.739 -47.561 -20.847 1.00 11.43 161 LEU B O 1
ATOM 2641 N N . GLU B 1 132 ? 11.076 -49.635 -20.346 1.00 11.18 162 GLU B N 1
ATOM 2642 C CA . GLU B 1 132 ? 12.408 -50.000 -19.849 1.00 13.94 162 GLU B CA 1
ATOM 2643 C C . GLU B 1 132 ? 13.479 -49.800 -20.931 1.00 19.16 162 GLU B C 1
ATOM 2644 O O . GLU B 1 132 ? 14.603 -49.349 -20.643 1.00 14.93 162 GLU B O 1
ATOM 2650 N N . ARG B 1 133 ? 13.138 -50.103 -22.182 1.00 13.22 163 ARG B N 1
ATOM 2651 C CA . ARG B 1 133 ? 14.128 -49.970 -23.224 1.00 19.89 163 ARG B CA 1
ATOM 2652 C C . ARG B 1 133 ? 14.373 -48.486 -23.503 1.00 14.12 163 ARG B C 1
ATOM 2653 O O . ARG B 1 133 ? 15.501 -48.074 -23.780 1.00 17.96 163 ARG B O 1
ATOM 2661 N N . LEU B 1 134 ? 13.312 -47.684 -23.447 1.00 12.38 164 LEU B N 1
ATOM 2662 C CA . LEU B 1 134 ? 13.486 -46.245 -23.625 1.00 22.02 164 LEU B CA 1
ATOM 2663 C C . LEU B 1 134 ? 14.410 -45.689 -22.540 1.00 20.46 164 LEU B C 1
ATOM 2664 O O . LEU B 1 134 ? 15.263 -44.820 -22.805 1.00 16.23 164 LEU B O 1
ATOM 2669 N N . CYS B 1 135 ? 14.287 -46.221 -21.330 1.00 16.58 165 CYS B N 1
ATOM 2670 C CA . CYS B 1 135 ? 15.097 -45.703 -20.228 1.00 14.83 165 CYS B CA 1
ATOM 2671 C C . CYS B 1 135 ? 16.558 -46.110 -20.327 1.00 18.89 165 CYS B C 1
ATOM 2672 O O . CYS B 1 135 ? 17.405 -45.579 -19.582 1.00 16.93 165 CYS B O 1
ATOM 2675 N N . GLU B 1 136 ? 16.874 -47.049 -21.226 1.00 19.75 166 GLU B N 1
ATOM 2676 C CA . GLU B 1 136 ? 18.268 -47.420 -21.449 1.00 18.98 166 GLU B CA 1
ATOM 2677 C C . GLU B 1 136 ? 19.045 -46.311 -22.177 1.00 18.92 166 GLU B C 1
ATOM 2678 O O . GLU B 1 136 ? 20.265 -46.362 -22.279 1.00 21.90 166 GLU B O 1
ATOM 2684 N N . SER B 1 137 ? 18.315 -45.300 -22.657 1.00 27.32 167 SER B N 1
ATOM 2685 C CA A SER B 1 137 ? 18.922 -44.136 -23.294 0.50 18.74 167 SER B CA 1
ATOM 2686 C CA B SER B 1 137 ? 18.914 -44.132 -23.294 0.50 18.76 167 SER B CA 1
ATOM 2687 C C . SER B 1 137 ? 19.911 -43.472 -22.362 1.00 19.38 167 SER B C 1
ATOM 2688 O O . SER B 1 137 ? 19.665 -43.386 -21.156 1.00 20.78 167 SER B O 1
ATOM 2693 N N . ASN B 1 138 ? 21.009 -42.977 -22.927 1.00 26.87 168 ASN B N 1
ATOM 2694 C CA . ASN B 1 138 ? 22.059 -42.356 -22.133 1.00 21.60 168 ASN B CA 1
ATOM 2695 C C . ASN B 1 138 ? 21.635 -41.002 -21.569 1.00 20.69 168 ASN B C 1
ATOM 2696 O O . ASN B 1 138 ? 22.315 -40.447 -20.700 1.00 29.47 168 ASN B O 1
ATOM 2701 N N . ARG B 1 139 ? 20.496 -40.491 -22.028 1.00 19.10 169 ARG B N 1
ATOM 2702 C CA . ARG B 1 139 ? 19.932 -39.281 -21.414 1.00 26.70 169 ARG B CA 1
ATOM 2703 C C . ARG B 1 139 ? 19.107 -39.513 -20.163 1.00 20.66 169 ARG B C 1
ATOM 2704 O O . ARG B 1 139 ? 18.777 -38.562 -19.462 1.00 25.11 169 ARG B O 1
ATOM 2712 N N . VAL B 1 140 ? 18.781 -40.769 -19.881 1.00 20.07 170 VAL B N 1
ATOM 2713 C CA . VAL B 1 140 ? 17.955 -41.093 -18.721 1.00 18.76 170 VAL B CA 1
ATOM 2714 C C . VAL B 1 140 ? 18.829 -41.424 -17.519 1.00 21.33 170 VAL B C 1
ATOM 2715 O O . VAL B 1 140 ? 19.809 -42.162 -17.650 1.00 19.86 170 VAL B O 1
ATOM 2719 N N . ASP B 1 141 ? 18.508 -40.878 -16.341 1.00 22.54 171 ASP B N 1
ATOM 2720 C CA . ASP B 1 141 ? 19.390 -41.075 -15.186 1.00 28.77 171 ASP B CA 1
ATOM 2721 C C . ASP B 1 141 ? 19.391 -42.521 -14.663 1.00 28.11 171 ASP B C 1
ATOM 2722 O O . ASP B 1 141 ? 18.490 -43.294 -14.981 1.00 28.04 171 ASP B O 1
ATOM 2727 N N . ALA B 1 142 ? 20.387 -42.868 -13.850 1.00 22.05 172 ALA B N 1
ATOM 2728 C CA . ALA B 1 142 ? 20.553 -44.246 -13.390 1.00 20.23 172 ALA B CA 1
ATOM 2729 C C . ALA B 1 142 ? 19.408 -44.719 -12.466 1.00 22.32 172 ALA B C 1
ATOM 2730 O O . ALA B 1 142 ? 18.995 -45.880 -12.516 1.00 29.44 172 ALA B O 1
ATOM 2732 N N . LYS B 1 143 ? 18.881 -43.815 -11.646 1.00 25.88 173 LYS B N 1
ATOM 2733 C CA . LYS B 1 143 ? 17.797 -44.176 -10.728 1.00 22.71 173 LYS B CA 1
ATOM 2734 C C . LYS B 1 143 ? 16.557 -44.584 -11.514 1.00 20.68 173 LYS B C 1
ATOM 2735 O O . LYS B 1 143 ? 15.866 -45.527 -11.142 1.00 20.51 173 LYS B O 1
ATOM 2741 N N . THR B 1 144 ? 16.307 -43.902 -12.628 1.00 17.44 174 THR B N 1
ATOM 2742 C CA . THR B 1 144 ? 15.092 -44.178 -13.417 1.00 18.37 174 THR B CA 1
ATOM 2743 C C . THR B 1 144 ? 15.224 -45.506 -14.137 1.00 16.46 174 THR B C 1
ATOM 2744 O O . THR B 1 144 ? 14.245 -46.249 -14.313 1.00 19.19 174 THR B O 1
ATOM 2748 N N . LYS B 1 145 ? 16.439 -45.824 -14.544 1.00 18.11 175 LYS B N 1
ATOM 2749 C CA . LYS B 1 145 ? 16.682 -47.110 -15.156 1.00 17.43 175 LYS B CA 1
ATOM 2750 C C . LYS B 1 145 ? 16.299 -48.186 -14.140 1.00 22.85 175 LYS B C 1
ATOM 2751 O O . LYS B 1 145 ? 15.600 -49.139 -14.472 1.00 15.25 175 LYS B O 1
ATOM 2757 N N . LEU B 1 146 ? 16.698 -48.005 -12.880 1.00 19.98 176 LEU B N 1
ATOM 2758 C CA . LEU B 1 146 ? 16.362 -49.001 -11.875 1.00 19.53 176 LEU B CA 1
ATOM 2759 C C . LEU B 1 146 ? 14.845 -49.071 -11.699 1.00 14.28 176 LEU B C 1
ATOM 2760 O O . LEU B 1 146 ? 14.275 -50.160 -11.615 1.00 16.11 176 LEU B O 1
ATOM 2765 N N . GLU B 1 147 ? 14.192 -47.903 -11.643 1.00 14.60 177 GLU B N 1
ATOM 2766 C CA . GLU B 1 147 ? 12.738 -47.830 -11.493 1.00 15.30 177 GLU B CA 1
ATOM 2767 C C . GLU B 1 147 ? 12.024 -48.596 -12.611 1.00 18.78 177 GLU B C 1
ATOM 2768 O O . GLU B 1 147 ? 11.078 -49.355 -12.350 1.00 14.86 177 GLU B O 1
ATOM 2774 N N . ALA B 1 148 ? 12.449 -48.367 -13.851 1.00 13.94 178 ALA B N 1
ATOM 2775 C CA . ALA B 1 148 ? 11.775 -48.976 -15.000 1.00 12.07 178 ALA B CA 1
ATOM 2776 C C . ALA B 1 148 ? 11.979 -50.505 -14.982 1.00 13.89 178 ALA B C 1
ATOM 2777 O O . ALA B 1 148 ? 11.068 -51.269 -15.303 1.00 15.48 178 ALA B O 1
ATOM 2779 N N . GLN B 1 149 ? 13.172 -50.949 -14.601 1.00 13.29 179 GLN B N 1
ATOM 2780 C CA . GLN B 1 149 ? 13.445 -52.390 -14.568 1.00 17.92 179 GLN B CA 1
ATOM 2781 C C . GLN B 1 149 ? 12.616 -53.071 -13.468 1.00 17.61 179 GLN B C 1
ATOM 2782 O O . GLN B 1 149 ? 12.084 -54.166 -13.662 1.00 16.25 179 GLN B O 1
ATOM 2788 N N . ALA B 1 150 ? 12.507 -52.412 -12.308 1.00 16.49 180 ALA B N 1
ATOM 2789 C CA . ALA B 1 150 ? 11.689 -52.913 -11.221 1.00 14.85 180 ALA B CA 1
ATOM 2790 C C . ALA B 1 150 ? 10.206 -52.974 -11.598 1.00 18.87 180 ALA B C 1
ATOM 2791 O O . ALA B 1 150 ? 9.514 -53.916 -11.228 1.00 17.32 180 ALA B O 1
ATOM 2793 N N . TYR B 1 151 ? 9.727 -52.010 -12.372 1.00 12.84 181 TYR B N 1
ATOM 2794 C CA . TYR B 1 151 ? 8.316 -51.991 -12.770 1.00 12.03 181 TYR B CA 1
ATOM 2795 C C . TYR B 1 151 ? 8.033 -53.129 -13.737 1.00 11.72 181 TYR B C 1
ATOM 2796 O O . TYR B 1 151 ? 6.994 -53.822 -13.618 1.00 16.61 181 TYR B O 1
ATOM 2805 N N . THR B 1 152 ? 8.946 -53.341 -14.679 1.00 12.73 182 THR B N 1
ATOM 2806 C CA . THR B 1 152 ? 8.753 -54.440 -15.625 1.00 13.54 182 THR B CA 1
ATOM 2807 C C . THR B 1 152 ? 8.762 -55.758 -14.887 1.00 17.64 182 THR B C 1
ATOM 2808 O O . THR B 1 152 ? 7.928 -56.611 -15.159 1.00 14.43 182 THR B O 1
ATOM 2812 N N . ALA B 1 153 ? 9.679 -55.918 -13.937 1.00 16.83 183 ALA B N 1
ATOM 2813 C CA . ALA B 1 153 ? 9.741 -57.165 -13.180 1.00 13.97 183 ALA B CA 1
ATOM 2814 C C . ALA B 1 153 ? 8.451 -57.393 -12.380 1.00 15.22 183 ALA B C 1
ATOM 2815 O O . ALA B 1 153 ? 7.958 -58.524 -12.301 1.00 14.17 183 ALA B O 1
ATOM 2817 N N . TYR B 1 154 ? 7.896 -56.344 -11.782 1.00 16.57 184 TYR B N 1
ATOM 2818 C CA . TYR B 1 154 ? 6.633 -56.481 -11.064 1.00 13.79 184 TYR B CA 1
ATOM 2819 C C . TYR B 1 154 ? 5.530 -57.003 -11.998 1.00 13.37 184 TYR B C 1
ATOM 2820 O O . TYR B 1 154 ? 4.822 -57.946 -11.663 1.00 15.71 184 TYR B O 1
ATOM 2829 N N . LEU B 1 155 ? 5.323 -56.332 -13.120 1.00 11.57 185 LEU B N 1
ATOM 2830 C CA . LEU B 1 155 ? 4.260 -56.744 -14.017 1.00 11.70 185 LEU B CA 1
ATOM 2831 C C . LEU B 1 155 ? 4.510 -58.105 -14.667 1.00 12.95 185 LEU B C 1
ATOM 2832 O O . LEU B 1 155 ? 3.554 -58.887 -14.827 1.00 14.72 185 LEU B O 1
ATOM 2837 N N . SER B 1 156 ? 5.760 -58.385 -15.069 1.00 14.42 186 SER B N 1
ATOM 2838 C CA . SER B 1 156 ? 6.133 -59.757 -15.475 1.00 15.30 186 SER B CA 1
ATOM 2839 C C . SER B 1 156 ? 5.766 -60.810 -14.417 1.00 15.39 186 SER B C 1
ATOM 2840 O O . SER B 1 156 ? 5.250 -61.878 -14.768 1.00 17.94 186 SER B O 1
ATOM 2843 N N . GLY B 1 157 ? 6.056 -60.535 -13.146 1.00 13.78 187 GLY B N 1
ATOM 2844 C CA . GLY B 1 157 ? 5.680 -61.453 -12.092 1.00 15.95 187 GLY B CA 1
ATOM 2845 C C . GLY B 1 157 ? 4.173 -61.647 -12.035 1.00 16.09 187 GLY B C 1
ATOM 2846 O O . GLY B 1 157 ? 3.683 -62.771 -11.829 1.00 21.30 187 GLY B O 1
ATOM 2847 N N . MET B 1 158 ? 3.430 -60.557 -12.196 1.00 14.66 188 MET B N 1
ATOM 2848 C CA . MET B 1 158 ? 1.984 -60.642 -12.115 1.00 18.84 188 MET B CA 1
ATOM 2849 C C . MET B 1 158 ? 1.409 -61.474 -13.254 1.00 14.78 188 MET B C 1
ATOM 2850 O O . MET B 1 158 ? 0.535 -62.331 -13.031 1.00 17.69 188 MET B O 1
ATOM 2855 N N . LEU B 1 159 ? 1.912 -61.257 -14.470 1.00 14.54 189 LEU B N 1
ATOM 2856 C CA . LEU B 1 159 ? 1.459 -62.041 -15.609 1.00 15.43 189 LEU B CA 1
ATOM 2857 C C . LEU B 1 159 ? 1.781 -63.522 -15.430 1.00 19.49 189 LEU B C 1
ATOM 2858 O O . LEU B 1 159 ? 0.930 -64.388 -15.673 1.00 17.71 189 LEU B O 1
ATOM 2863 N N . ARG B 1 160 ? 2.997 -63.817 -14.975 1.00 16.58 190 ARG B N 1
ATOM 2864 C CA . ARG B 1 160 ? 3.406 -65.223 -14.783 1.00 18.41 190 ARG B CA 1
ATOM 2865 C C . ARG B 1 160 ? 2.608 -65.911 -13.690 1.00 23.53 190 ARG B C 1
ATOM 2866 O O . ARG B 1 160 ? 2.299 -67.112 -13.784 1.00 20.57 190 ARG B O 1
ATOM 2874 N N . PHE B 1 161 ? 2.302 -65.142 -12.642 1.00 23.77 191 PHE B N 1
ATOM 2875 C CA . PHE B 1 161 ? 1.509 -65.613 -11.511 1.00 22.95 191 PHE B CA 1
ATOM 2876 C C . PHE B 1 161 ? 0.090 -65.965 -11.972 1.00 23.13 191 PHE B C 1
ATOM 2877 O O . PHE B 1 161 ? -0.485 -66.997 -11.587 1.00 24.56 191 PHE B O 1
ATOM 2885 N N . GLU B 1 162 ? -0.470 -65.128 -12.828 1.00 18.82 192 GLU B N 1
ATOM 2886 C CA . GLU B 1 162 ? -1.821 -65.381 -13.302 1.00 20.76 192 GLU B CA 1
ATOM 2887 C C . GLU B 1 162 ? -1.838 -66.622 -14.198 1.00 20.61 192 GLU B C 1
ATOM 2888 O O . GLU B 1 162 ? -2.809 -67.376 -14.185 1.00 24.24 192 GLU B O 1
ATOM 2894 N N . HIS B 1 163 ? -0.737 -66.887 -14.907 1.00 27.82 193 HIS B N 1
ATOM 2895 C CA . HIS B 1 163 ? -0.611 -68.115 -15.717 1.00 24.64 193 HIS B CA 1
ATOM 2896 C C . HIS B 1 163 ? -0.173 -69.337 -14.913 1.00 25.18 193 HIS B C 1
ATOM 2897 O O . HIS B 1 163 ? 0.054 -70.415 -15.490 1.00 28.24 193 HIS B O 1
ATOM 2904 N N . GLN B 1 164 ? -0.054 -69.168 -13.596 1.00 25.09 194 GLN B N 1
ATOM 2905 C CA . GLN B 1 164 ? 0.439 -70.231 -12.719 1.00 24.31 194 GLN B CA 1
ATOM 2906 C C . GLN B 1 164 ? 1.807 -70.779 -13.125 1.00 25.00 194 GLN B C 1
ATOM 2907 O O . GLN B 1 164 ? 2.103 -71.961 -12.911 1.00 26.85 194 GLN B O 1
ATOM 2913 N N . GLU B 1 165 ? 2.645 -69.916 -13.689 1.00 23.77 195 GLU B N 1
ATOM 2914 C CA . GLU B 1 165 ? 4.024 -70.303 -13.971 1.00 28.67 195 GLU B CA 1
ATOM 2915 C C . GLU B 1 165 ? 4.865 -69.879 -12.781 1.00 23.98 195 GLU B C 1
ATOM 2916 O O . GLU B 1 165 ? 5.481 -68.793 -12.804 1.00 24.39 195 GLU B O 1
ATOM 2922 N N . TRP B 1 166 ? 4.891 -70.730 -11.749 1.00 25.33 196 TRP B N 1
ATOM 2923 C CA . TRP B 1 166 ? 5.381 -70.319 -10.434 1.00 31.78 196 TRP B CA 1
ATOM 2924 C C . TRP B 1 166 ? 6.861 -69.965 -10.372 1.00 27.62 196 TRP B C 1
ATOM 2925 O O . TRP B 1 166 ? 7.217 -68.975 -9.719 1.00 25.72 196 TRP B O 1
ATOM 2936 N N . LYS B 1 167 ? 7.714 -70.762 -11.012 1.00 26.62 197 LYS B N 1
ATOM 2937 C CA . LYS B 1 167 ? 9.157 -70.486 -11.033 1.00 34.37 197 LYS B CA 1
ATOM 2938 C C . LYS B 1 167 ? 9.514 -69.217 -11.805 1.00 31.92 197 LYS B C 1
ATOM 2939 O O . LYS B 1 167 ? 10.328 -68.400 -11.344 1.00 29.22 197 LYS B O 1
ATOM 2945 N N . ALA B 1 168 ? 8.915 -69.047 -12.983 1.00 24.54 198 ALA B N 1
ATOM 2946 C CA . ALA B 1 168 ? 9.171 -67.836 -13.741 1.00 24.29 198 ALA B CA 1
ATOM 2947 C C . ALA B 1 168 ? 8.636 -66.606 -12.988 1.00 24.88 198 ALA B C 1
ATOM 2948 O O . ALA B 1 168 ? 9.244 -65.539 -13.042 1.00 21.81 198 ALA B O 1
ATOM 2950 N N . ALA B 1 169 ? 7.532 -66.758 -12.250 1.00 20.54 199 ALA B N 1
ATOM 2951 C CA . ALA B 1 169 ? 6.947 -65.639 -11.491 1.00 19.86 199 ALA B CA 1
ATOM 2952 C C . ALA B 1 169 ? 7.860 -65.230 -10.333 1.00 20.16 199 ALA B C 1
ATOM 2953 O O . ALA B 1 169 ? 8.074 -64.029 -10.078 1.00 21.86 199 ALA B O 1
ATOM 2955 N N . ILE B 1 170 ? 8.374 -66.229 -9.621 1.00 24.18 200 ILE B N 1
ATOM 2956 C CA . ILE B 1 170 ? 9.216 -65.951 -8.470 1.00 22.52 200 ILE B CA 1
ATOM 2957 C C . ILE B 1 170 ? 10.543 -65.332 -8.941 1.00 29.83 200 ILE B C 1
ATOM 2958 O O . ILE B 1 170 ? 11.101 -64.472 -8.254 1.00 23.81 200 ILE B O 1
ATOM 2963 N N . GLU B 1 171 ? 11.031 -65.736 -10.119 1.00 21.64 201 GLU B N 1
ATOM 2964 C CA . GLU B 1 171 ? 12.216 -65.099 -10.670 1.00 23.53 201 GLU B CA 1
ATOM 2965 C C . GLU B 1 171 ? 11.973 -63.609 -10.910 1.00 23.22 201 GLU B C 1
ATOM 2966 O O . GLU B 1 171 ? 12.806 -62.766 -10.555 1.00 24.38 201 GLU B O 1
ATOM 2972 N N . ALA B 1 172 ? 10.832 -63.282 -11.523 1.00 18.91 202 ALA B N 1
ATOM 2973 C CA . ALA B 1 172 ? 10.471 -61.904 -11.784 1.00 17.19 202 ALA B CA 1
ATOM 2974 C C . ALA B 1 172 ? 10.251 -61.122 -10.489 1.00 17.68 202 ALA B C 1
ATOM 2975 O O . ALA B 1 172 ? 10.791 -60.021 -10.336 1.00 16.39 202 ALA B O 1
ATOM 2977 N N . PHE B 1 173 ? 9.453 -61.670 -9.568 1.00 16.49 203 PHE B N 1
ATOM 2978 C CA . PHE B 1 173 ? 9.231 -61.003 -8.271 1.00 18.61 203 PHE B CA 1
ATOM 2979 C C . PHE B 1 173 ? 10.539 -60.841 -7.473 1.00 22.66 203 PHE B C 1
ATOM 2980 O O . PHE B 1 173 ? 10.764 -59.789 -6.848 1.00 18.20 203 PHE B O 1
ATOM 2988 N N . ASN B 1 174 ? 11.401 -61.857 -7.493 1.00 22.91 204 ASN B N 1
ATOM 2989 C CA . ASN B 1 174 ? 12.685 -61.741 -6.790 1.00 21.54 204 ASN B CA 1
ATOM 2990 C C . ASN B 1 174 ? 13.589 -60.667 -7.406 1.00 20.55 204 ASN B C 1
ATOM 2991 O O . ASN B 1 174 ? 14.328 -59.971 -6.690 1.00 24.48 204 ASN B O 1
ATOM 2996 N N . LYS B 1 175 ? 13.539 -60.540 -8.731 1.00 18.90 205 LYS B N 1
ATOM 2997 C CA . LYS B 1 175 ? 14.278 -59.488 -9.410 1.00 22.39 205 LYS B CA 1
ATOM 2998 C C . LYS B 1 175 ? 13.722 -58.135 -9.003 1.00 21.25 205 LYS B C 1
ATOM 2999 O O . LYS B 1 175 ? 14.488 -57.195 -8.730 1.00 19.71 205 LYS B O 1
ATOM 3005 N N . CYS B 1 176 ? 12.392 -58.043 -8.941 1.00 18.33 206 CYS B N 1
ATOM 3006 C CA . CYS B 1 176 ? 11.724 -56.803 -8.531 1.00 15.19 206 CYS B CA 1
ATOM 3007 C C . CYS B 1 176 ? 12.195 -56.432 -7.110 1.00 19.83 206 CYS B C 1
ATOM 3008 O O . CYS B 1 176 ? 12.585 -55.267 -6.824 1.00 17.28 206 CYS B O 1
ATOM 3011 N N . LYS B 1 177 ? 12.190 -57.421 -6.224 1.00 17.19 207 LYS B N 1
ATOM 3012 C CA . LYS B 1 177 ? 12.603 -57.202 -4.845 1.00 20.00 207 LYS B CA 1
ATOM 3013 C C . LYS B 1 177 ? 14.053 -56.705 -4.771 1.00 22.76 207 LYS B C 1
ATOM 3014 O O . LYS B 1 177 ? 14.376 -55.743 -4.045 1.00 21.23 207 LYS B O 1
ATOM 3020 N N . THR B 1 178 ? 14.929 -57.346 -5.538 1.00 23.31 208 THR B N 1
ATOM 3021 C CA . THR B 1 178 ? 16.349 -57.040 -5.446 1.00 20.88 208 THR B CA 1
ATOM 3022 C C . THR B 1 178 ? 16.595 -55.600 -5.906 1.00 21.39 208 THR B C 1
ATOM 3023 O O . THR B 1 178 ? 17.388 -54.877 -5.319 1.00 22.53 208 THR B O 1
ATOM 3027 N N . ILE B 1 179 ? 15.893 -55.175 -6.945 1.00 19.70 209 ILE B N 1
ATOM 3028 C CA . ILE B 1 179 ? 16.073 -53.820 -7.459 1.00 21.17 209 ILE B CA 1
ATOM 3029 C C . ILE B 1 179 ? 15.555 -52.750 -6.502 1.00 23.63 209 ILE B C 1
ATOM 3030 O O . ILE B 1 179 ? 16.242 -51.755 -6.224 1.00 24.23 209 ILE B O 1
ATOM 3035 N N . TYR B 1 180 ? 14.349 -52.951 -5.982 1.00 22.64 210 TYR B N 1
ATOM 3036 C CA . TYR B 1 180 ? 13.806 -52.013 -5.013 1.00 21.01 210 TYR B CA 1
ATOM 3037 C C . TYR B 1 180 ? 14.666 -51.942 -3.753 1.00 28.53 210 TYR B C 1
ATOM 3038 O O . TYR B 1 180 ? 14.819 -50.866 -3.172 1.00 26.55 210 TYR B O 1
ATOM 3047 N N . GLU B 1 181 ? 15.248 -53.063 -3.326 1.00 26.96 211 GLU B N 1
ATOM 3048 C CA . GLU B 1 181 ? 16.131 -53.012 -2.160 1.00 30.80 211 GLU B CA 1
ATOM 3049 C C . GLU B 1 181 ? 17.440 -52.269 -2.465 1.00 27.80 211 GLU B C 1
ATOM 3050 O O . GLU B 1 181 ? 18.012 -51.609 -1.592 1.00 30.30 211 GLU B O 1
ATOM 3056 N N . LYS B 1 182 ? 17.899 -52.362 -3.705 1.00 26.37 212 LYS B N 1
ATOM 3057 C CA . LYS B 1 182 ? 19.037 -51.572 -4.154 1.00 30.46 212 LYS B CA 1
ATOM 3058 C C . LYS B 1 182 ? 18.664 -50.094 -4.034 1.00 32.75 212 LYS B C 1
ATOM 3059 O O . LYS B 1 182 ? 19.379 -49.319 -3.387 1.00 30.79 212 LYS B O 1
ATOM 3065 N N . LEU B 1 183 ? 17.528 -49.722 -4.633 1.00 28.55 213 LEU B N 1
ATOM 3066 C CA . LEU B 1 183 ? 17.045 -48.331 -4.600 1.00 32.66 213 LEU B CA 1
ATOM 3067 C C . LEU B 1 183 ? 16.990 -47.789 -3.179 1.00 35.45 213 LEU B C 1
ATOM 3068 O O . LEU B 1 183 ? 17.489 -46.698 -2.902 1.00 37.86 213 LEU B O 1
ATOM 3073 N N . ALA B 1 184 ? 16.406 -48.569 -2.274 1.00 28.88 214 ALA B N 1
ATOM 3074 C CA . ALA B 1 184 ? 16.199 -48.133 -0.894 1.00 31.41 214 ALA B CA 1
ATOM 3075 C C . ALA B 1 184 ? 17.497 -47.890 -0.123 1.00 35.28 214 ALA B C 1
ATOM 3076 O O . ALA B 1 184 ? 17.487 -47.231 0.918 1.00 43.18 214 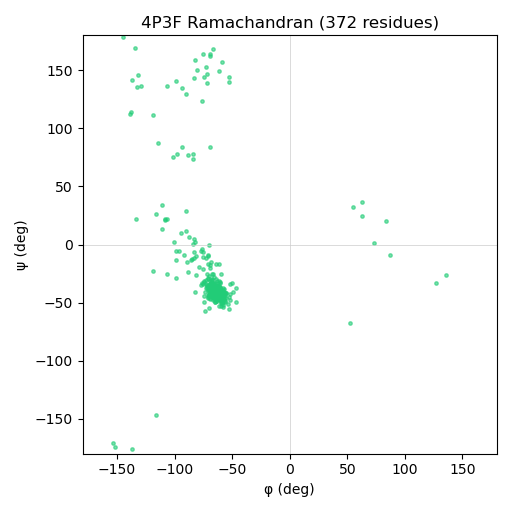ALA B O 1
ATOM 3078 N N . SER B 1 185 ? 18.605 -48.419 -0.635 1.00 32.74 215 SER B N 1
ATOM 3079 C CA . SER B 1 185 ? 19.883 -48.360 0.071 1.00 37.28 215 SER B CA 1
ATOM 3080 C C . SER B 1 185 ? 20.630 -47.091 -0.280 1.00 35.94 215 SER B C 1
ATOM 3081 O O . SER B 1 185 ? 21.480 -46.625 0.480 1.00 38.42 215 SER B O 1
ATOM 3084 N N . ALA B 1 186 ? 20.310 -46.544 -1.444 1.00 37.93 216 ALA B N 1
ATOM 3085 C CA . ALA B 1 186 ? 20.929 -45.320 -1.929 1.00 45.00 216 ALA B CA 1
ATOM 3086 C C . ALA B 1 186 ? 20.278 -44.072 -1.336 1.00 51.91 216 ALA B C 1
ATOM 3087 O O . ALA B 1 186 ? 20.654 -42.943 -1.682 1.00 54.27 216 ALA B O 1
ATOM 3089 N N . PHE B 1 187 ? 19.302 -44.273 -0.450 1.00 52.55 217 PHE B N 1
ATOM 3090 C CA . PHE B 1 187 ? 18.515 -43.164 0.090 1.00 53.86 217 PHE B CA 1
ATOM 3091 C C . PHE B 1 187 ? 18.337 -43.247 1.608 1.00 53.64 217 PHE B C 1
ATOM 3092 O O . PHE B 1 187 ? 18.647 -44.273 2.222 1.00 58.31 217 PHE B O 1
ATOM 3100 N N . THR B 1 188 ? 17.836 -42.163 2.205 1.00 50.31 218 THR B N 1
ATOM 3101 C CA . THR B 1 188 ? 17.548 -42.130 3.640 1.00 55.95 218 THR B CA 1
ATOM 3102 C C . THR B 1 188 ? 16.416 -43.085 3.940 1.00 55.66 218 THR B C 1
ATOM 3103 O O . THR B 1 188 ? 15.741 -43.546 3.025 1.00 49.34 218 THR B O 1
ATOM 3107 N N . GLU B 1 189 ? 16.191 -43.367 5.220 1.00 57.85 219 GLU B N 1
ATOM 3108 C CA . GLU B 1 189 ? 15.120 -44.284 5.596 1.00 55.59 219 GLU B CA 1
ATOM 3109 C C . GLU B 1 189 ? 13.737 -43.712 5.243 1.00 53.07 219 GLU B C 1
ATOM 3110 O O . GLU B 1 189 ? 12.801 -44.468 4.971 1.00 56.89 219 GLU B O 1
ATOM 3116 N N . GLU B 1 190 ? 13.624 -42.382 5.224 1.00 51.32 220 GLU B N 1
ATOM 3117 C CA . GLU B 1 190 ? 12.380 -41.699 4.845 1.00 46.70 220 GLU B CA 1
ATOM 3118 C C . GLU B 1 190 ? 12.088 -41.845 3.362 1.00 42.00 220 GLU B C 1
ATOM 3119 O O . GLU B 1 190 ? 10.948 -42.087 2.957 1.00 43.70 220 GLU B O 1
ATOM 3125 N N . GLN B 1 191 ? 13.118 -41.677 2.539 1.00 39.95 221 GLN B N 1
ATOM 3126 C CA . GLN B 1 191 ? 12.951 -41.864 1.101 1.00 31.16 221 GLN B CA 1
ATOM 3127 C C . GLN B 1 191 ? 12.705 -43.332 0.746 1.00 30.51 221 GLN B C 1
ATOM 3128 O O . GLN B 1 191 ? 11.938 -43.643 -0.169 1.00 34.78 221 GLN B O 1
ATOM 3134 N N . ALA B 1 192 ? 13.346 -44.234 1.477 1.00 24.17 222 ALA B N 1
ATOM 3135 C CA . ALA B 1 192 ? 13.236 -45.662 1.189 1.00 25.51 222 ALA B CA 1
ATOM 3136 C C . ALA B 1 192 ? 11.864 -46.279 1.475 1.00 25.32 222 ALA B C 1
ATOM 3137 O O . ALA B 1 192 ? 11.571 -47.348 0.955 1.00 23.43 222 ALA B O 1
ATOM 3139 N N . VAL B 1 193 ? 11.038 -45.641 2.312 1.00 30.53 223 VAL B N 1
ATOM 3140 C CA . VAL B 1 193 ? 9.733 -46.233 2.707 1.00 32.21 223 VAL B CA 1
ATOM 3141 C C . VAL B 1 193 ? 8.902 -46.797 1.538 1.00 28.32 223 VAL B C 1
ATOM 3142 O O . VAL B 1 193 ? 8.459 -47.953 1.586 1.00 25.39 223 VAL B O 1
ATOM 3146 N N . LEU B 1 194 ? 8.734 -46.009 0.472 1.00 25.36 224 LEU B N 1
ATOM 3147 C CA . LEU B 1 194 ? 7.923 -46.434 -0.676 1.00 28.62 224 LEU B CA 1
ATOM 3148 C C . LEU B 1 194 ? 8.452 -47.721 -1.321 1.00 17.26 224 LEU B C 1
ATOM 3149 O O . LEU B 1 194 ? 7.681 -48.654 -1.619 1.00 23.33 224 LEU B O 1
ATOM 3154 N N . TYR B 1 195 ? 9.765 -47.780 -1.494 1.00 19.52 225 TYR B N 1
ATOM 3155 C CA . TYR B 1 195 ? 10.424 -48.953 -2.054 1.00 21.96 225 TYR B CA 1
ATOM 3156 C C . TYR B 1 195 ? 10.249 -50.153 -1.133 1.00 19.33 225 TYR B C 1
ATOM 3157 O O . TYR B 1 195 ? 9.967 -51.269 -1.582 1.00 19.39 225 TYR B O 1
ATOM 3166 N N . ASN B 1 196 ? 10.385 -49.926 0.177 1.00 18.61 226 ASN B N 1
ATOM 3167 C CA . ASN B 1 196 ? 10.231 -51.036 1.120 1.00 19.22 226 ASN B CA 1
ATOM 3168 C C . ASN B 1 196 ? 8.817 -51.594 1.198 1.00 24.70 226 ASN B C 1
ATOM 3169 O O . ASN B 1 196 ? 8.625 -52.809 1.363 1.00 26.01 226 ASN B O 1
ATOM 3174 N N . GLN B 1 197 ? 7.826 -50.709 1.096 1.00 24.27 227 GLN B N 1
ATOM 3175 C CA . GLN B 1 197 ? 6.423 -51.129 1.107 1.00 24.46 227 GLN B CA 1
ATOM 3176 C C . GLN B 1 197 ? 6.024 -51.853 -0.171 1.00 18.34 227 GLN B C 1
ATOM 3177 O O . GLN B 1 197 ? 5.125 -52.717 -0.156 1.00 21.23 227 GLN B O 1
ATOM 3183 N N . ARG B 1 198 ? 6.681 -51.492 -1.276 1.00 16.56 228 ARG B N 1
ATOM 3184 C CA . ARG B 1 198 ? 6.474 -52.190 -2.517 1.00 15.57 228 ARG B CA 1
ATOM 3185 C C . ARG B 1 198 ? 6.983 -53.630 -2.392 1.00 17.13 228 ARG B C 1
ATOM 3186 O O . ARG B 1 198 ? 6.352 -54.557 -2.897 1.00 19.81 228 ARG B O 1
ATOM 3194 N N . VAL B 1 199 ? 8.121 -53.819 -1.728 1.00 18.03 229 VAL B N 1
ATOM 3195 C CA . VAL B 1 199 ? 8.595 -55.180 -1.463 1.00 20.96 229 VAL B CA 1
ATOM 3196 C C . VAL B 1 199 ? 7.602 -55.933 -0.579 1.00 22.38 229 VAL B C 1
ATOM 3197 O O . VAL B 1 199 ? 7.301 -57.107 -0.830 1.00 22.88 229 VAL B O 1
ATOM 3201 N N . GLU B 1 200 ? 7.068 -55.262 0.443 1.00 18.22 230 GLU B N 1
ATOM 3202 C CA . GLU B 1 200 ? 6.081 -55.903 1.325 1.00 21.88 230 GLU B CA 1
ATOM 3203 C C . GLU B 1 200 ? 4.857 -56.322 0.506 1.00 23.35 230 GLU B C 1
ATOM 3204 O O . GLU B 1 200 ? 4.243 -57.348 0.755 1.00 21.95 230 GLU B O 1
ATOM 3210 N N . GLU B 1 201 ? 4.561 -55.519 -0.512 1.00 18.84 231 GLU B N 1
ATOM 3211 C CA A GLU B 1 201 ? 3.386 -55.661 -1.366 0.50 22.09 231 GLU B CA 1
ATOM 3212 C CA B GLU B 1 201 ? 3.360 -55.701 -1.310 0.50 21.14 231 GLU B CA 1
ATOM 3213 C C . GLU B 1 201 ? 3.436 -56.944 -2.186 1.00 23.09 231 GLU B C 1
ATOM 3214 O O . GLU B 1 201 ? 2.411 -57.603 -2.410 1.00 21.56 231 GLU B O 1
ATOM 3225 N N . ILE B 1 202 ? 4.634 -57.281 -2.670 1.00 18.47 232 ILE B N 1
ATOM 3226 C CA . ILE B 1 202 ? 4.773 -58.495 -3.463 1.00 19.46 232 ILE B CA 1
ATOM 3227 C C . ILE B 1 202 ? 5.133 -59.747 -2.652 1.00 22.28 232 ILE B C 1
ATOM 3228 O O . ILE B 1 202 ? 5.106 -60.872 -3.186 1.00 18.38 232 ILE B O 1
ATOM 3233 N N . SER B 1 203 ? 5.466 -59.563 -1.376 1.00 17.22 233 SER B N 1
ATOM 3234 C CA . SER B 1 203 ? 5.825 -60.699 -0.554 1.00 27.84 233 SER B CA 1
ATOM 3235 C C . SER B 1 203 ? 4.743 -61.810 -0.437 1.00 25.65 233 SER B C 1
ATOM 3236 O O . SER B 1 203 ? 5.087 -63.001 -0.452 1.00 21.28 233 SER B O 1
ATOM 3239 N N . PRO B 1 204 ? 3.435 -61.450 -0.367 1.00 27.06 234 PRO B N 1
ATOM 3240 C CA . PRO B 1 204 ? 2.471 -62.566 -0.405 1.00 24.85 234 PRO B CA 1
ATOM 3241 C C . PRO B 1 204 ? 2.497 -63.380 -1.706 1.00 25.33 234 PRO B C 1
ATOM 3242 O O . PRO B 1 204 ? 2.216 -64.592 -1.687 1.00 21.44 234 PRO B O 1
ATOM 3246 N N . ASN B 1 205 ? 2.809 -62.718 -2.821 1.00 19.37 235 ASN B N 1
ATOM 3247 C CA . ASN B 1 205 ? 2.980 -63.410 -4.087 1.00 19.34 235 ASN B CA 1
ATOM 3248 C C . ASN B 1 205 ? 4.217 -64.289 -4.078 1.00 20.08 235 ASN B C 1
ATOM 3249 O O . ASN B 1 205 ? 4.200 -65.395 -4.613 1.00 20.86 235 ASN B O 1
ATOM 3254 N N . ILE B 1 206 ? 5.311 -63.779 -3.523 1.00 21.09 236 ILE B N 1
ATOM 3255 C CA . ILE B 1 206 ? 6.545 -64.554 -3.467 1.00 20.76 236 ILE B CA 1
ATOM 3256 C C . ILE B 1 206 ? 6.328 -65.772 -2.596 1.00 23.67 236 ILE B C 1
ATOM 3257 O O . ILE B 1 206 ? 6.744 -66.868 -2.960 1.00 25.71 236 ILE B O 1
ATOM 3262 N N . ARG B 1 207 ? 5.645 -65.591 -1.467 1.00 25.40 237 ARG B N 1
ATOM 3263 C CA . ARG B 1 207 ? 5.324 -66.709 -0.582 1.00 25.07 237 ARG B CA 1
ATOM 3264 C C . ARG B 1 207 ? 4.538 -67.788 -1.360 1.00 23.78 237 ARG B C 1
ATOM 3265 O O . ARG B 1 207 ? 4.848 -68.974 -1.264 1.00 24.50 237 ARG B O 1
ATOM 3273 N N . TYR B 1 208 ? 3.533 -67.367 -2.123 1.00 22.53 238 TYR B N 1
ATOM 3274 C CA . TYR B 1 208 ? 2.620 -68.312 -2.730 1.00 24.08 238 TYR B CA 1
ATOM 3275 C C . TYR B 1 208 ? 3.357 -69.118 -3.806 1.00 24.08 238 TYR B C 1
ATOM 3276 O O . TYR B 1 208 ? 3.143 -70.316 -3.957 1.00 25.56 238 TYR B O 1
ATOM 3285 N N . CYS B 1 209 ? 4.252 -68.447 -4.523 1.00 23.01 239 CYS B N 1
ATOM 3286 C CA . CYS B 1 209 ? 5.062 -69.107 -5.553 1.00 23.75 239 CYS B CA 1
ATOM 3287 C C . CYS B 1 209 ? 6.021 -70.104 -4.939 1.00 24.77 239 CYS B C 1
ATOM 3288 O O . CYS B 1 209 ? 6.200 -71.207 -5.446 1.00 29.50 239 CYS B O 1
ATOM 3291 N N . ALA B 1 210 ? 6.653 -69.703 -3.841 1.00 24.04 240 ALA B N 1
ATOM 3292 C CA . ALA B 1 210 ? 7.663 -70.541 -3.224 1.00 28.24 240 ALA B CA 1
ATOM 3293 C C . ALA B 1 210 ? 7.075 -71.887 -2.781 1.00 33.09 240 ALA B C 1
ATOM 3294 O O . ALA B 1 210 ? 7.701 -72.931 -2.944 1.00 32.04 240 ALA B O 1
ATOM 3296 N N . TYR B 1 211 ? 5.867 -71.865 -2.234 1.00 32.51 241 TYR B N 1
ATOM 3297 C CA . TYR B 1 211 ? 5.227 -73.109 -1.819 1.00 38.96 241 TYR B CA 1
ATOM 3298 C C . TYR B 1 211 ? 4.626 -73.948 -2.951 1.00 38.97 241 TYR B C 1
ATOM 3299 O O . TYR B 1 211 ? 4.154 -75.053 -2.716 1.00 38.62 241 TYR B O 1
ATOM 3308 N N . ASN B 1 212 ? 4.640 -73.427 -4.172 1.00 37.40 242 ASN B N 1
ATOM 3309 C CA . ASN B 1 212 ? 4.173 -74.192 -5.325 1.00 36.24 242 ASN B CA 1
ATOM 3310 C C . ASN B 1 212 ? 5.352 -74.809 -6.070 1.00 42.92 242 ASN B C 1
ATOM 3311 O O . ASN B 1 212 ? 5.190 -75.583 -7.026 1.00 53.89 242 ASN B O 1
ATOM 3316 N N . ILE B 1 213 ? 6.543 -74.442 -5.610 1.00 36.42 243 ILE B N 1
ATOM 3317 C CA . ILE B 1 213 ? 7.795 -75.022 -6.059 1.00 42.28 243 ILE B CA 1
ATOM 3318 C C . ILE B 1 213 ? 8.367 -75.841 -4.887 1.00 43.10 243 ILE B C 1
ATOM 3319 O O . ILE B 1 213 ? 9.529 -76.231 -4.906 1.00 48.46 243 ILE B O 1
ATOM 3324 N N . GLY B 1 214 ? 7.535 -76.082 -3.869 1.00 43.88 244 GLY B N 1
ATOM 3325 C CA . GLY B 1 214 ? 7.956 -76.713 -2.619 1.00 43.10 244 GLY B CA 1
ATOM 3326 C C . GLY B 1 214 ? 8.930 -77.884 -2.723 1.00 42.13 244 GLY B C 1
ATOM 3327 O O . GLY B 1 214 ? 8.674 -79.001 -2.249 1.00 42.37 244 GLY B O 1
#

Radius of gyration: 24.44 Å; Cα contacts (8 Å, |Δi|>4): 510; chains: 2; bounding box: 43×87×48 Å

InterPro domains:
  IPR026258 Signal recognition particle subunit SRP68 [PF16969] (75-598)
  IPR026258 Signal recognition particle subunit SRP68 [PIRSF038995] (60-626)
  IPR026258 Signal recognition particle subunit SRP68 [PTHR12860] (48-625)
  IPR034652 Signal recognition particle subunit SRP68, RNA-binding domain [cd15481] (61-249)
  IPR038253 SRP68, N-terminal domain superfamily [G3DSA:1.10.3450.40] (56-254)

GO terms:
  GO:0005730 nucleolus (C, TAS)
  GO:0005783 endoplasmic reticulum (C, TAS)
  GO:0005840 ribosome (C, TAS)
  GO:0005786 signal recognition particle, endoplasmic reticulum targeting (C, TAS)
  GO:0005515 protein binding (F, IPI)
  GO:0005829 cytosol (C, TAS)
  GO:0005829 cytosol (C, IDA)
  GO:0048500 signal recognition particle (C, IDA)
  GO:0008312 7S RNA binding (F, IMP)
  GO:0043022 ribosome binding (F, IMP)
  GO:0019904 protein domain specific binding (F, IPI)
  GO:0009410 response to xenobiotic stimulus (P, IDA)
  GO:0005786 signal recognition particle, endoplasmic reticulum targeting (C, IDA)
  GO:0005737 cytoplasm (C, EXP)
  GO:0005783 endoplasmic reticulum (C, EXP)
  GO:0003723 RNA binding (F, HDA)
  GO:0005047 signal recognition particle binding (F, IPI)

Solvent-accessible surface area: 21012 Å² total; per-residue (Å²): 186,63,13,53,4,87,0,0,60,20,0,51,21,5,12,38,26,32,0,24,131,128,34,55,20,131,101,0,21,22,26,0,28,121,51,12,109,81,16,103,123,30,10,96,51,21,39,45,36,112,143,105,180,68,30,77,184,93,93,50,46,62,34,65,32,48,60,54,0,12,34,5,0,0,39,0,2,52,0,15,0,72,0,28,47,31,65,125,78,123,229,113,115,131,98,16,22,46,76,0,129,86,0,8,98,31,1,58,58,2,43,145,46,2,127,25,145,106,5,41,72,47,2,56,36,2,1,57,0,1,14,5,7,2,26,0,14,27,93,34,46,83,108,53,53,152,40,0,33,130,14,0,65,102,0,85,90,14,0,88,119,4,10,83,63,89,45,162,144,52,15,59,40,7,64,73,10,20,89,67,0,43,84,22,25,166,128,0,40,173,71,75,95,119,105,50,18,48,3,88,0,0,73,23,1,44,59,8,10,73,26,30,1,31,109,135,25,57,34,98,118,0,38,24,29,0,17,126,61,23,129,86,16,108,116,21,16,97,39,17,66,47,13,128,38,185,155,98,31,144,67,58,14,134,50,66,27,65,33,47,56,52,0,10,34,5,0,0,33,0,2,69,2,19,0,51,0,20,23,6,74,97,58,21,127,102,83,104,222,72,94,166,60,2,32,52,66,0,168,56,0,18,125,14,1,101,72,0,34,188,41,0,107,29,155,103,4,37,72,44,0,52,42,2,1,54,0,1,12,6,17,1,15,0,28,23,91,43,31,89,120,104,49,133,31,0,25,104,7,0,62,105,0,73,92,14,1,77,127,2,15,90,79,79,84,154,39,88,4,21,49,16,65,62,7,15,113,66,0,43,82,24,27,166,125,0,44,176,72,69,103

Sequence (391 aa):
DSLSLEILQIIKESQQQHGLRHGDFQRYRGYCSRRQRRLRKTLNFKMGNRHHKFTGKKVTEDLLTDNRYLLLVLMDAERAWSSYAMQLKQEARKRFHLLSRLRKAVKHAEELERLCESNRVDAKTKLEAQAYTAYLSSGMLRRFEHQEWKAAIEAFNKCKTIYEKLASAFTEEQAVLYNQRVEEISPNIRYCAYNIGGDSLSLEILQIIKESQQQHGLRHHGDFQRYRGYCSRRQRRRLRKTLNFKMGNRHHKFTGKKVTEDLLTDNRYLLLLVLMDAERAWSSYAMQLKQEANTEPRKRFHLLSRLRKAVKHAEELERLCESSNRVDAKTKLEAQAYTAYLSGMLRFEHQEWKAAIEAFNKCKTIYEKLASAFTEEQAVLYNQRVEEEISPNIRYCAYNIG

Nearest PDB structures (foldseek):
  4p3f-assembly1_A  TM=1.005E+00  e=2.794E-26  Homo sapiens
  3jaj-assembly1_6  TM=9.501E-01  e=4.194E-18  Oryctolagus cuniculus
  5m73-assembly1_C  TM=8.933E-01  e=2.226E-19  Homo sapiens
  6r6g-assembly1_AI  TM=9.444E-01  e=2.632E-18  Canis lupus familiaris
  6frk-assembly1_u  TM=8.413E-01  e=1.436E-18  Canis lupus familiaris